Protein 3O3U (pdb70)

Secondary structure (DSSP, 8-state):
--TTEEEEE--TTS-HHHHHHHHHHHHHHH--EEEEE--TTHHHHHHHHHTTT-S-SEEEEEGGGHHHHHHTT-BPPP---HHHHTTB-HHHHHHTEETTEE-SEEEEEE--EEEEETTT-SS--SBGGGHHHHHHHHHTTT-EEE----SSHHHHHHHHHHTT-EEEEEETTEEEEEEEESSSHHHHHHHHHHHHHHHTTSS-TT--HHHHHHHHHTTSEEEEEE-GGGHHHHHHHT--EEEEPPPBBTTB---PEEEEEEEEEBTT-S-HHHHHHHIIIIISSHHHHHHHHHHS--SEESBHHHHHHHTT-HHHHHHHHHHTTSEEPP-STTHHHHHHHHHHHHHHHHHTSS-HHHHHHHHHHHHHSPP-EEEEEETTS-EEE--TT--SSSS-EEEEEEEETTSSS-EE--S--SSGGGGTSEE-TTS-EEESS--GGG-EEEEEEEE-TTS-EEEEEEEEEEEBPPPPPEEES--SEE-TTS-EEEEEEEEEEEBS--EEEEEETTEE--TTSTTEEEEEEEEE-TTT--EEEEEEEEE-PPTTS-S---EEEEEE-SS-SS--EEPPPB--EE--

Foldseek 3Di:
DDPQAFEEEDAPLFLQVLLLVLQVVLCVVPVHHYHYDHDPPVLVVLLQQLLVLDDGQKYKDWLQSQQQCVVSVFFDFDDDDPVLVVQFDPVQQVSQAHPRTRFWAFWFKKWKWKKFFCVLPVDDAQAPVCQVVVQVVVVVVQAAAEAEALLFVLQLQLQLPFQPADQFDADPNDTDLQHHRQQDPSNLVSLVSVLVCCVVPSYPLPGHHVNRLVCVLCPRYGIYMDMQQSVVSSVVSVRRMDTAFDHHYPNGGRAREMTGTIMTGTSSDPCSVVVSCSVRPRCLDLSNQCSRCVSGNRAQTRRVVNSVVCVVPVNSVRRVVNNVSHYYRHNHSLVVQLRVLVSQLSSCCNVVVDPNNVSSVRSSCRSSDDDAAEDEEAAFAKDKADQPPFAQADPWDKWKWWQWLVDPGIDIDDADDPDPCCQAWHADGRGIIMGHGDAQRRFGKMKMWTADPVGDIDIHIHGYGYKYDWPFKEWAPADQEDEAPDKDWRTKIKTWFIPPAFDKFKDKPPHTDDAPPQAKHKDKDWDADPPRRGIMIMIIIIGHHHPVPDFWIKMKMWTDHPRCPDDIHIYDIGTRGYDD

Sequence (580 aa):
IEEGKLVIWINGDKGYNGLAEVGKKFEKDTGIKVTVEHPDKLEEKFPQVAATGDGPDIIFWAHDRFGGYAQSGLLAEITPDKAFQDKLYPFTWDAVRYNGKLIAYPIAVEALSLIYNKDLLPNPPKTWEEIPALDKELKAKGKSALMFNLQEPYFTWPLIAADGGYAFKYENGKYDIKDVGVDNAGAKAGLTFLVDLIKNKHMNADTDYSIAEAAFNKGETAMTINGPWAWSNIDTSKVNYGVTVLPTFKGQPSKPFVGVLSAGINAASPNKELAKEFLENYLLTDEGLEAVNKDKPLGAVALKSYEEELAKDPRIAATMENAQKGEIMPNIPQMSAFWYAVRTAVINAASGRQTVDAALAAAQTNAAAASAQNITARIGEPLVLKCKGAPKKPPQRLEWKLNTGRTEAWKVLSPQGGGPWDSVARVLPNGSLFLPAVGIQDEGIFRCQAMNRNGKETKSNYRVRVYQIPGKPEIVDSASELTAGVPNKVGTCVSEGSYPAGTLSWHLDGKPLVPNEKGVSVKEQTRRHPETGLFTLQSELMVTPARGGDPRPTFSCSFSPGLPRHRALRTAPIQPRVWE

Solvent-accessible surface area: 27637 Å² total; per-residue (Å²): 66,108,143,40,54,0,32,0,26,2,40,38,43,23,0,61,94,2,1,34,108,9,1,119,106,0,36,179,90,56,59,32,113,18,60,28,73,81,32,113,139,0,32,54,76,0,37,66,45,7,69,100,30,70,20,0,0,0,0,4,52,18,0,12,40,0,0,22,5,21,112,79,50,13,17,14,96,9,87,10,94,137,73,10,42,76,88,2,55,92,98,0,10,81,8,0,96,29,123,66,111,22,8,0,0,0,2,0,3,10,0,0,2,0,0,23,10,95,111,47,5,101,130,22,7,129,43,3,79,75,3,40,58,29,2,150,106,2,98,94,133,67,68,17,1,2,42,2,9,4,55,86,5,40,15,2,5,2,2,1,4,7,30,34,3,63,4,11,84,131,114,122,57,131,54,70,78,128,46,10,1,0,46,45,82,5,0,65,24,0,0,56,35,0,10,58,4,24,147,97,165,34,17,89,27,111,8,46,58,70,83,4,38,45,6,1,24,143,13,83,0,0,0,6,2,10,1,0,14,4,3,23,56,4,72,109,39,175,24,74,33,8,19,27,21,3,0,39,9,114,70,63,57,2,51,0,9,10,1,0,5,0,0,0,6,1,37,42,2,60,5,82,128,46,0,50,66,0,0,16,77,29,1,1,25,57,94,3,0,67,24,6,22,150,38,41,17,6,1,6,2,0,7,67,57,6,32,118,98,33,46,185,30,101,61,10,55,7,0,32,76,1,7,148,76,16,87,69,8,4,19,25,44,36,2,33,44,0,39,106,6,0,102,65,2,3,40,33,2,10,51,63,167,60,92,18,78,45,2,1,46,46,2,33,93,83,3,15,58,79,80,44,107,100,29,67,10,81,37,50,82,82,19,82,2,132,5,76,38,19,57,176,135,86,130,42,179,44,81,3,68,2,44,11,49,113,23,185,54,105,70,74,20,80,117,98,74,75,36,119,58,25,85,35,3,67,30,48,83,77,0,5,0,41,1,39,60,3,16,40,96,3,35,12,59,0,83,3,70,1,53,42,252,130,52,132,83,31,151,2,26,9,101,0,68,0,34,34,47,5,46,133,3,112,31,59,104,64,41,94,103,1,64,7,51,73,93,18,75,0,0,11,0,25,0,111,20,0,37,66,25,18,84,14,50,8,41,40,83,76,150,101,11,72,60,134,102,139,45,4,49,41,146,121,69,67,143,144,90,105,154,74,4,42,36,40,8,64,1,39,0,47,15,44,23,77,161,83,42,97,63,141,12,37,6,26,0,9,2,44,27,77,92,79,54,32,176,14,31,119,11,68,84,41,130,5,78,30,136,183

Structure (mmCIF, N/CA/C/O backbone):
data_3O3U
#
_entry.id   3O3U
#
_cell.length_a   81.739
_cell.length_b   89.308
_cell.length_c   97.978
_cell.angle_alpha   90.00
_cell.angle_beta   90.00
_cell.angle_gamma   90.00
#
_symmetry.space_group_name_H-M   'P 21 21 2'
#
loop_
_entity.id
_entity.type
_entity.pdbx_description
1 polymer 'Maltose-binding periplasmic protein, Advanced glycosylation end product-specific receptor'
2 branched alpha-D-glucopyranose-(1-4)-alpha-D-glucopyranose-(1-4)-alpha-D-glucopyranose
3 non-polymer 'SULFATE ION'
4 water water
#
loop_
_atom_site.group_PDB
_atom_site.id
_atom_site.type_symbol
_atom_site.label_atom_id
_atom_site.label_alt_id
_atom_site.label_comp_id
_atom_site.label_asym_id
_atom_site.label_entity_id
_atom_site.label_seq_id
_atom_site.pdbx_PDB_ins_code
_atom_site.Cartn_x
_atom_site.Cartn_y
_atom_site.Cartn_z
_atom_site.occupancy
_atom_site.B_iso_or_equiv
_atom_site.auth_seq_id
_atom_site.auth_comp_id
_atom_site.auth_asym_id
_atom_site.auth_atom_id
_atom_site.pdbx_PDB_model_num
ATOM 1 N N . ILE A 1 2 ? 34.483 -1.975 75.127 1.00 38.70 2 ILE N N 1
ATOM 2 C CA . ILE A 1 2 ? 33.235 -2.424 74.526 1.00 29.49 2 ILE N CA 1
ATOM 3 C C . ILE A 1 2 ? 33.172 -3.945 74.497 1.00 31.45 2 ILE N C 1
ATOM 4 O O . ILE A 1 2 ? 34.076 -4.600 73.987 1.00 38.30 2 ILE N O 1
ATOM 9 N N . GLU A 1 3 ? 32.098 -4.503 75.044 1.00 24.45 3 GLU N N 1
ATOM 10 C CA . GLU A 1 3 ? 31.944 -5.956 75.133 1.00 27.65 3 GLU N CA 1
ATOM 11 C C . GLU A 1 3 ? 31.595 -6.616 73.806 1.00 30.79 3 GLU N C 1
ATOM 12 O O . GLU A 1 3 ? 30.656 -6.207 73.125 1.00 24.73 3 GLU N O 1
ATOM 18 N N . GLU A 1 4 ? 32.338 -7.662 73.459 1.00 27.65 4 GLU N N 1
ATOM 19 C CA . GLU A 1 4 ? 32.050 -8.442 72.272 1.00 25.93 4 GLU N CA 1
ATOM 20 C C . GLU A 1 4 ? 30.839 -9.328 72.545 1.00 27.23 4 GLU N C 1
ATOM 21 O O . GLU A 1 4 ? 30.679 -9.849 73.654 1.00 33.07 4 GLU N O 1
ATOM 27 N N . GLY A 1 5 ? 29.971 -9.485 71.549 1.00 24.39 5 GLY N N 1
ATOM 28 C CA . GLY A 1 5 ? 28.855 -10.402 71.674 1.00 26.85 5 GLY N CA 1
ATOM 29 C C . GLY A 1 5 ? 27.586 -9.787 72.223 1.00 26.19 5 GLY N C 1
ATOM 30 O O . GLY A 1 5 ? 26.702 -10.486 72.707 1.00 26.82 5 GLY N O 1
ATOM 31 N N . LYS A 1 6 ? 27.498 -8.466 72.156 1.00 24.79 6 LYS N N 1
ATOM 32 C CA . LYS A 1 6 ? 26.261 -7.781 72.501 1.00 26.59 6 LYS N CA 1
ATOM 33 C C . LYS A 1 6 ? 26.269 -6.434 71.823 1.00 19.62 6 LYS N C 1
ATOM 34 O O . LYS A 1 6 ? 27.290 -6.014 71.289 1.00 24.42 6 LYS N O 1
ATOM 40 N N . LEU A 1 7 ? 25.130 -5.749 71.854 1.00 20.44 7 LEU N N 1
ATOM 41 C CA . LEU A 1 7 ? 25.045 -4.411 71.287 1.00 17.07 7 LEU N CA 1
ATOM 42 C C . LEU A 1 7 ? 24.581 -3.415 72.322 1.00 20.00 7 LEU N C 1
ATOM 43 O O . LEU A 1 7 ? 23.564 -3.625 72.983 1.00 21.62 7 LEU N O 1
ATOM 48 N N . VAL A 1 8 ? 25.337 -2.334 72.455 1.00 17.20 8 VAL N N 1
ATOM 49 C CA . VAL A 1 8 ? 24.924 -1.216 73.287 1.00 16.68 8 VAL N CA 1
ATOM 50 C C . VAL A 1 8 ? 24.608 -0.059 72.350 1.00 18.42 8 VAL N C 1
ATOM 51 O O . VAL A 1 8 ? 25.409 0.274 71.474 1.00 16.85 8 VAL N O 1
ATOM 55 N N . ILE A 1 9 ? 23.413 0.507 72.501 1.00 14.87 9 ILE N N 1
ATOM 56 C CA . ILE A 1 9 ? 22.956 1.603 71.642 1.00 14.45 9 ILE N CA 1
ATOM 57 C C . ILE A 1 9 ? 22.690 2.840 72.479 1.00 15.97 9 ILE N C 1
ATOM 58 O O . ILE A 1 9 ? 22.094 2.744 73.546 1.00 17.26 9 ILE N O 1
ATOM 63 N N . TRP A 1 10 ? 23.147 3.995 72.000 1.00 15.44 10 TRP N N 1
ATOM 64 C CA . TRP A 1 10 ? 22.797 5.274 72.627 1.00 16.84 10 TRP N CA 1
ATOM 65 C C . TRP A 1 10 ? 21.844 6.049 71.726 1.00 14.43 10 TRP N C 1
ATOM 66 O O . TRP A 1 10 ? 22.100 6.190 70.526 1.00 16.19 10 TRP N O 1
ATOM 77 N N . ILE A 1 11 ? 20.763 6.564 72.308 1.00 12.86 11 ILE N N 1
ATOM 78 C CA . ILE A 1 11 ? 19.815 7.388 71.565 1.00 13.36 11 ILE N CA 1
ATOM 79 C C . ILE A 1 11 ? 19.276 8.458 72.518 1.00 16.35 11 ILE N C 1
ATOM 80 O O . ILE A 1 11 ? 19.237 8.247 73.735 1.00 17.23 11 ILE N O 1
ATOM 85 N N . ASN A 1 12 ? 18.885 9.612 71.982 1.00 13.24 12 ASN N N 1
ATOM 86 C CA . ASN A 1 12 ? 18.463 10.701 72.850 1.00 13.29 12 ASN N CA 1
ATOM 87 C C . ASN A 1 12 ? 17.153 10.410 73.563 1.00 15.08 12 ASN N C 1
ATOM 88 O O . ASN A 1 12 ? 16.289 9.709 73.036 1.00 15.62 12 ASN N O 1
ATOM 93 N N . GLY A 1 13 ? 16.999 10.986 74.753 1.00 16.98 13 GLY N N 1
ATOM 94 C CA . GLY A 1 13 ? 15.866 10.679 75.600 1.00 17.07 13 GLY N CA 1
ATOM 95 C C . GLY A 1 13 ? 14.528 11.182 75.099 1.00 20.17 13 GLY N C 1
ATOM 96 O O . GLY A 1 13 ? 13.494 10.795 75.644 1.00 22.68 13 GLY N O 1
ATOM 97 N N . ASP A 1 14 ? 14.537 12.041 74.078 1.00 17.61 14 ASP N N 1
ATOM 98 C CA . ASP A 1 14 ? 13.278 12.479 73.466 1.00 19.00 14 ASP N CA 1
ATOM 99 C C . ASP A 1 14 ? 12.759 11.540 72.359 1.00 20.60 14 ASP N C 1
ATOM 100 O O . ASP A 1 14 ? 11.652 11.726 71.847 1.00 19.63 14 ASP N O 1
ATOM 105 N N . LYS A 1 15 ? 13.538 10.505 72.034 1.00 15.84 15 LYS N N 1
ATOM 106 C CA . LYS A 1 15 ? 13.181 9.573 70.954 1.00 15.00 15 LYS N CA 1
ATOM 107 C C . LYS A 1 15 ? 12.543 8.288 71.498 1.00 15.03 15 LYS N C 1
ATOM 108 O O . LYS A 1 15 ? 12.474 8.077 72.715 1.00 17.79 15 LYS N O 1
ATOM 114 N N . GLY A 1 16 ? 12.094 7.421 70.591 1.00 14.94 16 GLY N N 1
ATOM 115 C CA . GLY A 1 16 ? 11.389 6.212 70.990 1.00 15.94 16 GLY N CA 1
ATOM 116 C C . GLY A 1 16 ? 12.299 5.081 71.429 1.00 15.07 16 GLY N C 1
ATOM 117 O O . GLY A 1 16 ? 12.369 4.045 70.762 1.00 16.18 16 GLY N O 1
ATOM 118 N N . TYR A 1 17 ? 12.996 5.265 72.545 1.00 16.83 17 TYR N N 1
ATOM 119 C CA . TYR A 1 17 ? 13.968 4.271 72.990 1.00 16.61 17 TYR N CA 1
ATOM 120 C C . TYR A 1 17 ? 13.338 2.973 73.498 1.00 17.46 17 TYR N C 1
ATOM 121 O O . TYR A 1 17 ? 13.953 1.914 73.411 1.00 17.49 17 TYR N O 1
ATOM 130 N N . ASN A 1 18 ? 12.126 3.042 74.041 1.00 17.65 18 ASN N N 1
ATOM 131 C CA . ASN A 1 18 ? 11.429 1.813 74.410 1.00 17.97 18 ASN N CA 1
ATOM 132 C C . ASN A 1 18 ? 11.020 1.009 73.176 1.00 19.27 18 ASN N C 1
ATOM 133 O O . ASN A 1 18 ? 11.145 -0.219 73.147 1.00 19.41 18 ASN N O 1
ATOM 138 N N . GLY A 1 19 ? 10.544 1.700 72.146 1.00 18.81 19 GLY N N 1
ATOM 139 C CA . GLY A 1 19 ? 10.248 1.048 70.882 1.00 17.90 19 GLY N CA 1
ATOM 140 C C . GLY A 1 19 ? 11.486 0.415 70.269 1.00 19.80 19 GLY N C 1
ATOM 141 O O . GLY A 1 19 ? 11.450 -0.696 69.749 1.00 18.01 19 GLY N O 1
ATOM 142 N N . LEU A 1 20 ? 12.600 1.129 70.325 1.00 16.71 20 LEU N N 1
ATOM 143 C CA . LEU A 1 20 ? 13.849 0.603 69.790 1.00 15.77 20 LEU N CA 1
ATOM 144 C C . LEU A 1 20 ? 14.270 -0.638 70.571 1.00 17.01 20 LEU N C 1
ATOM 145 O O . LEU A 1 20 ? 14.794 -1.597 69.997 1.00 15.59 20 LEU N O 1
ATOM 150 N N . ALA A 1 21 ? 14.048 -0.623 71.881 1.00 17.44 21 ALA N N 1
ATOM 151 C CA . ALA A 1 21 ? 14.376 -1.788 72.701 1.00 19.21 21 ALA N CA 1
ATOM 152 C C . ALA A 1 21 ? 13.547 -3.004 72.286 1.00 19.58 21 ALA N C 1
ATOM 153 O O . ALA A 1 21 ? 14.020 -4.142 72.356 1.00 19.23 21 ALA N O 1
ATOM 155 N N . GLU A 1 22 ? 12.317 -2.770 71.837 1.00 17.35 22 GLU N N 1
ATOM 156 C CA . GLU A 1 22 ? 11.474 -3.856 71.339 1.00 20.66 22 GLU N CA 1
ATOM 157 C C . GLU A 1 22 ? 12.057 -4.489 70.077 1.00 17.76 22 GLU N C 1
ATOM 158 O O . GLU A 1 22 ? 12.027 -5.717 69.909 1.00 18.86 22 GLU N O 1
ATOM 164 N N . VAL A 1 23 ? 12.600 -3.659 69.197 1.00 16.59 23 VAL N N 1
ATOM 165 C CA . VAL A 1 23 ? 13.299 -4.165 68.023 1.00 17.74 23 VAL N CA 1
ATOM 166 C C . VAL A 1 23 ? 14.496 -5.008 68.470 1.00 19.01 23 VAL N C 1
ATOM 167 O O . VAL A 1 23 ? 14.764 -6.082 67.914 1.00 18.65 23 VAL N O 1
ATOM 171 N N . GLY A 1 24 ? 15.202 -4.528 69.486 1.00 17.83 24 GLY N N 1
ATOM 172 C CA . GLY A 1 24 ? 16.314 -5.259 70.063 1.00 18.18 24 GLY N CA 1
ATOM 173 C C . GLY A 1 24 ? 15.917 -6.615 70.618 1.00 23.32 24 GLY N C 1
ATOM 174 O O . GLY A 1 24 ? 16.691 -7.569 70.522 1.00 20.38 24 GLY N O 1
ATOM 175 N N . LYS A 1 25 ? 14.724 -6.716 71.200 1.00 18.56 25 LYS N N 1
ATOM 176 C CA . LYS A 1 25 ? 14.260 -8.010 71.725 1.00 19.70 25 LYS N CA 1
ATOM 177 C C . LYS A 1 25 ? 14.016 -9.018 70.599 1.00 24.36 25 LYS N C 1
ATOM 178 O O . LYS A 1 25 ? 14.273 -10.217 70.757 1.00 21.21 25 LYS N O 1
ATOM 184 N N . LYS A 1 26 ? 13.534 -8.540 69.458 1.00 20.80 26 LYS N N 1
ATOM 185 C CA . LYS A 1 26 ? 13.322 -9.416 68.311 1.00 21.09 26 LYS N CA 1
ATOM 186 C C . LYS A 1 26 ? 14.658 -9.930 67.772 1.00 21.34 26 LYS N C 1
ATOM 187 O O . LYS A 1 26 ? 14.788 -11.100 67.389 1.00 20.31 26 LYS N O 1
ATOM 193 N N . PHE A 1 27 ? 15.651 -9.047 67.753 1.00 19.76 27 PHE N N 1
ATOM 194 C CA . PHE A 1 27 ? 17.007 -9.403 67.341 1.00 16.94 27 PHE N CA 1
ATOM 195 C C . PHE A 1 27 ? 17.557 -10.473 68.274 1.00 20.05 27 PHE N C 1
ATOM 196 O O . PHE A 1 27 ? 18.172 -11.445 67.835 1.00 18.29 27 PHE N O 1
ATOM 204 N N . GLU A 1 28 ? 17.320 -10.289 69.569 1.00 17.54 28 GLU N N 1
ATOM 205 C CA . GLU A 1 28 ? 17.800 -11.218 70.585 1.00 17.69 28 GLU N CA 1
ATOM 206 C C . GLU A 1 28 ? 17.148 -12.585 70.410 1.00 17.74 28 GLU N C 1
ATOM 207 O O . GLU A 1 28 ? 17.803 -13.619 70.569 1.00 18.01 28 GLU N O 1
ATOM 213 N N . LYS A 1 29 ? 15.865 -12.595 70.071 1.00 20.55 29 LYS N N 1
ATOM 214 C CA . LYS A 1 29 ? 15.155 -13.855 69.847 1.00 21.25 29 LYS N CA 1
ATOM 215 C C . LYS A 1 29 ? 15.775 -14.657 68.702 1.00 17.62 29 LYS N C 1
ATOM 216 O O . LYS A 1 29 ? 15.910 -15.885 68.787 1.00 19.40 29 LYS N O 1
ATOM 222 N N . ASP A 1 30 ? 16.149 -13.967 67.633 1.00 19.70 30 ASP N N 1
ATOM 223 C CA . ASP A 1 30 ? 16.667 -14.621 66.435 1.00 19.08 30 ASP N CA 1
ATOM 224 C C . ASP A 1 30 ? 18.136 -15.015 66.563 1.00 16.81 30 ASP N C 1
ATOM 225 O O . ASP A 1 30 ? 18.572 -16.012 65.984 1.00 16.99 30 ASP N O 1
ATOM 230 N N . THR A 1 31 ? 18.896 -14.227 67.315 1.00 18.91 31 THR N N 1
ATOM 231 C CA . THR A 1 31 ? 20.345 -14.338 67.296 1.00 18.41 31 THR N CA 1
ATOM 232 C C . THR A 1 31 ? 20.973 -14.668 68.638 1.00 17.33 31 THR N C 1
ATOM 233 O O . THR A 1 31 ? 22.144 -15.042 68.675 1.00 16.92 31 THR N O 1
ATOM 237 N N . GLY A 1 32 ? 20.215 -14.531 69.726 1.00 15.54 32 GLY N N 1
ATOM 238 C CA . GLY A 1 32 ? 20.751 -14.719 71.063 1.00 16.04 32 GLY N CA 1
ATOM 239 C C . GLY A 1 32 ? 21.544 -13.528 71.588 1.00 15.98 32 GLY N C 1
ATOM 240 O O . GLY A 1 32 ? 22.056 -13.566 72.714 1.00 20.58 32 GLY N O 1
ATOM 241 N N . ILE A 1 33 ? 21.649 -12.478 70.777 1.00 17.86 33 ILE N N 1
ATOM 242 C CA . ILE A 1 33 ? 22.471 -11.321 71.121 1.00 17.65 33 ILE N CA 1
ATOM 243 C C . ILE A 1 33 ? 21.641 -10.245 71.824 1.00 16.59 33 ILE N C 1
ATOM 244 O O . ILE A 1 33 ? 20.622 -9.802 71.298 1.00 19.03 33 ILE N O 1
ATOM 249 N N . LYS A 1 34 ? 22.088 -9.861 73.019 1.00 20.46 34 LYS N N 1
ATOM 250 C CA . LYS A 1 34 ? 21.427 -8.850 73.840 1.00 20.55 34 LYS N CA 1
ATOM 251 C C . LYS A 1 34 ? 21.656 -7.462 73.280 1.00 19.79 34 LYS N C 1
ATOM 252 O O . LYS A 1 34 ? 22.766 -7.116 72.901 1.00 22.59 34 LYS N O 1
ATOM 258 N N . VAL A 1 35 ? 20.587 -6.678 73.227 1.00 21.46 35 VAL N N 1
ATOM 259 C CA . VAL A 1 35 ? 20.662 -5.299 72.766 1.00 18.05 35 VAL N CA 1
ATOM 260 C C . VAL A 1 35 ? 20.207 -4.382 73.891 1.00 23.21 35 VAL N C 1
ATOM 261 O O . VAL A 1 35 ? 19.053 -4.433 74.317 1.00 29.24 35 VAL N O 1
ATOM 265 N N . THR A 1 36 ? 21.127 -3.563 74.384 1.00 18.00 36 THR N N 1
ATOM 266 C CA . THR A 1 36 ? 20.832 -2.652 75.475 1.00 16.87 36 THR N CA 1
ATOM 267 C C . THR A 1 36 ? 20.761 -1.238 74.936 1.00 17.54 36 THR N C 1
ATOM 268 O O . THR A 1 36 ? 21.722 -0.741 74.343 1.00 19.69 36 THR N O 1
ATOM 272 N N . VAL A 1 37 ? 19.611 -0.610 75.145 1.00 17.88 37 VAL N N 1
ATOM 273 C CA . VAL A 1 37 ? 19.383 0.745 74.694 1.00 16.36 37 VAL N CA 1
ATOM 274 C C . VAL A 1 37 ? 19.487 1.696 75.877 1.00 20.97 37 VAL N C 1
ATOM 275 O O . VAL A 1 37 ? 18.810 1.522 76.895 1.00 22.76 37 VAL N O 1
ATOM 279 N N . GLU A 1 38 ? 20.350 2.695 75.736 1.00 17.24 38 GLU N N 1
ATOM 280 C CA . GLU A 1 38 ? 20.543 3.689 76.780 1.00 17.81 38 GLU N CA 1
ATOM 281 C C . GLU A 1 38 ? 20.295 5.084 76.224 1.00 15.18 38 GLU N C 1
ATOM 282 O O . GLU A 1 38 ? 20.427 5.317 75.015 1.00 16.92 38 GLU N O 1
ATOM 288 N N . HIS A 1 39 ? 19.927 6.006 77.108 1.00 18.38 39 HIS N N 1
ATOM 289 C CA . HIS A 1 39 ? 19.694 7.394 76.713 1.00 17.78 39 HIS N CA 1
ATOM 290 C C . HIS A 1 39 ? 20.406 8.359 77.663 1.00 18.76 39 HIS N C 1
ATOM 291 O O . HIS A 1 39 ? 19.766 9.119 78.400 1.00 21.11 39 HIS N O 1
ATOM 298 N N . PRO A 1 40 ? 21.746 8.330 77.648 1.00 20.09 40 PRO N N 1
ATOM 299 C CA . PRO A 1 40 ? 22.550 9.161 78.551 1.00 20.36 40 PRO N CA 1
ATOM 300 C C . PRO A 1 40 ? 22.310 10.642 78.289 1.00 23.88 40 PRO N C 1
ATOM 301 O O . PRO A 1 40 ? 21.984 11.028 77.168 1.00 22.71 40 PRO N O 1
ATOM 305 N N . ASP A 1 41 ? 22.461 11.466 79.320 1.00 24.13 41 ASP N N 1
ATOM 306 C CA . ASP A 1 41 ? 22.440 12.908 79.136 1.00 23.09 41 ASP N CA 1
ATOM 307 C C . ASP A 1 41 ? 23.664 13.310 78.326 1.00 21.13 41 ASP N C 1
ATOM 308 O O . ASP A 1 41 ? 24.735 12.715 78.468 1.00 23.49 41 ASP N O 1
ATOM 313 N N . LYS A 1 42 ? 23.499 14.307 77.463 1.00 24.48 42 LYS N N 1
ATOM 314 C CA . LYS A 1 42 ? 24.601 14.826 76.660 1.00 23.04 42 LYS N CA 1
ATOM 315 C C . LYS A 1 42 ? 25.358 13.746 75.890 1.00 24.54 42 LYS N C 1
ATOM 316 O O . LYS A 1 42 ? 26.580 13.812 75.774 1.00 23.12 42 LYS N O 1
ATOM 322 N N . LEU A 1 43 ? 24.646 12.751 75.365 1.00 20.80 43 LEU N N 1
ATOM 323 C CA . LEU A 1 43 ? 25.316 11.608 74.731 1.00 20.14 43 LEU N CA 1
ATOM 324 C C . LEU A 1 43 ? 26.158 12.036 73.525 1.00 19.82 43 LEU N C 1
ATOM 325 O O . LEU A 1 43 ? 27.151 11.391 73.187 1.00 21.96 43 LEU N O 1
ATOM 330 N N . GLU A 1 44 ? 25.755 13.128 72.886 1.00 18.43 44 GLU N N 1
ATOM 331 C CA . GLU A 1 44 ? 26.446 13.625 71.701 1.00 19.85 44 GLU N CA 1
ATOM 332 C C . GLU A 1 44 ? 27.777 14.297 72.032 1.00 20.95 44 GLU N C 1
ATOM 333 O O . GLU A 1 44 ? 28.663 14.385 71.177 1.00 19.13 44 GLU N O 1
ATOM 339 N N . GLU A 1 45 ? 27.905 14.757 73.277 1.00 19.96 45 GLU N N 1
ATOM 340 C CA . GLU A 1 45 ? 29.178 15.251 73.814 1.00 20.38 45 GLU N CA 1
ATOM 341 C C . GLU A 1 45 ? 29.990 14.136 74.471 1.00 22.15 45 GLU N C 1
ATOM 342 O O . GLU A 1 45 ? 31.215 14.126 74.393 1.00 22.65 45 GLU N O 1
ATOM 348 N N . LYS A 1 46 ? 29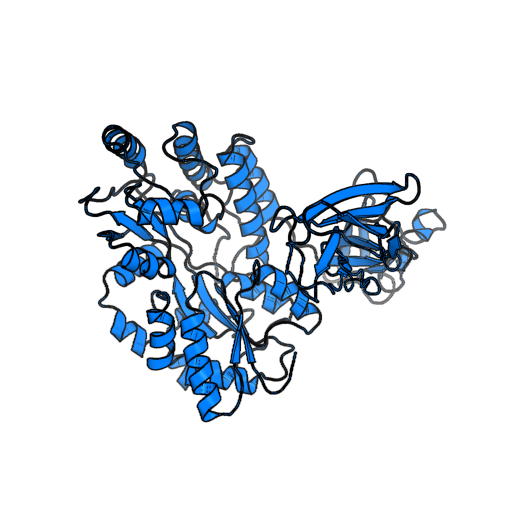.300 13.198 75.115 1.00 20.55 46 LYS N N 1
ATOM 349 C CA . LYS A 1 46 ? 29.964 12.046 75.723 1.00 21.67 46 LYS N CA 1
ATOM 350 C C . LYS A 1 46 ? 30.585 11.105 74.696 1.00 19.35 46 LYS N C 1
ATOM 351 O O . LYS A 1 46 ? 31.667 10.560 74.920 1.00 22.24 46 LYS N O 1
ATOM 357 N N . PHE A 1 47 ? 29.904 10.916 73.566 1.00 20.16 47 PHE N N 1
ATOM 358 C CA . PHE A 1 47 ? 30.370 9.963 72.573 1.00 20.55 47 PHE N CA 1
ATOM 359 C C . PHE A 1 47 ? 31.803 10.238 72.103 1.00 19.73 47 PHE N C 1
ATOM 360 O O . PHE A 1 47 ? 32.653 9.347 72.139 1.00 22.57 47 PHE N O 1
ATOM 368 N N . PRO A 1 48 ? 32.079 11.474 71.657 1.00 20.99 48 PRO N N 1
ATOM 369 C CA . PRO A 1 48 ? 33.437 11.766 71.187 1.00 23.42 48 PRO N CA 1
ATOM 370 C C . PRO A 1 48 ? 34.485 11.619 72.295 1.00 28.03 48 PRO N C 1
ATOM 371 O O . PRO A 1 48 ? 35.652 11.390 71.990 1.00 34.18 48 PRO N O 1
ATOM 375 N N . GLN A 1 49 ? 34.071 11.735 73.552 1.00 28.97 49 GLN N N 1
ATOM 376 C CA . GLN A 1 49 ? 34.995 11.569 74.673 1.00 27.92 49 GLN N CA 1
ATOM 377 C C . GLN A 1 49 ? 35.341 10.107 74.924 1.00 35.78 49 GLN N C 1
ATOM 378 O O . GLN A 1 49 ? 36.512 9.754 75.069 1.00 41.51 49 GLN N O 1
ATOM 384 N N . VAL A 1 50 ? 34.323 9.257 74.972 1.00 29.56 50 VAL N N 1
ATOM 385 C CA . VAL A 1 50 ? 34.530 7.856 75.313 1.00 25.80 50 VAL N CA 1
ATOM 386 C C . VAL A 1 50 ? 34.988 7.047 74.104 1.00 28.19 50 VAL N C 1
ATOM 387 O O . VAL A 1 50 ? 35.804 6.133 74.229 1.00 33.44 50 VAL N O 1
ATOM 391 N N . ALA A 1 51 ? 34.474 7.396 72.929 1.00 28.29 51 ALA N N 1
ATOM 392 C CA . ALA A 1 51 ? 34.845 6.697 71.706 1.00 27.56 51 ALA N CA 1
ATOM 393 C C . ALA A 1 51 ? 36.293 6.980 71.323 1.00 30.83 51 ALA N C 1
ATOM 394 O O . ALA A 1 51 ? 36.953 6.148 70.702 1.00 31.89 51 ALA N O 1
ATOM 396 N N . ALA A 1 52 ? 36.782 8.157 71.694 1.00 32.46 52 ALA N N 1
ATOM 397 C CA . ALA A 1 52 ? 38.149 8.543 71.368 1.00 38.27 52 ALA N CA 1
ATOM 398 C C . ALA A 1 52 ? 39.165 7.654 72.083 1.00 44.35 52 ALA N C 1
ATOM 399 O O . ALA A 1 52 ? 40.317 7.552 71.661 1.00 45.71 52 ALA N O 1
ATOM 401 N N . THR A 1 53 ? 38.731 7.008 73.162 1.00 40.90 53 THR N N 1
ATOM 402 C CA . THR A 1 53 ? 39.593 6.084 73.895 1.00 43.15 53 THR N CA 1
ATOM 403 C C . THR A 1 53 ? 39.226 4.623 73.631 1.00 44.55 53 THR N C 1
ATOM 404 O O . THR A 1 53 ? 39.739 3.718 74.290 1.00 48.27 53 THR N O 1
ATOM 408 N N . GLY A 1 54 ? 38.337 4.397 72.667 1.00 35.52 54 GLY N N 1
ATOM 409 C CA . GLY A 1 54 ? 37.962 3.050 72.276 1.00 39.81 54 GLY N CA 1
ATOM 410 C C . GLY A 1 54 ? 36.814 2.470 73.080 1.00 35.47 54 GLY N C 1
ATOM 411 O O . GLY A 1 54 ? 36.578 1.261 73.066 1.00 37.56 54 GLY N O 1
ATOM 412 N N . ASP A 1 55 ? 36.095 3.332 73.787 1.00 34.25 55 ASP N N 1
ATOM 413 C CA . ASP A 1 55 ? 34.952 2.899 74.580 1.00 32.49 55 ASP N CA 1
ATOM 414 C C . ASP A 1 55 ? 33.675 3.442 73.957 1.00 29.78 55 ASP N C 1
ATOM 415 O O . ASP A 1 55 ? 33.696 3.928 72.829 1.00 29.20 55 ASP N O 1
ATOM 420 N N . GLY A 1 56 ? 32.571 3.358 74.693 1.00 24.96 56 GLY N N 1
ATOM 421 C CA . GLY A 1 56 ? 31.302 3.879 74.214 1.00 24.55 56 GLY N CA 1
ATOM 422 C C . GLY A 1 56 ? 30.344 2.810 73.722 1.00 22.07 56 GLY N C 1
ATOM 423 O O . GLY A 1 56 ? 30.572 1.616 73.907 1.00 24.50 56 GLY N O 1
ATOM 424 N N . PRO A 1 57 ? 29.253 3.239 73.079 1.00 18.39 57 PRO N N 1
ATOM 425 C CA . PRO A 1 57 ? 28.241 2.328 72.540 1.00 19.85 57 PRO N CA 1
ATOM 426 C C . PRO A 1 57 ? 28.716 1.716 71.231 1.00 16.93 57 PRO N C 1
ATOM 427 O O . PRO A 1 57 ? 29.621 2.259 70.601 1.00 19.18 57 PRO N O 1
ATOM 431 N N . ASP A 1 58 ? 28.122 0.597 70.824 1.00 16.58 58 ASP N N 1
ATOM 432 C CA . ASP A 1 58 ? 28.365 0.075 69.487 1.00 15.48 58 ASP N CA 1
ATOM 433 C C . ASP A 1 58 ? 27.704 0.949 68.438 1.00 14.36 58 ASP N C 1
ATOM 434 O O . ASP A 1 58 ? 28.242 1.130 67.342 1.00 16.42 58 ASP N O 1
ATOM 439 N N . ILE A 1 59 ? 26.533 1.482 68.782 1.00 13.65 59 ILE N N 1
ATOM 440 C CA . ILE A 1 59 ? 25.749 2.274 67.835 1.00 13.45 59 ILE N CA 1
ATOM 441 C C . ILE A 1 59 ? 25.313 3.562 68.506 1.00 15.68 59 ILE N C 1
ATOM 442 O O . ILE A 1 59 ? 24.833 3.544 69.632 1.00 14.54 59 ILE N O 1
ATOM 447 N N . ILE A 1 60 ? 25.484 4.681 67.803 1.00 13.94 60 ILE N N 1
ATOM 448 C CA . ILE A 1 60 ? 25.043 5.976 68.304 1.00 13.32 60 ILE N CA 1
ATOM 449 C C . ILE A 1 60 ? 24.015 6.591 67.359 1.00 11.46 60 ILE N C 1
ATOM 450 O O . ILE A 1 60 ? 24.239 6.649 66.138 1.00 12.29 60 ILE N O 1
ATOM 455 N N . PHE A 1 61 ? 22.886 7.026 67.926 1.00 12.04 61 PHE N N 1
ATOM 456 C CA . PHE A 1 61 ? 21.853 7.744 67.171 1.00 12.61 61 PHE N CA 1
ATOM 457 C C . PHE A 1 61 ? 21.912 9.231 67.486 1.00 12.51 61 PHE N C 1
ATOM 458 O O . PHE A 1 61 ? 21.933 9.625 68.656 1.00 14.80 61 PHE N O 1
ATOM 466 N N . TRP A 1 62 ? 21.921 10.048 66.438 1.00 11.25 62 TRP N N 1
ATOM 467 C CA . TRP A 1 62 ? 21.753 11.501 66.573 1.00 11.25 62 TRP N CA 1
ATOM 468 C C . TRP A 1 62 ? 21.362 12.052 65.205 1.00 10.85 62 TRP N C 1
ATOM 469 O O . TRP A 1 62 ? 21.451 11.355 64.204 1.00 11.99 62 TRP N O 1
ATOM 480 N N . ALA A 1 63 ? 20.936 13.311 65.140 1.00 11.30 63 ALA N N 1
ATOM 481 C CA . ALA A 1 63 ? 20.797 13.940 63.834 1.00 10.50 63 ALA N CA 1
ATOM 482 C C . ALA A 1 63 ? 22.156 13.980 63.132 1.00 10.15 63 ALA N C 1
ATOM 483 O O . ALA A 1 63 ? 23.210 13.987 63.781 1.00 12.25 63 ALA N O 1
ATOM 485 N N . HIS A 1 64 ? 22.118 14.011 61.807 1.00 10.72 64 HIS N N 1
ATOM 486 C CA . HIS A 1 64 ? 23.314 13.833 60.993 1.00 11.97 64 HIS N CA 1
ATOM 487 C C . HIS A 1 64 ? 24.335 14.957 61.163 1.00 11.55 64 HIS N C 1
ATOM 488 O O . HIS A 1 64 ? 25.501 14.800 60.796 1.00 13.73 64 HIS N O 1
ATOM 495 N N . ASP A 1 65 ? 23.920 16.092 61.717 1.00 10.53 65 ASP N N 1
ATOM 496 C CA . ASP A 1 65 ? 24.844 17.220 61.789 1.00 12.15 65 ASP N CA 1
ATOM 497 C C . ASP A 1 65 ? 26.085 16.950 62.624 1.00 13.90 65 ASP N C 1
ATOM 498 O O . ASP A 1 65 ? 27.133 17.541 62.352 1.00 20.22 65 ASP N O 1
ATOM 503 N N . ARG A 1 66 ? 25.974 16.068 63.619 1.00 11.32 66 ARG N N 1
ATOM 504 C CA . ARG A 1 66 ? 27.099 15.755 64.503 1.00 13.67 66 ARG N CA 1
ATOM 505 C C . ARG A 1 66 ? 28.104 14.801 63.864 1.00 13.61 66 ARG N C 1
ATOM 506 O O . ARG A 1 66 ? 29.242 14.695 64.324 1.00 14.42 66 ARG N O 1
ATOM 514 N N . PHE A 1 67 ? 27.691 14.102 62.808 1.00 12.84 67 PHE N N 1
ATOM 515 C CA . PHE A 1 67 ? 28.455 12.945 62.345 1.00 14.31 67 PHE N CA 1
ATOM 516 C C . PHE A 1 67 ? 29.714 13.271 61.547 1.00 16.32 67 PHE N C 1
ATOM 517 O O . PHE A 1 67 ? 30.664 12.494 61.569 1.00 16.36 67 PHE N O 1
ATOM 525 N N . GLY A 1 68 ? 29.742 14.398 60.847 1.00 15.19 68 GLY N N 1
ATOM 526 C CA . GLY A 1 68 ? 30.960 14.803 60.163 1.00 17.56 68 GLY N CA 1
ATOM 527 C C . GLY A 1 68 ? 32.109 14.974 61.144 1.00 17.93 68 GLY N C 1
ATOM 528 O O . GLY A 1 68 ? 33.236 14.526 60.898 1.00 17.02 68 GLY N O 1
ATOM 529 N N . GLY A 1 69 ? 31.837 15.606 62.280 1.00 14.91 69 GLY N N 1
ATOM 530 C CA . GLY A 1 69 ? 32.863 15.779 63.290 1.00 15.06 69 GLY N CA 1
ATOM 531 C C . GLY A 1 69 ? 33.344 14.449 63.839 1.00 17.54 69 GLY N C 1
ATOM 532 O O . GLY A 1 69 ? 34.545 14.249 64.036 1.00 18.35 69 GLY N O 1
ATOM 533 N N . TYR A 1 70 ? 32.423 13.523 64.090 1.00 16.19 70 TYR N N 1
ATOM 534 C CA . TYR A 1 70 ? 32.831 12.208 64.583 1.00 17.25 70 TYR N CA 1
ATOM 535 C C . TYR A 1 70 ? 33.697 11.506 63.542 1.00 20.56 70 TYR N C 1
ATOM 536 O O . TYR A 1 70 ? 34.706 10.885 63.875 1.00 19.60 70 TYR N O 1
ATOM 545 N N . ALA A 1 71 ? 33.288 11.599 62.281 1.00 15.57 71 ALA N N 1
ATOM 546 C CA . ALA A 1 71 ? 34.000 10.938 61.185 1.00 15.55 71 ALA N CA 1
ATOM 547 C C . ALA A 1 71 ? 35.394 11.531 60.997 1.00 21.05 71 ALA N C 1
ATOM 548 O O . ALA A 1 71 ? 36.364 10.802 60.782 1.00 22.90 71 ALA N O 1
ATOM 550 N N . GLN A 1 72 ? 35.496 12.851 61.082 1.00 19.04 72 GLN N N 1
ATOM 551 C CA . GLN A 1 72 ? 36.784 13.518 60.923 1.00 21.35 72 GLN N CA 1
ATOM 552 C C . GLN A 1 72 ? 37.771 13.063 61.999 1.00 23.77 72 GLN N C 1
ATOM 553 O O . GLN A 1 72 ? 38.979 12.983 61.750 1.00 25.72 72 GLN N O 1
ATOM 559 N N . SER A 1 73 ? 37.247 12.750 63.183 1.00 21.24 73 SER N N 1
ATOM 560 C CA . SER A 1 73 ? 38.052 12.288 64.312 1.00 23.15 73 SER N CA 1
ATOM 561 C C . SER A 1 73 ? 38.296 10.782 64.272 1.00 23.98 73 SER N C 1
ATOM 562 O O . SER A 1 73 ? 38.935 10.227 65.170 1.00 27.10 73 SER N O 1
ATOM 565 N N . GLY A 1 74 ? 37.775 10.120 63.245 1.00 21.74 74 GLY N N 1
ATOM 566 C CA . GLY A 1 74 ? 37.959 8.685 63.084 1.00 22.60 74 GLY N CA 1
ATOM 567 C C . GLY A 1 74 ? 37.170 7.811 64.045 1.00 26.00 74 GLY N C 1
ATOM 568 O O . GLY A 1 74 ? 37.579 6.688 64.347 1.00 25.81 74 GLY N O 1
ATOM 569 N N . LEU A 1 75 ? 36.028 8.310 64.513 1.00 19.90 75 LEU N N 1
ATOM 570 C CA . LEU A 1 75 ? 35.256 7.608 65.532 1.00 18.68 75 LEU N CA 1
ATOM 571 C C . LEU A 1 75 ? 34.189 6.680 64.964 1.00 17.40 75 LEU N C 1
ATOM 572 O O . LEU A 1 75 ? 33.567 5.929 65.716 1.00 20.69 75 LEU N O 1
ATOM 577 N N . LEU A 1 76 ? 33.965 6.761 63.654 1.00 18.74 76 LEU N N 1
ATOM 578 C CA . LEU A 1 76 ? 32.908 5.992 63.005 1.00 18.57 76 LEU N CA 1
ATOM 579 C C . LEU A 1 76 ? 33.457 4.975 62.012 1.00 22.86 76 LEU N C 1
ATOM 580 O O . LEU A 1 76 ? 34.429 5.235 61.299 1.00 25.47 76 LEU N O 1
ATOM 585 N N . ALA A 1 77 ? 32.817 3.816 61.961 1.00 19.48 77 ALA N N 1
ATOM 586 C CA . ALA A 1 77 ? 33.111 2.842 60.921 1.00 18.50 77 ALA N CA 1
ATOM 587 C C . ALA A 1 77 ? 32.419 3.269 59.628 1.00 19.75 77 ALA N C 1
ATOM 588 O O . ALA A 1 77 ? 31.302 3.788 59.654 1.00 20.21 77 ALA N O 1
ATOM 590 N N . GLU A 1 78 ? 33.068 3.059 58.488 1.00 22.33 78 GLU N N 1
ATOM 591 C CA . GLU A 1 78 ? 32.375 3.251 57.224 1.00 19.19 78 GLU N CA 1
ATOM 592 C C . GLU A 1 78 ? 31.372 2.107 57.110 1.00 19.15 78 GLU N C 1
ATOM 593 O O . GLU A 1 78 ? 31.716 0.949 57.351 1.00 26.83 78 GLU N O 1
ATOM 599 N N . ILE A 1 79 ? 30.125 2.420 56.783 1.00 17.20 79 ILE N N 1
ATOM 600 C CA . ILE A 1 79 ? 29.115 1.373 56.689 1.00 19.59 79 ILE N CA 1
ATOM 601 C C . ILE A 1 79 ? 29.141 0.725 55.305 1.00 20.56 79 ILE N C 1
ATOM 602 O O . ILE A 1 79 ? 29.639 1.312 54.345 1.00 20.08 79 ILE N O 1
ATOM 607 N N . THR A 1 80 ? 28.626 -0.494 55.201 1.00 19.02 80 THR N N 1
ATOM 608 C CA . THR A 1 80 ? 28.747 -1.231 53.945 1.00 19.28 80 THR N CA 1
ATOM 609 C C . THR A 1 80 ? 27.439 -1.781 53.363 1.00 19.71 80 THR N C 1
ATOM 610 O O . THR A 1 80 ? 27.389 -2.926 52.917 1.00 20.20 80 THR N O 1
ATOM 614 N N . PRO A 1 81 ? 26.378 -0.962 53.326 1.00 14.81 81 PRO N N 1
ATOM 615 C CA . PRO A 1 81 ? 25.135 -1.456 52.725 1.00 16.37 81 PRO N CA 1
ATOM 616 C C . PRO A 1 81 ? 25.338 -1.716 51.236 1.00 16.86 81 PRO N C 1
ATOM 617 O O . PRO A 1 81 ? 26.039 -0.943 50.583 1.00 18.09 81 PRO N O 1
ATOM 621 N N . ASP A 1 82 ? 24.754 -2.779 50.693 1.00 15.03 82 ASP N N 1
ATOM 622 C CA . ASP A 1 82 ? 24.849 -2.951 49.247 1.00 16.13 82 ASP N CA 1
ATOM 623 C C . ASP A 1 82 ? 23.903 -2.008 48.516 1.00 15.46 82 ASP N C 1
ATOM 624 O O . ASP A 1 82 ? 23.085 -1.315 49.136 1.00 15.26 82 ASP N O 1
ATOM 629 N N . LYS A 1 83 ? 24.037 -1.946 47.198 1.00 15.37 83 LYS N N 1
ATOM 630 C CA . LYS A 1 83 ? 23.271 -0.984 46.421 1.00 17.50 83 LYS N CA 1
ATOM 631 C C . LYS A 1 83 ? 21.780 -1.277 46.524 1.00 15.67 83 LYS N C 1
ATOM 632 O O . LYS A 1 83 ? 20.965 -0.367 46.554 1.00 16.96 83 LYS N O 1
ATOM 638 N N . ALA A 1 84 ? 21.422 -2.556 46.603 1.00 15.00 84 ALA N N 1
ATOM 639 C CA . ALA A 1 84 ? 20.017 -2.920 46.747 1.00 14.82 84 ALA N CA 1
ATOM 640 C C . ALA A 1 84 ? 19.425 -2.370 48.045 1.00 16.01 84 ALA N C 1
ATOM 641 O O . ALA A 1 84 ? 18.280 -1.914 48.061 1.00 18.87 84 ALA N O 1
ATOM 643 N N . PHE A 1 85 ? 20.208 -2.398 49.121 1.00 15.25 85 PHE N N 1
ATOM 644 C CA . PHE A 1 85 ? 19.756 -1.792 50.368 1.00 14.90 85 PHE N CA 1
ATOM 645 C C . PHE A 1 85 ? 19.683 -0.273 50.227 1.00 15.50 85 PHE N C 1
ATOM 646 O O . PHE A 1 85 ? 18.714 0.351 50.658 1.00 16.13 85 PHE N O 1
ATOM 654 N N . GLN A 1 86 ? 20.711 0.328 49.636 1.00 15.27 86 GLN N N 1
ATOM 655 C CA . GLN A 1 86 ? 20.700 1.779 49.467 1.00 14.72 86 GLN N CA 1
ATOM 656 C C . GLN A 1 86 ? 19.469 2.252 48.707 1.00 15.50 86 GLN N C 1
ATOM 657 O O . GLN A 1 86 ? 18.868 3.275 49.064 1.00 15.74 86 GLN N O 1
ATOM 663 N N . ASP A 1 87 ? 19.074 1.501 47.683 1.00 15.44 87 ASP N N 1
ATOM 664 C CA . ASP A 1 87 ? 17.931 1.878 46.855 1.00 16.52 87 ASP N CA 1
ATOM 665 C C . ASP A 1 87 ? 16.601 1.849 47.614 1.00 15.83 87 ASP N C 1
ATOM 666 O O . ASP A 1 87 ? 15.600 2.383 47.129 1.00 20.94 87 ASP N O 1
ATOM 671 N N . LYS A 1 88 ? 16.588 1.254 48.806 1.00 17.09 88 LYS N N 1
ATOM 672 C CA . LYS A 1 88 ? 15.383 1.225 49.633 1.00 16.70 88 LYS N CA 1
ATOM 673 C C . LYS A 1 88 ? 15.159 2.510 50.430 1.00 15.73 88 LYS N C 1
ATOM 674 O O . LYS A 1 88 ? 14.080 2.704 50.982 1.00 17.09 88 LYS N O 1
ATOM 680 N N . LEU A 1 89 ? 16.175 3.367 50.491 1.00 14.26 89 LEU N N 1
ATOM 681 C CA . LEU A 1 89 ? 16.071 4.642 51.225 1.00 14.68 89 LEU N CA 1
ATOM 682 C C . LEU A 1 89 ? 16.153 5.842 50.280 1.00 15.56 89 LEU N C 1
ATOM 683 O O . LEU A 1 89 ? 16.739 5.754 49.213 1.00 16.40 89 LEU N O 1
ATOM 688 N N . TYR A 1 90 ? 15.586 6.978 50.676 1.00 16.01 90 TYR N N 1
ATOM 689 C CA . TYR A 1 90 ? 15.618 8.149 49.802 1.00 14.55 90 TYR N CA 1
ATOM 690 C C . TYR A 1 90 ? 17.023 8.689 49.598 1.00 13.61 90 TYR N C 1
ATOM 691 O O . TYR A 1 90 ? 17.780 8.838 50.550 1.00 15.31 90 TYR N O 1
ATOM 700 N N . PRO A 1 91 ? 17.377 9.017 48.346 1.00 16.04 91 PRO N N 1
ATOM 701 C CA . PRO A 1 91 ? 18.724 9.525 48.064 1.00 16.30 91 PRO N CA 1
ATOM 702 C C . PRO A 1 91 ? 19.138 10.730 48.905 1.00 15.46 91 PRO N C 1
ATOM 703 O O . PRO A 1 91 ? 20.280 10.777 49.350 1.00 16.10 91 PRO N O 1
ATOM 707 N N . PHE A 1 92 ? 18.254 11.698 49.128 1.00 13.89 92 PHE N N 1
ATOM 708 C CA . PHE A 1 92 ? 18.685 12.852 49.907 1.00 12.97 92 PHE N CA 1
ATOM 709 C C . PHE A 1 92 ? 19.057 12.500 51.346 1.00 12.33 92 PHE N C 1
ATOM 710 O O . PHE A 1 92 ? 19.853 13.206 51.975 1.00 14.99 92 PHE N O 1
ATOM 718 N N . THR A 1 93 ? 18.505 11.399 51.863 1.00 12.46 93 THR N N 1
ATOM 719 C CA . THR A 1 93 ? 18.878 10.975 53.213 1.00 11.05 93 THR N CA 1
ATOM 720 C C . THR A 1 93 ? 20.286 10.381 53.233 1.00 10.84 93 THR N C 1
ATOM 721 O O . THR A 1 93 ? 21.048 10.631 54.158 1.00 12.97 93 THR N O 1
ATOM 725 N N . TRP A 1 94 ? 20.649 9.626 52.197 1.00 12.34 94 TRP N N 1
ATOM 726 C CA . TRP A 1 94 ? 22.034 9.153 52.106 1.00 14.46 94 TRP N CA 1
ATOM 727 C C . TRP A 1 94 ? 23.030 10.310 51.967 1.00 13.46 94 TRP N C 1
ATOM 728 O O . TRP A 1 94 ? 24.129 10.267 52.522 1.00 13.91 94 TRP N O 1
ATOM 739 N N . ASP A 1 95 ? 22.644 11.359 51.243 1.00 14.36 95 ASP N N 1
ATOM 740 C CA . ASP A 1 95 ? 23.543 12.497 51.071 1.00 15.45 95 ASP N CA 1
ATOM 741 C C . ASP A 1 95 ? 23.873 13.122 52.420 1.00 15.89 95 ASP N C 1
ATOM 742 O O . ASP A 1 95 ? 24.980 13.613 52.638 1.00 16.29 95 ASP N O 1
ATOM 747 N N . ALA A 1 96 ? 22.899 13.102 53.328 1.00 13.46 96 ALA N N 1
ATOM 748 C CA . ALA A 1 96 ? 23.081 13.709 54.648 1.00 13.21 96 ALA N CA 1
ATOM 749 C C . ALA A 1 96 ? 24.134 12.995 55.494 1.00 12.79 96 ALA N C 1
ATOM 750 O O . ALA A 1 96 ? 24.719 13.591 56.406 1.00 15.16 96 ALA N O 1
ATOM 752 N N . VAL A 1 97 ? 24.367 11.716 55.199 1.00 13.03 97 VAL N N 1
ATOM 753 C CA . VAL A 1 97 ? 25.294 10.897 55.971 1.00 13.75 97 VAL N CA 1
ATOM 754 C C . VAL A 1 97 ? 26.528 10.514 55.167 1.00 12.84 97 VAL N C 1
ATOM 755 O O . VAL A 1 97 ? 27.238 9.553 55.525 1.00 14.86 97 VAL N O 1
ATOM 759 N N . ARG A 1 98 ? 26.799 11.268 54.104 1.00 13.05 98 ARG N N 1
ATOM 760 C CA . ARG A 1 98 ? 28.029 11.085 53.345 1.00 16.32 98 ARG N CA 1
ATOM 761 C C . ARG A 1 98 ? 29.038 12.137 53.793 1.00 15.75 98 ARG N C 1
ATOM 762 O O . ARG A 1 98 ? 28.716 13.329 53.881 1.00 19.34 98 ARG N O 1
ATOM 770 N N . TYR A 1 99 ? 30.245 11.683 54.113 1.00 16.73 99 TYR N N 1
ATOM 771 C CA . TYR A 1 99 ? 31.299 12.592 54.538 1.00 16.55 99 TYR N CA 1
ATOM 772 C C . TYR A 1 99 ? 32.602 12.224 53.844 1.00 21.36 99 TYR N C 1
ATOM 773 O O . TYR A 1 99 ? 33.064 11.094 53.957 1.00 19.09 99 TYR N O 1
ATOM 782 N N . ASN A 1 100 ? 33.187 13.193 53.144 1.00 18.13 100 ASN N N 1
ATOM 783 C CA . ASN A 1 100 ? 34.403 12.968 52.361 1.00 21.28 100 ASN N CA 1
ATOM 784 C C . ASN A 1 100 ? 34.270 11.745 51.461 1.00 24.97 100 ASN N C 1
ATOM 785 O O . ASN A 1 100 ? 35.201 10.944 51.338 1.00 27.19 100 ASN N O 1
ATOM 790 N N . GLY A 1 101 ? 33.095 11.608 50.852 1.00 20.28 101 GLY N N 1
ATOM 791 C CA . GLY A 1 101 ? 32.829 10.558 49.881 1.00 20.47 101 GLY N CA 1
ATOM 792 C C . GLY A 1 101 ? 32.403 9.210 50.444 1.00 27.78 101 GLY N C 1
ATOM 793 O O . GLY A 1 101 ? 32.103 8.291 49.684 1.00 33.28 101 GLY N O 1
ATOM 794 N N . LYS A 1 102 ? 32.370 9.086 51.768 1.00 19.07 102 LYS N N 1
ATOM 795 C CA . LYS A 1 102 ? 32.050 7.821 52.413 1.00 18.32 102 LYS N CA 1
ATOM 796 C C . LYS A 1 102 ? 30.740 7.895 53.194 1.00 19.36 102 LYS N C 1
ATOM 797 O O . LYS A 1 102 ? 30.451 8.905 53.837 1.00 18.73 102 LYS N O 1
ATOM 803 N N . LEU A 1 103 ? 29.954 6.821 53.148 1.00 18.13 103 LEU N N 1
ATOM 804 C CA . LEU A 1 103 ? 28.775 6.717 54.014 1.00 13.11 103 LEU N CA 1
ATOM 805 C C . LEU A 1 103 ? 29.223 6.375 55.426 1.00 17.86 103 LEU N C 1
ATOM 806 O O . LEU A 1 103 ? 29.905 5.363 55.655 1.00 17.37 103 LEU N O 1
ATOM 811 N N . ILE A 1 104 ? 28.834 7.217 56.380 1.00 17.18 104 ILE N N 1
ATOM 812 C CA . ILE A 1 104 ? 29.294 7.044 57.749 1.00 14.91 104 ILE N CA 1
ATOM 813 C C . ILE A 1 104 ? 28.175 6.827 58.766 1.00 15.03 104 ILE N C 1
ATOM 814 O O . ILE A 1 104 ? 28.430 6.812 59.968 1.00 15.94 104 ILE N O 1
ATOM 819 N N . ALA A 1 105 ? 26.950 6.627 58.280 1.00 13.13 105 ALA N N 1
ATOM 820 C CA . ALA A 1 105 ? 25.825 6.322 59.159 1.00 13.21 105 ALA N CA 1
ATOM 821 C C . ALA A 1 105 ? 24.637 5.870 58.328 1.00 13.03 105 ALA N C 1
ATOM 822 O O . ALA A 1 105 ? 24.580 6.146 57.131 1.00 13.34 105 ALA N O 1
ATOM 824 N N . TYR A 1 106 ? 23.703 5.169 58.969 1.00 11.47 106 TYR N N 1
ATOM 825 C CA . TYR A 1 106 ? 22.440 4.815 58.337 1.00 12.28 106 TYR N CA 1
ATOM 826 C C . TYR A 1 106 ? 21.405 5.886 58.645 1.00 10.28 106 TYR N C 1
ATOM 827 O O . TYR A 1 106 ? 21.165 6.192 59.811 1.00 12.72 106 TYR N O 1
ATOM 836 N N . PRO A 1 107 ? 20.764 6.436 57.609 1.00 10.60 107 PRO N N 1
ATOM 837 C CA . PRO A 1 107 ? 19.673 7.387 57.856 1.00 11.04 107 PRO N CA 1
ATOM 838 C C . PRO A 1 107 ? 18.418 6.674 58.336 1.00 14.98 107 PRO N C 1
ATOM 839 O O . PRO A 1 107 ? 18.099 5.582 57.838 1.00 13.54 107 PRO N O 1
ATOM 843 N N . ILE A 1 108 ? 17.713 7.285 59.286 1.00 12.21 108 ILE N N 1
ATOM 844 C CA . ILE A 1 108 ? 16.526 6.673 59.852 1.00 12.65 108 ILE N CA 1
ATOM 845 C C . ILE A 1 108 ? 15.279 7.482 59.519 1.00 12.88 108 ILE N C 1
ATOM 846 O O . ILE A 1 108 ? 14.274 6.928 59.078 1.00 12.94 108 ILE N O 1
ATOM 851 N N . ALA A 1 109 ? 15.333 8.793 59.735 1.00 11.83 109 ALA N N 1
ATOM 852 C CA . ALA A 1 109 ? 14.119 9.589 59.574 1.00 11.73 109 ALA N CA 1
ATOM 853 C C . ALA A 1 109 ? 14.438 11.056 59.428 1.00 10.97 109 ALA N C 1
ATOM 854 O O . ALA A 1 109 ? 15.450 11.533 59.933 1.00 13.00 109 ALA N O 1
ATOM 856 N N . VAL A 1 110 ? 13.553 11.762 58.739 1.00 11.63 110 VAL N N 1
ATOM 857 C CA . VAL A 1 110 ? 13.738 13.176 58.449 1.00 10.25 110 VAL N CA 1
ATOM 858 C C . VAL A 1 110 ? 12.844 13.994 59.365 1.00 11.96 110 VAL N C 1
ATOM 859 O O . VAL A 1 110 ? 11.635 13.746 59.443 1.00 14.31 110 VAL N O 1
ATOM 863 N N . GLU A 1 111 ? 13.467 14.930 60.080 1.00 11.11 111 GLU N N 1
ATOM 864 C CA . GLU A 1 111 ? 12.812 15.746 61.100 1.00 12.19 111 GLU N CA 1
ATOM 865 C C . GLU A 1 111 ? 12.830 17.215 60.731 1.00 12.62 111 GLU N C 1
ATOM 866 O O . GLU A 1 111 ? 13.817 17.718 60.203 1.00 12.32 111 GLU N O 1
ATOM 872 N N . ALA A 1 112 ? 11.739 17.907 61.047 1.00 11.01 112 ALA N N 1
ATOM 873 C CA . ALA A 1 112 ? 11.731 19.378 61.065 1.00 10.37 112 ALA N CA 1
ATOM 874 C C . ALA A 1 112 ? 10.713 19.832 62.096 1.00 10.46 112 ALA N C 1
ATOM 875 O O . ALA A 1 112 ? 9.764 19.109 62.397 1.00 11.01 112 ALA N O 1
ATOM 877 N N . LEU A 1 113 ? 10.922 21.029 62.637 1.00 9.65 113 LEU N N 1
ATOM 878 C CA . LEU A 1 113 ? 9.982 21.643 63.567 1.00 9.27 113 LEU N CA 1
ATOM 879 C C . LEU A 1 113 ? 8.745 22.134 62.832 1.00 9.62 113 LEU N C 1
ATOM 880 O O . LEU A 1 113 ? 8.829 22.565 61.675 1.00 10.96 113 LEU N O 1
ATOM 885 N N . SER A 1 114 ? 7.600 22.051 63.516 1.00 8.89 114 SER N N 1
ATOM 886 C CA . SER A 1 114 ? 6.353 22.658 63.028 1.00 10.35 114 SER N CA 1
ATOM 887 C C . SER A 1 114 ? 5.708 23.494 64.121 1.00 8.84 114 SER N C 1
ATOM 888 O O . SER A 1 114 ? 6.102 23.427 65.280 1.00 9.98 114 SER N O 1
ATOM 891 N N . LEU A 1 115 ? 4.726 24.297 63.729 1.00 9.38 115 LEU N N 1
ATOM 892 C CA . LEU A 1 115 ? 3.884 24.980 64.709 1.00 10.04 115 LEU N CA 1
ATOM 893 C C . LEU A 1 115 ? 2.793 24.015 65.163 1.00 12.63 115 LEU N C 1
ATOM 894 O O . LEU A 1 115 ? 2.088 23.432 64.336 1.00 13.00 115 LEU N O 1
ATOM 899 N N . ILE A 1 116 ? 2.679 23.827 66.471 1.00 9.82 116 ILE N N 1
ATOM 900 C CA . ILE A 1 116 ? 1.670 22.935 67.038 1.00 11.04 116 ILE N CA 1
ATOM 901 C C . ILE A 1 116 ? 0.699 23.836 67.783 1.00 11.17 116 ILE N C 1
ATOM 902 O O . ILE A 1 116 ? 1.115 24.693 68.561 1.00 12.79 116 ILE N O 1
ATOM 907 N N . TYR A 1 117 ? -0.592 23.678 67.525 1.00 11.56 117 TYR N N 1
ATOM 908 C CA . TYR A 1 117 ? -1.550 24.592 68.127 1.00 11.00 117 TYR N CA 1
ATOM 909 C C . TYR A 1 117 ? -2.751 23.871 68.715 1.00 11.68 117 TYR N C 1
ATOM 910 O O . TYR A 1 117 ? -3.098 22.761 68.308 1.00 13.25 117 TYR N O 1
ATOM 919 N N . ASN A 1 118 ? -3.371 24.519 69.693 1.00 12.15 118 ASN N N 1
ATOM 920 C CA . ASN A 1 118 ? -4.529 23.973 70.375 1.00 12.61 118 ASN N CA 1
ATOM 921 C C . ASN A 1 118 ? -5.769 24.459 69.637 1.00 15.16 118 ASN N C 1
ATOM 922 O O . ASN A 1 118 ? -6.044 25.656 69.612 1.00 16.03 118 ASN N O 1
ATOM 927 N N . LYS A 1 119 ? -6.485 23.536 69.001 1.00 15.18 119 LYS N N 1
ATOM 928 C CA . LYS A 1 119 ? -7.614 23.890 68.147 1.00 18.73 119 LYS N CA 1
ATOM 929 C C . LYS A 1 119 ? -8.792 24.426 68.936 1.00 18.76 119 LYS N C 1
ATOM 930 O O . LYS A 1 119 ? -9.674 25.066 68.369 1.00 23.55 119 LYS N O 1
ATOM 936 N N . ASP A 1 120 ? -8.818 24.150 70.233 1.00 16.44 120 ASP N N 1
ATOM 937 C CA . ASP A 1 120 ? -9.915 24.643 71.071 1.00 19.06 120 ASP N CA 1
ATOM 938 C C . ASP A 1 120 ? -9.697 26.089 71.501 1.00 21.27 120 ASP N C 1
ATOM 939 O O . ASP A 1 120 ? -10.645 26.782 71.854 1.00 20.23 120 ASP N O 1
ATOM 944 N N . LEU A 1 121 ? -8.448 26.545 71.477 1.00 18.15 121 LEU N N 1
ATOM 945 C CA . LEU A 1 121 ? -8.138 27.934 71.831 1.00 20.54 121 LEU N CA 1
ATOM 946 C C . LEU A 1 121 ? -7.965 28.818 70.615 1.00 23.06 121 LEU N C 1
ATOM 947 O O . LEU A 1 121 ? -8.175 30.035 70.659 1.00 19.98 121 LEU N O 1
ATOM 952 N N . LEU A 1 122 ? -7.570 28.197 69.517 1.00 21.18 122 LEU N N 1
ATOM 953 C CA . LEU A 1 122 ? -7.032 28.915 68.394 1.00 22.85 122 LEU N CA 1
ATOM 954 C C . LEU A 1 122 ? -7.385 28.133 67.156 1.00 37.54 122 LEU N C 1
ATOM 955 O O . LEU A 1 122 ? -6.574 27.340 66.680 1.00 31.81 122 LEU N O 1
ATOM 960 N N . PRO A 1 123 ? -8.591 28.357 66.625 1.00 36.55 123 PRO N N 1
ATOM 961 C CA . PRO A 1 123 ? -9.100 27.576 65.496 1.00 45.18 123 PRO N CA 1
ATOM 962 C C . PRO A 1 123 ? -8.314 27.859 64.229 1.00 36.21 123 PRO N C 1
ATOM 963 O O . PRO A 1 123 ? -7.971 26.931 63.501 1.00 37.13 123 PRO N O 1
ATOM 967 N N . ASN A 1 124 ? -8.046 29.131 63.962 1.00 24.25 124 ASN N N 1
ATOM 968 C CA . ASN A 1 124 ? -7.154 29.483 62.868 1.00 23.79 124 ASN N CA 1
ATOM 969 C C . ASN A 1 124 ? -5.830 29.973 63.425 1.00 18.61 124 ASN N C 1
ATOM 970 O O . ASN A 1 124 ? -5.753 31.066 63.989 1.00 21.54 124 ASN N O 1
ATOM 975 N N . PRO A 1 125 ? -4.777 29.160 63.264 1.00 19.23 125 PRO N N 1
ATOM 976 C CA . PRO A 1 125 ? -3.461 29.557 63.766 1.00 19.69 125 PRO N CA 1
ATOM 977 C C . PRO A 1 125 ? -2.924 30.751 62.989 1.00 15.69 125 PRO N C 1
ATOM 978 O O . PRO A 1 125 ? -3.282 30.948 61.826 1.00 17.76 125 PRO N O 1
ATOM 982 N N . PRO A 1 126 ? -2.071 31.552 63.632 1.00 15.27 126 PRO N N 1
ATOM 983 C CA . PRO A 1 126 ? -1.513 32.746 63.000 1.00 12.70 126 PRO N CA 1
ATOM 984 C C . PRO A 1 126 ? -0.587 32.380 61.843 1.00 13.92 126 PRO N C 1
ATOM 985 O O . PRO A 1 126 ? 0.234 31.456 61.952 1.00 14.94 126 PRO N O 1
ATOM 989 N N . LYS A 1 127 ? -0.713 33.123 60.752 1.00 13.70 127 LYS N N 1
ATOM 990 C CA . LYS A 1 127 ? 0.137 32.908 59.590 1.00 12.94 127 LYS N CA 1
ATOM 991 C C . LYS A 1 127 ? 1.458 33.643 59.722 1.00 13.79 127 LYS N C 1
ATOM 992 O O . LYS A 1 127 ? 2.428 33.279 59.062 1.00 13.41 127 LYS N O 1
ATOM 998 N N . THR A 1 128 ? 1.501 34.665 60.579 1.00 12.40 128 THR N N 1
ATOM 999 C CA . THR A 1 128 ? 2.702 35.498 60.734 1.00 11.83 128 THR N CA 1
ATOM 1000 C C . THR A 1 128 ? 3.176 35.562 62.176 1.00 11.52 128 THR N C 1
ATOM 1001 O O . THR A 1 128 ? 2.368 35.488 63.106 1.00 12.14 128 THR N O 1
ATOM 1005 N N . TRP A 1 129 ? 4.488 35.715 62.365 1.00 9.93 129 TRP N N 1
ATOM 1006 C CA . TRP A 1 129 ? 5.051 35.983 63.692 1.00 9.51 129 TRP N CA 1
ATOM 1007 C C . TRP A 1 129 ? 4.552 37.323 64.218 1.00 11.78 129 TRP N C 1
ATOM 1008 O O . TRP A 1 129 ? 4.297 37.483 65.416 1.00 11.06 129 TRP N O 1
ATOM 1019 N N . GLU A 1 130 ? 4.400 38.279 63.308 1.00 11.37 130 GLU N N 1
ATOM 1020 C CA . GLU A 1 130 ? 4.046 39.647 63.685 1.00 10.51 130 GLU N CA 1
ATOM 1021 C C . GLU A 1 130 ? 2.705 39.757 64.399 1.00 12.00 130 GLU N C 1
ATOM 1022 O O . GLU A 1 130 ? 2.496 40.687 65.189 1.00 12.39 130 GLU N O 1
ATOM 1028 N N . GLU A 1 131 ? 1.795 38.826 64.137 1.00 11.28 131 GLU N N 1
ATOM 1029 C CA . GLU A 1 131 ? 0.485 38.914 64.777 1.00 13.24 131 GLU N CA 1
ATOM 1030 C C . GLU A 1 131 ? 0.452 38.244 66.152 1.00 12.68 131 GLU N C 1
ATOM 1031 O O . GLU A 1 131 ? -0.552 38.326 66.864 1.00 14.60 131 GLU N O 1
ATOM 1037 N N . ILE A 1 132 ? 1.552 37.624 66.557 1.00 10.37 132 ILE N N 1
ATOM 1038 C CA . ILE A 1 132 ? 1.547 36.896 67.827 1.00 12.26 132 ILE N CA 1
ATOM 1039 C C . ILE A 1 132 ? 1.436 37.793 69.088 1.00 11.56 132 ILE N C 1
ATOM 1040 O O . ILE A 1 132 ? 0.730 37.430 70.020 1.00 12.00 132 ILE N O 1
ATOM 1045 N N . PRO A 1 133 ? 2.102 38.963 69.116 1.00 11.91 133 PRO N N 1
ATOM 1046 C CA . PRO A 1 133 ? 1.902 39.818 70.296 1.00 10.70 133 PRO N CA 1
ATOM 1047 C C . PRO A 1 133 ? 0.427 40.173 70.528 1.00 13.09 133 PRO N C 1
ATOM 1048 O O . PRO A 1 133 ? -0.046 40.111 71.672 1.00 13.40 133 PRO N O 1
ATOM 1052 N N . ALA A 1 134 ? -0.307 40.525 69.473 1.00 11.56 134 ALA N N 1
ATOM 1053 C CA . ALA A 1 134 ? -1.718 40.858 69.659 1.00 13.95 134 ALA N CA 1
ATOM 1054 C C . ALA A 1 134 ? -2.530 39.631 70.076 1.00 14.43 134 ALA N C 1
ATOM 1055 O O . ALA A 1 134 ? -3.470 39.743 70.873 1.00 15.13 134 ALA N O 1
ATOM 1057 N N . LEU A 1 135 ? -2.175 38.462 69.550 1.00 12.29 135 LEU N N 1
ATOM 1058 C CA . LEU A 1 135 ? -2.874 37.234 69.912 1.00 12.65 135 LEU N CA 1
ATOM 1059 C C . LEU A 1 135 ? -2.642 36.930 71.389 1.00 13.02 135 LEU N C 1
ATOM 1060 O O . LEU A 1 135 ? -3.569 36.544 72.112 1.00 12.77 135 LEU N O 1
ATOM 1065 N N . ASP A 1 136 ? -1.406 37.114 71.839 1.00 12.18 136 ASP N N 1
ATOM 1066 C CA . ASP A 1 136 ? -1.097 36.897 73.245 1.00 12.42 136 ASP N CA 1
ATOM 1067 C C . ASP A 1 136 ? -1.905 37.836 74.144 1.00 12.28 136 ASP N C 1
ATOM 1068 O O . ASP A 1 136 ? -2.403 37.427 75.185 1.00 13.44 136 ASP N O 1
ATOM 1073 N N . LYS A 1 137 ? -2.026 39.104 73.763 1.00 11.81 137 LYS N N 1
ATOM 1074 C CA . LYS A 1 137 ? -2.851 40.027 74.535 1.00 12.60 137 LYS N CA 1
ATOM 1075 C C . LYS A 1 137 ? -4.291 39.514 74.660 1.00 14.74 137 LYS N C 1
ATOM 1076 O O . LYS A 1 137 ? -4.873 39.545 75.752 1.00 15.64 137 LYS N O 1
ATOM 1082 N N . GLU A 1 138 ? -4.857 39.025 73.560 1.00 13.02 138 GLU N N 1
ATOM 1083 C CA . GLU A 1 138 ? -6.209 38.461 73.583 1.00 14.24 138 GLU N CA 1
ATOM 1084 C C . GLU A 1 138 ? -6.306 37.279 74.535 1.00 17.14 138 GLU N C 1
ATOM 1085 O O . GLU A 1 138 ? -7.254 37.163 75.320 1.00 17.55 138 GLU N O 1
ATOM 1091 N N . LEU A 1 139 ? -5.341 36.374 74.441 1.00 13.93 139 LEU N N 1
ATOM 1092 C CA . LEU A 1 139 ? -5.386 35.155 75.231 1.00 14.15 139 LEU N CA 1
ATOM 1093 C C . LEU A 1 139 ? -5.137 35.416 76.711 1.00 17.48 139 LEU N C 1
ATOM 1094 O O . LEU A 1 139 ? -5.746 34.777 77.565 1.00 16.82 139 LEU N O 1
ATOM 1099 N N . LYS A 1 140 ? -4.267 36.374 77.018 1.00 16.36 140 LYS N N 1
ATOM 1100 C CA . LYS A 1 140 ? -4.002 36.734 78.409 1.00 15.78 140 LYS N CA 1
ATOM 1101 C C . LYS A 1 140 ? -5.273 37.231 79.078 1.00 18.71 140 LYS N C 1
ATOM 1102 O O . LYS A 1 140 ? -5.504 36.956 80.260 1.00 17.52 140 LYS N O 1
ATOM 1108 N N . ALA A 1 141 ? -6.103 37.951 78.326 1.00 16.19 141 ALA N N 1
ATOM 1109 C CA . ALA A 1 141 ? -7.385 38.426 78.849 1.00 17.36 141 ALA N CA 1
ATOM 1110 C C . ALA A 1 141 ? -8.341 37.286 79.203 1.00 19.15 141 ALA N C 1
ATOM 1111 O O . ALA A 1 141 ? -9.301 37.489 79.964 1.00 20.07 141 ALA N O 1
ATOM 1113 N N . LYS A 1 142 ? -8.068 36.106 78.645 1.00 16.79 142 LYS N N 1
ATOM 1114 C CA . LYS A 1 142 ? -8.848 34.885 78.875 1.00 19.53 142 LYS N CA 1
ATOM 1115 C C . LYS A 1 142 ? -8.112 33.910 79.798 1.00 21.43 142 LYS N C 1
ATOM 1116 O O . LYS A 1 142 ? -8.521 32.756 79.936 1.00 24.13 142 LYS N O 1
ATOM 1122 N N . GLY A 1 143 ? -7.026 34.365 80.416 1.00 17.68 143 GLY N N 1
ATOM 1123 C CA . GLY A 1 143 ? -6.281 33.539 81.355 1.00 18.04 143 GLY N CA 1
ATOM 1124 C C . GLY A 1 143 ? -5.338 32.525 80.733 1.00 17.83 143 GLY N C 1
ATOM 1125 O O . GLY A 1 143 ? -4.941 31.551 81.388 1.00 19.08 143 GLY N O 1
ATOM 1126 N N . LYS A 1 144 ? -4.968 32.761 79.475 1.00 16.22 144 LYS N N 1
ATOM 1127 C CA . LYS A 1 144 ? -4.090 31.859 78.729 1.00 14.79 144 LYS N CA 1
ATOM 1128 C C . LYS A 1 144 ? -2.897 32.634 78.159 1.00 15.40 144 LYS N C 1
ATOM 1129 O O . LYS A 1 144 ? -2.654 33.777 78.525 1.00 18.83 144 LYS N O 1
ATOM 1135 N N . SER A 1 145 ? -2.133 32.009 77.275 1.00 14.20 145 SER N N 1
ATOM 1136 C CA . SER A 1 145 ? -1.057 32.720 76.593 1.00 13.55 145 SER N CA 1
ATOM 1137 C C . SER A 1 145 ? -0.973 32.165 75.187 1.00 12.69 145 SER N C 1
ATOM 1138 O O . SER A 1 145 ? -1.499 31.079 74.926 1.00 12.97 145 SER N O 1
ATOM 1141 N N . ALA A 1 146 ? -0.313 32.890 74.289 1.00 11.72 146 ALA N N 1
ATOM 1142 C CA . ALA A 1 146 ? -0.234 32.465 72.889 1.00 10.76 146 ALA N CA 1
ATOM 1143 C C . ALA A 1 146 ? 0.783 31.370 72.610 1.00 12.23 146 ALA N C 1
ATOM 1144 O O . ALA A 1 146 ? 0.467 30.413 71.917 1.00 12.93 146 ALA N O 1
ATOM 1146 N N . LEU A 1 147 ? 2.009 31.521 73.099 1.00 11.22 147 LEU N N 1
ATOM 1147 C CA . LEU A 1 147 ? 3.098 30.679 72.596 1.00 9.09 147 LEU N CA 1
ATOM 1148 C C . LEU A 1 147 ? 4.148 30.391 73.646 1.00 11.82 147 LEU N C 1
ATOM 1149 O O . LEU A 1 147 ? 4.629 31.303 74.317 1.00 12.41 147 LEU N O 1
ATOM 1154 N N . MET A 1 148 ? 4.506 29.115 73.787 1.00 11.44 148 MET N N 1
ATOM 1155 C CA . MET A 1 148 ? 5.637 28.719 74.620 1.00 11.33 148 MET N CA 1
ATOM 1156 C C . MET A 1 148 ? 6.422 27.646 73.903 1.00 11.73 148 MET N C 1
ATOM 1157 O O . MET A 1 148 ? 5.857 26.650 73.451 1.00 12.02 148 MET N O 1
ATOM 1162 N N . PHE A 1 149 ? 7.730 27.841 73.816 1.00 11.11 149 PHE N N 1
ATOM 1163 C CA . PHE A 1 149 ? 8.606 26.832 73.236 1.00 10.82 149 PHE N CA 1
ATOM 1164 C C . PHE A 1 149 ? 10.001 26.949 73.839 1.00 11.10 149 PHE N C 1
ATOM 1165 O O . PHE A 1 149 ? 10.317 27.944 74.489 1.00 14.45 149 PHE N O 1
ATOM 1173 N N . ASN A 1 150 ? 10.826 25.930 73.612 1.00 11.84 150 ASN N N 1
ATOM 1174 C CA . ASN A 1 150 ? 12.146 25.850 74.224 1.00 11.03 150 ASN N CA 1
ATOM 1175 C C . ASN A 1 150 ? 13.064 26.973 73.766 1.00 12.84 150 ASN N C 1
ATOM 1176 O O . ASN A 1 150 ? 13.440 27.031 72.597 1.00 16.00 150 ASN N O 1
ATOM 1181 N N . LEU A 1 151 ? 13.414 27.869 74.682 1.00 14.13 151 LEU N N 1
ATOM 1182 C CA . LEU A 1 151 ? 14.288 28.985 74.344 1.00 15.13 151 LEU N CA 1
ATOM 1183 C C . LEU A 1 151 ? 15.736 28.740 74.754 1.00 18.37 151 LEU N C 1
ATOM 1184 O O . LEU A 1 151 ? 16.564 29.644 74.672 1.00 24.96 151 LEU N O 1
ATOM 1189 N N . GLN A 1 152 ? 16.051 27.525 75.185 1.00 12.36 152 GLN N N 1
ATOM 1190 C CA . GLN A 1 152 ? 17.405 27.221 75.652 1.00 14.12 152 GLN N CA 1
ATOM 1191 C C . GLN A 1 152 ? 18.282 26.623 74.557 1.00 18.24 152 GLN N C 1
ATOM 1192 O O . GLN A 1 152 ? 19.504 26.690 74.633 1.00 20.81 152 GLN N O 1
ATOM 1198 N N . GLU A 1 153 ? 17.651 26.024 73.555 1.00 12.98 153 GLU N N 1
ATOM 1199 C CA . GLU A 1 153 ? 18.371 25.350 72.478 1.00 12.00 153 GLU N CA 1
ATOM 1200 C C . GLU A 1 153 ? 18.156 26.084 71.172 1.00 10.44 153 GLU N C 1
ATOM 1201 O O . GLU A 1 153 ? 17.014 26.323 70.779 1.00 12.29 153 GLU N O 1
ATOM 1207 N N . PRO A 1 154 ? 19.248 26.448 70.494 1.00 10.63 154 PRO N N 1
ATOM 1208 C CA . PRO A 1 154 ? 19.126 27.281 69.289 1.00 11.44 154 PRO N CA 1
ATOM 1209 C C . PRO A 1 154 ? 18.398 26.592 68.124 1.00 11.64 154 PRO N C 1
ATOM 1210 O O . PRO A 1 154 ? 17.948 27.275 67.199 1.00 14.01 154 PRO N O 1
ATOM 1214 N N . TYR A 1 155 ? 18.279 25.267 68.158 1.00 10.31 155 TYR N N 1
ATOM 1215 C CA . TYR A 1 155 ? 17.488 24.563 67.159 1.00 10.05 155 TYR N CA 1
ATOM 1216 C C . TYR A 1 155 ? 16.088 25.157 67.048 1.00 9.44 155 TYR N C 1
ATOM 1217 O O . TYR A 1 155 ? 15.529 25.224 65.955 1.00 10.04 155 TYR N O 1
ATOM 1226 N N . PHE A 1 156 ? 15.504 25.560 68.181 1.00 9.96 156 PHE N N 1
ATOM 1227 C CA . PHE A 1 156 ? 14.106 26.007 68.177 1.00 9.33 156 PHE N CA 1
ATOM 1228 C C . PHE A 1 156 ? 13.929 27.469 67.788 1.00 9.69 156 PHE N C 1
ATOM 1229 O O . PHE A 1 156 ? 12.858 27.855 67.324 1.00 11.05 156 PHE N O 1
ATOM 1237 N N . THR A 1 157 ? 14.968 28.276 67.987 1.00 11.52 157 THR N N 1
ATOM 1238 C CA . THR A 1 157 ? 14.891 29.702 67.671 1.00 10.74 157 THR N CA 1
ATOM 1239 C C . THR A 1 157 ? 15.442 29.985 66.263 1.00 11.23 157 THR N C 1
ATOM 1240 O O . THR A 1 157 ? 15.098 30.987 65.628 1.00 11.97 157 THR N O 1
ATOM 1244 N N . TRP A 1 158 ? 16.268 29.076 65.751 1.00 10.55 158 TRP N N 1
ATOM 1245 C CA . TRP A 1 158 ? 16.839 29.234 64.413 1.00 10.26 158 TRP N CA 1
ATOM 1246 C C . TRP A 1 158 ? 15.830 29.487 63.279 1.00 10.73 158 TRP N C 1
ATOM 1247 O O . TRP A 1 158 ? 16.112 30.278 62.380 1.00 12.86 158 TRP N O 1
ATOM 1258 N N . PRO A 1 159 ? 14.661 28.831 63.301 1.00 10.08 159 PRO N N 1
ATOM 1259 C CA . PRO A 1 159 ? 13.762 29.044 62.158 1.00 11.82 159 PRO N CA 1
ATOM 1260 C C . PRO A 1 159 ? 13.399 30.523 61.965 1.00 10.45 159 PRO N C 1
ATOM 1261 O O . PRO A 1 159 ? 13.289 30.989 60.817 1.00 11.63 159 PRO N O 1
ATOM 1265 N N . LEU A 1 160 ? 13.260 31.249 63.073 1.00 10.81 160 LEU N N 1
ATOM 1266 C CA . LEU A 1 160 ? 12.939 32.673 63.032 1.00 10.22 160 LEU N CA 1
ATOM 1267 C C . LEU A 1 160 ? 14.178 33.504 62.685 1.00 11.91 160 LEU N C 1
ATOM 1268 O O . LEU A 1 160 ? 14.095 34.443 61.899 1.00 11.80 160 LEU N O 1
ATOM 1273 N N . ILE A 1 161 ? 15.326 33.138 63.246 1.00 11.85 161 ILE N N 1
ATOM 1274 C CA . ILE A 1 161 ? 16.576 33.836 62.931 1.00 11.80 161 ILE N CA 1
ATOM 1275 C C . ILE A 1 161 ? 16.935 33.744 61.444 1.00 11.75 161 ILE N C 1
ATOM 1276 O O . ILE A 1 161 ? 17.426 34.717 60.838 1.00 13.70 161 ILE N O 1
ATOM 1281 N N . ALA A 1 162 ? 16.688 32.583 60.848 1.00 11.22 162 ALA N N 1
ATOM 1282 C CA . ALA A 1 162 ? 17.002 32.352 59.438 1.00 10.96 162 ALA N CA 1
ATOM 1283 C C . ALA A 1 162 ? 16.011 33.011 58.481 1.00 13.13 162 ALA N C 1
ATOM 1284 O O . ALA A 1 162 ? 16.356 33.286 57.331 1.00 13.35 162 ALA N O 1
ATOM 1286 N N . ALA A 1 163 ? 14.785 33.254 58.943 1.00 10.86 163 ALA N N 1
ATOM 1287 C CA . ALA A 1 163 ? 13.698 33.636 58.034 1.00 12.61 163 ALA N CA 1
ATOM 1288 C C . ALA A 1 163 ? 14.066 34.810 57.131 1.00 11.01 163 ALA N C 1
ATOM 1289 O O . ALA A 1 163 ? 13.867 34.752 55.917 1.00 12.58 163 ALA N O 1
ATOM 1291 N N . ASP A 1 164 ? 14.590 35.870 57.736 1.00 11.46 164 ASP N N 1
ATOM 1292 C CA . ASP A 1 164 ? 14.879 37.112 57.012 1.00 13.67 164 ASP N CA 1
ATOM 1293 C C . ASP A 1 164 ? 16.316 37.194 56.493 1.00 11.50 164 ASP N C 1
ATOM 1294 O O . ASP A 1 164 ? 16.746 38.230 55.983 1.00 13.38 164 ASP N O 1
ATOM 1299 N N . GLY A 1 165 ? 17.076 36.114 56.631 1.00 12.09 165 GLY N N 1
ATOM 1300 C CA . GLY A 1 165 ? 18.373 36.087 55.980 1.00 13.13 165 GLY N CA 1
ATOM 1301 C C . GLY A 1 165 ? 19.523 35.443 56.727 1.00 13.23 165 GLY N C 1
ATOM 1302 O O . GLY A 1 165 ? 20.603 35.295 56.156 1.00 12.59 165 GLY N O 1
ATOM 1303 N N . GLY A 1 166 ? 19.322 35.056 57.980 1.00 13.43 166 GLY N N 1
ATOM 1304 C CA . GLY A 1 166 ? 20.366 34.327 58.684 1.00 11.41 166 GLY N CA 1
ATOM 1305 C C . GLY A 1 166 ? 20.662 32.983 58.049 1.00 12.60 166 GLY N C 1
ATOM 1306 O O . GLY A 1 166 ? 19.784 32.365 57.453 1.00 12.49 166 GLY N O 1
ATOM 1307 N N . TYR A 1 167 ? 21.914 32.546 58.148 1.00 11.35 167 TYR N N 1
ATOM 1308 C CA . TYR A 1 167 ? 22.312 31.212 57.694 1.00 9.49 167 TYR N CA 1
ATOM 1309 C C . TYR A 1 167 ? 23.544 30.756 58.466 1.00 10.97 167 TYR N C 1
ATOM 1310 O O . TYR A 1 167 ? 24.237 31.560 59.088 1.00 12.66 167 TYR N O 1
ATOM 1319 N N . ALA A 1 168 ? 23.804 29.456 58.439 1.00 12.89 168 ALA N N 1
ATOM 1320 C CA . ALA A 1 168 ? 24.972 28.910 59.109 1.00 11.94 168 ALA N CA 1
ATOM 1321 C C . ALA A 1 168 ? 26.178 29.073 58.196 1.00 12.85 168 ALA N C 1
ATOM 1322 O O . ALA A 1 168 ? 26.958 30.001 58.374 1.00 16.05 168 ALA N O 1
ATOM 1324 N N . PHE A 1 169 ? 26.318 28.187 57.210 1.00 12.31 169 PHE N N 1
ATOM 1325 C CA . PHE A 1 169 ? 27.422 28.266 56.260 1.00 12.58 169 PHE N CA 1
ATOM 1326 C C . PHE A 1 169 ? 26.895 28.339 54.839 1.00 14.83 169 PHE N C 1
ATOM 1327 O O . PHE A 1 169 ? 25.973 27.615 54.480 1.00 16.19 169 PHE N O 1
ATOM 1335 N N . LYS A 1 170 ? 27.483 29.215 54.029 1.00 15.14 170 LYS N N 1
ATOM 1336 C CA . LYS A 1 170 ? 27.073 29.346 52.636 1.00 16.60 170 LYS N CA 1
ATOM 1337 C C . LYS A 1 170 ? 27.439 28.091 51.846 1.00 17.05 170 LYS N C 1
ATOM 1338 O O . LYS A 1 170 ? 28.553 27.583 51.962 1.00 17.70 170 LYS N O 1
ATOM 1344 N N . TYR A 1 171 ? 26.497 27.594 51.048 1.00 16.52 171 TYR N N 1
ATOM 1345 C CA . TYR A 1 171 ? 26.721 26.418 50.206 1.00 15.28 171 TYR N CA 1
ATOM 1346 C C . TYR A 1 171 ? 26.776 26.856 48.759 1.00 17.85 171 TYR N C 1
ATOM 1347 O O . TYR A 1 171 ? 25.832 27.481 48.258 1.00 21.15 171 TYR N O 1
ATOM 1356 N N . GLU A 1 172 ? 27.875 26.524 48.088 1.00 17.34 172 GLU N N 1
ATOM 1357 C CA . GLU A 1 172 ? 28.055 26.894 46.691 1.00 21.10 172 GLU N CA 1
ATOM 1358 C C . GLU A 1 172 ? 29.073 25.947 46.081 1.00 19.19 172 GLU N C 1
ATOM 1359 O O . GLU A 1 172 ? 30.010 25.537 46.766 1.00 19.29 172 GLU N O 1
ATOM 1365 N N . ASN A 1 173 ? 28.886 25.584 44.813 1.00 22.30 173 ASN N N 1
ATOM 1366 C CA . ASN A 1 173 ? 29.790 24.642 44.150 1.00 19.17 173 ASN N CA 1
ATOM 1367 C C . ASN A 1 173 ? 29.923 23.322 44.893 1.00 20.51 173 ASN N C 1
ATOM 1368 O O . ASN A 1 173 ? 30.988 22.702 44.904 1.00 23.34 173 ASN N O 1
ATOM 1373 N N . GLY A 1 174 ? 28.837 22.897 45.527 1.00 19.64 174 GLY N N 1
ATOM 1374 C CA . GLY A 1 174 ? 28.814 21.617 46.207 1.00 18.96 174 GLY N CA 1
ATOM 1375 C C . GLY A 1 174 ? 29.594 21.591 47.509 1.00 17.17 174 GLY N C 1
ATOM 1376 O O . GLY A 1 174 ? 29.821 20.525 48.076 1.00 22.11 174 GLY N O 1
ATOM 1377 N N . LYS A 1 175 ? 29.981 22.765 48.004 1.00 17.69 175 LYS N N 1
ATOM 1378 C CA . LYS A 1 175 ? 30.767 22.815 49.239 1.00 18.03 175 LYS N CA 1
ATOM 1379 C C . LYS A 1 175 ? 30.335 23.952 50.161 1.00 17.00 175 LYS N C 1
ATOM 1380 O O . LYS A 1 175 ? 29.850 24.994 49.709 1.00 16.57 175 LYS N O 1
ATOM 1386 N N . TYR A 1 176 ? 30.515 23.742 51.461 1.00 15.45 176 TYR N N 1
ATOM 1387 C CA . TYR A 1 176 ? 30.290 24.803 52.439 1.00 16.79 176 TYR N CA 1
ATOM 1388 C C . TYR A 1 176 ? 31.547 25.632 52.637 1.00 20.59 176 TYR N C 1
ATOM 1389 O O . TYR A 1 176 ? 32.630 25.089 52.862 1.00 21.51 176 TYR N O 1
ATOM 1398 N N . ASP A 1 177 ? 31.393 26.949 52.571 1.00 16.75 177 ASP N N 1
ATOM 1399 C CA . ASP A 1 177 ? 32.494 27.865 52.832 1.00 17.73 177 ASP N CA 1
ATOM 1400 C C . ASP A 1 177 ? 32.533 28.131 54.330 1.00 15.27 177 ASP N C 1
ATOM 1401 O O . ASP A 1 177 ? 31.667 28.827 54.863 1.00 17.13 177 ASP N O 1
ATOM 1406 N N . ILE A 1 178 ? 33.520 27.551 55.012 1.00 15.31 178 ILE N N 1
ATOM 1407 C CA . ILE A 1 178 ? 33.572 27.650 56.473 1.00 14.43 178 ILE N CA 1
ATOM 1408 C C . ILE A 1 178 ? 33.810 29.073 56.977 1.00 18.29 178 ILE N C 1
ATOM 1409 O O . ILE A 1 178 ? 33.621 29.352 58.160 1.00 17.52 178 ILE N O 1
ATOM 1414 N N . LYS A 1 179 ? 34.205 29.977 56.084 1.00 17.23 179 LYS N N 1
ATOM 1415 C CA . LYS A 1 179 ? 34.405 31.374 56.475 1.00 19.65 179 LYS N CA 1
ATOM 1416 C C . LYS A 1 179 ? 33.217 32.270 56.142 1.00 20.94 179 LYS N C 1
ATOM 1417 O O . LYS A 1 179 ? 33.192 33.436 56.534 1.00 26.26 179 LYS N O 1
ATOM 1423 N N . ASP A 1 180 ? 32.241 31.737 55.413 1.00 16.27 180 ASP N N 1
ATOM 1424 C CA . ASP A 1 180 ? 31.066 32.518 55.040 1.00 15.07 180 ASP N CA 1
ATOM 1425 C C . ASP A 1 180 ? 29.898 32.102 55.923 1.00 14.92 180 ASP N C 1
ATOM 1426 O O . ASP A 1 180 ? 29.126 31.194 55.597 1.00 14.36 180 ASP N O 1
ATOM 1431 N N . VAL A 1 181 ? 29.798 32.777 57.061 1.00 15.69 181 VAL N N 1
ATOM 1432 C CA . VAL A 1 181 ? 28.837 32.441 58.096 1.00 13.06 181 VAL N CA 1
ATOM 1433 C C . VAL A 1 181 ? 27.812 33.566 58.167 1.00 14.60 181 VAL N C 1
ATOM 1434 O O . VAL A 1 181 ? 28.164 34.740 58.031 1.00 15.54 181 VAL N O 1
ATOM 1438 N N . GLY A 1 182 ? 26.545 33.218 58.372 1.00 12.91 182 GLY N N 1
ATOM 1439 C CA . GLY A 1 182 ? 25.483 34.210 58.282 1.00 13.47 182 GLY N CA 1
ATOM 1440 C C . GLY A 1 182 ? 24.777 34.443 59.602 1.00 12.24 182 GLY N C 1
ATOM 1441 O O . GLY A 1 182 ? 23.542 34.524 59.662 1.00 13.42 182 GLY N O 1
ATOM 1442 N N . VAL A 1 183 ? 25.567 34.562 60.668 1.00 12.21 183 VAL N N 1
ATOM 1443 C CA . VAL A 1 183 ? 25.045 34.689 62.025 1.00 14.20 183 VAL N CA 1
ATOM 1444 C C . VAL A 1 183 ? 24.819 36.144 62.465 1.00 14.10 183 VAL N C 1
ATOM 1445 O O . VAL A 1 183 ? 23.903 36.421 63.239 1.00 14.76 183 VAL N O 1
ATOM 1449 N N . ASP A 1 184 ? 25.619 37.079 61.951 1.00 14.71 184 ASP N N 1
ATOM 1450 C CA . ASP A 1 184 ? 25.454 38.483 62.348 1.00 15.30 184 ASP N CA 1
ATOM 1451 C C . ASP A 1 184 ? 25.015 39.415 61.214 1.00 14.80 184 ASP N C 1
ATOM 1452 O O . ASP A 1 184 ? 25.205 40.637 61.290 1.00 16.96 184 ASP N O 1
ATOM 1457 N N . ASN A 1 185 ? 24.402 38.851 60.179 1.00 15.09 185 ASN N N 1
ATOM 1458 C CA . ASN A 1 185 ? 23.858 39.674 59.103 1.00 14.77 185 ASN N CA 1
ATOM 1459 C C . ASN A 1 185 ? 22.524 40.326 59.478 1.00 12.19 185 ASN N C 1
ATOM 1460 O O . ASN A 1 185 ? 21.978 40.068 60.552 1.00 13.04 185 ASN N O 1
ATOM 1465 N N . ALA A 1 186 ? 22.015 41.194 58.611 1.00 13.89 186 ALA N N 1
ATOM 1466 C CA . ALA A 1 186 ? 20.821 41.959 58.934 1.00 16.27 186 ALA N CA 1
ATOM 1467 C C . ALA A 1 186 ? 19.628 41.054 59.203 1.00 13.86 186 ALA N C 1
ATOM 1468 O O . ALA A 1 186 ? 18.818 41.344 60.083 1.00 14.93 186 ALA N O 1
ATOM 1470 N N . GLY A 1 187 ? 19.532 39.957 58.460 1.00 12.49 187 GLY N N 1
ATOM 1471 C CA . GLY A 1 187 ? 18.409 39.045 58.617 1.00 13.57 187 GLY N CA 1
ATOM 1472 C C . GLY A 1 187 ? 18.410 38.339 59.957 1.00 11.40 187 GLY N C 1
ATOM 1473 O O . GLY A 1 187 ? 17.379 38.248 60.631 1.00 12.59 187 GLY N O 1
ATOM 1474 N N . ALA A 1 188 ? 19.575 37.847 60.367 1.00 11.48 188 ALA N N 1
ATOM 1475 C CA . ALA A 1 188 ? 19.692 37.198 61.670 1.00 11.41 188 ALA N CA 1
ATOM 1476 C C . ALA A 1 188 ? 19.363 38.185 62.783 1.00 11.59 188 ALA N C 1
ATOM 1477 O O . ALA A 1 188 ? 18.646 37.856 63.730 1.00 12.95 188 ALA N O 1
ATOM 1479 N N . LYS A 1 189 ? 19.893 39.399 62.668 1.00 11.89 189 LYS N N 1
ATOM 1480 C CA . LYS A 1 189 ? 19.631 40.437 63.662 1.00 12.37 189 LYS N CA 1
ATOM 1481 C C . LYS A 1 189 ? 18.145 40.755 63.753 1.00 11.05 189 LYS N C 1
ATOM 1482 O O . LYS A 1 189 ? 17.615 40.956 64.841 1.00 13.03 189 LYS N O 1
ATOM 1488 N N . ALA A 1 190 ? 17.466 40.814 62.612 1.00 11.33 190 ALA N N 1
ATOM 1489 C CA . ALA A 1 190 ? 16.039 41.125 62.624 1.00 13.44 190 ALA N CA 1
ATOM 1490 C C . ALA A 1 190 ? 15.262 40.047 63.358 1.00 10.70 190 ALA N C 1
ATOM 1491 O O . ALA A 1 190 ? 14.382 40.341 64.167 1.00 12.64 190 ALA N O 1
ATOM 1493 N N . GLY A 1 191 ? 15.586 38.788 63.076 1.00 11.20 191 GLY N N 1
ATOM 1494 C CA . GLY A 1 191 ? 14.867 37.686 63.692 1.00 11.75 191 GLY N CA 1
ATOM 1495 C C . GLY A 1 191 ? 15.094 37.601 65.189 1.00 10.11 191 GLY N C 1
ATOM 1496 O O . GLY A 1 191 ? 14.152 37.431 65.973 1.00 11.55 191 GLY N O 1
ATOM 1497 N N . LEU A 1 192 ? 16.350 37.718 65.606 1.00 10.68 192 LEU N N 1
ATOM 1498 C CA . LEU A 1 192 ? 16.651 37.639 67.026 1.00 11.19 192 LEU N CA 1
ATOM 1499 C C . LEU A 1 192 ? 16.084 38.851 67.763 1.00 11.84 192 LEU N C 1
ATOM 1500 O O . LEU A 1 192 ? 15.610 38.720 68.891 1.00 12.79 192 LEU N O 1
ATOM 1505 N N . THR A 1 193 ? 16.089 40.015 67.117 1.00 12.57 193 THR N N 1
ATOM 1506 C CA . THR A 1 193 ? 15.465 41.189 67.729 1.00 12.32 193 THR N CA 1
ATOM 1507 C C . THR A 1 193 ? 13.969 40.963 67.955 1.00 12.17 193 THR N C 1
ATOM 1508 O O . THR A 1 193 ? 13.426 41.330 68.997 1.00 13.19 193 THR N O 1
ATOM 1512 N N . PHE A 1 194 ? 13.304 40.315 67.000 1.00 12.30 194 PHE N N 1
ATOM 1513 C CA . PHE A 1 194 ? 11.885 40.032 67.183 1.00 11.77 194 PHE N CA 1
ATOM 1514 C C . PHE A 1 194 ? 11.670 39.112 68.377 1.00 11.14 194 PHE N C 1
ATOM 1515 O O . PHE A 1 194 ? 10.760 39.329 69.175 1.00 12.79 194 PHE N O 1
ATOM 1523 N N . LEU A 1 195 ? 12.493 38.071 68.483 1.00 11.59 195 LEU N N 1
ATOM 1524 C CA . LEU 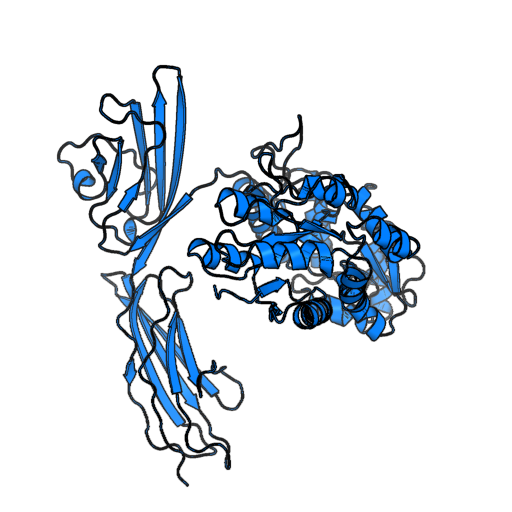A 1 195 ? 12.395 37.137 69.594 1.00 10.61 195 LEU N CA 1
ATOM 1525 C C . LEU A 1 195 ? 12.598 37.854 70.922 1.00 12.43 195 LEU N C 1
ATOM 1526 O O . LEU A 1 195 ? 11.819 37.686 71.862 1.00 12.62 195 LEU N O 1
ATOM 1531 N N . VAL A 1 196 ? 13.643 38.671 70.999 1.00 12.31 196 VAL N N 1
ATOM 1532 C CA . VAL A 1 196 ? 13.941 39.383 72.239 1.00 12.47 196 VAL N CA 1
ATOM 1533 C C . VAL A 1 196 ? 12.817 40.351 72.606 1.00 12.14 196 VAL N C 1
ATOM 1534 O O . VAL A 1 196 ? 12.490 40.501 73.782 1.00 14.78 196 VAL N O 1
ATOM 1538 N N . ASP A 1 197 ? 12.215 40.996 71.611 1.00 11.38 197 ASP N N 1
ATOM 1539 C CA . ASP A 1 197 ? 11.091 41.888 71.884 1.00 12.77 197 ASP N CA 1
ATOM 1540 C C . ASP A 1 197 ? 9.898 41.116 72.472 1.00 12.33 197 ASP N C 1
ATOM 1541 O O . ASP A 1 197 ? 9.199 41.623 73.354 1.00 12.91 197 ASP N O 1
ATOM 1546 N N . LEU A 1 198 ? 9.663 39.894 71.999 1.00 12.49 198 LEU N N 1
ATOM 1547 C CA . LEU A 1 198 ? 8.600 39.078 72.584 1.00 12.58 198 LEU N CA 1
ATOM 1548 C C . LEU A 1 198 ? 8.836 38.887 74.077 1.00 12.90 198 LEU N C 1
ATOM 1549 O O . LEU A 1 198 ? 7.904 38.921 74.868 1.00 13.97 198 LEU N O 1
ATOM 1554 N N . ILE A 1 199 ? 10.094 38.678 74.449 1.00 11.66 199 ILE N N 1
ATOM 1555 C CA . ILE A 1 199 ? 10.452 38.469 75.842 1.00 12.79 199 ILE N CA 1
ATOM 1556 C C . ILE A 1 199 ? 10.368 39.780 76.647 1.00 11.44 199 ILE N C 1
ATOM 1557 O O . ILE A 1 199 ? 9.804 39.808 77.751 1.00 13.83 199 ILE N O 1
ATOM 1562 N N . LYS A 1 200 ? 10.898 40.864 76.088 1.00 13.17 200 LYS N N 1
ATOM 1563 C CA . LYS A 1 200 ? 10.788 42.174 76.741 1.00 13.93 200 LYS N CA 1
ATOM 1564 C C . LYS A 1 200 ? 9.336 42.523 77.048 1.00 13.57 200 LYS N C 1
ATOM 1565 O O . LYS A 1 200 ? 9.022 43.068 78.110 1.00 15.90 200 LYS N O 1
ATOM 1571 N N . ASN A 1 201 ? 8.451 42.214 76.106 1.00 14.29 201 ASN N N 1
ATOM 1572 C CA . ASN A 1 201 ? 7.038 42.528 76.252 1.00 13.67 201 ASN N CA 1
ATOM 1573 C C . ASN A 1 201 ? 6.258 41.471 77.024 1.00 13.39 201 ASN N C 1
ATOM 1574 O O . ASN A 1 201 ? 5.035 41.559 77.142 1.00 15.71 201 ASN N O 1
ATOM 1579 N N . LYS A 1 202 ? 6.974 40.479 77.553 1.00 13.09 202 LYS N N 1
ATOM 1580 C CA . LYS A 1 202 ? 6.390 39.435 78.398 1.00 13.17 202 LYS N CA 1
ATOM 1581 C C . LYS A 1 202 ? 5.404 38.511 77.682 1.00 14.05 202 LYS N C 1
ATOM 1582 O O . LYS A 1 202 ? 4.579 37.854 78.323 1.00 16.65 202 LYS N O 1
ATOM 1588 N N . HIS A 1 203 ? 5.516 38.433 76.358 1.00 14.37 203 HIS N N 1
ATOM 1589 C CA . HIS A 1 203 ? 4.794 37.404 75.616 1.00 12.25 203 HIS N CA 1
ATOM 1590 C C . HIS A 1 203 ? 5.497 36.060 75.729 1.00 17.51 203 HIS N C 1
ATOM 1591 O O . HIS A 1 203 ? 4.872 35.023 75.531 1.00 17.74 203 HIS N O 1
ATOM 1598 N N . MET A 1 204 ? 6.795 36.082 76.026 1.00 12.30 204 MET N N 1
ATOM 1599 C CA . MET A 1 204 ? 7.526 34.859 76.362 1.00 13.03 204 MET N CA 1
ATOM 1600 C C . MET A 1 204 ? 8.492 35.139 77.514 1.00 13.22 204 MET N C 1
ATOM 1601 O O . MET A 1 204 ? 8.739 36.305 77.861 1.00 16.06 204 MET N O 1
ATOM 1606 N N . ASN A 1 205 ? 9.024 34.067 78.093 1.00 14.31 205 ASN N N 1
ATOM 1607 C CA . ASN A 1 205 ? 9.912 34.123 79.251 1.00 14.88 205 ASN N CA 1
ATOM 1608 C C . ASN A 1 205 ? 11.234 33.461 78.879 1.00 13.86 205 ASN N C 1
ATOM 1609 O O . ASN A 1 205 ? 11.250 32.325 78.395 1.00 14.68 205 ASN N O 1
ATOM 1614 N N . ALA A 1 206 ? 12.340 34.169 79.083 1.00 14.69 206 ALA N N 1
ATOM 1615 C CA . ALA A 1 206 ? 13.650 33.660 78.676 1.00 15.99 206 ALA N CA 1
ATOM 1616 C C . ALA A 1 206 ? 14.023 32.322 79.317 1.00 16.43 206 ALA N C 1
ATOM 1617 O O . ALA A 1 206 ? 14.866 31.594 78.777 1.00 18.38 206 ALA N O 1
ATOM 1619 N N . ASP A 1 207 ? 13.404 31.989 80.451 1.00 17.02 207 ASP N N 1
ATOM 1620 C CA . ASP A 1 207 ? 13.752 30.765 81.186 1.00 16.77 207 ASP N CA 1
ATOM 1621 C C . ASP A 1 207 ? 13.021 29.530 80.674 1.00 16.78 207 ASP N C 1
ATOM 1622 O O . ASP A 1 207 ? 13.299 28.410 81.104 1.00 19.95 207 ASP N O 1
ATOM 1627 N N . THR A 1 208 ? 12.085 29.722 79.752 1.00 15.17 208 THR N N 1
ATOM 1628 C CA . THR A 1 208 ? 11.310 28.591 79.254 1.00 13.57 208 THR N CA 1
ATOM 1629 C C . THR A 1 208 ? 12.206 27.590 78.547 1.00 13.21 208 THR N C 1
ATOM 1630 O O . THR A 1 208 ? 12.983 27.951 77.666 1.00 14.89 208 THR N O 1
ATOM 1634 N N . ASP A 1 209 ? 12.101 26.333 78.962 1.00 15.40 209 ASP N N 1
ATOM 1635 C CA . ASP A 1 209 ? 12.877 25.249 78.367 1.00 16.44 209 ASP N CA 1
ATOM 1636 C C . ASP A 1 209 ? 11.945 24.184 77.786 1.00 15.41 209 ASP N C 1
ATOM 1637 O O . ASP A 1 209 ? 10.730 24.399 77.690 1.00 14.81 209 ASP N O 1
ATOM 1642 N N . TYR A 1 210 ? 12.502 23.039 77.403 1.00 14.36 210 TYR N N 1
ATOM 1643 C CA . TYR A 1 210 ? 11.703 22.013 76.755 1.00 14.00 210 TYR N CA 1
ATOM 1644 C C . TYR A 1 210 ? 10.582 21.520 77.670 1.00 14.30 210 TYR N C 1
ATOM 1645 O O . TYR A 1 210 ? 9.422 21.455 77.256 1.00 14.09 210 TYR N O 1
ATOM 1654 N N . SER A 1 211 ? 10.930 21.160 78.907 1.00 14.26 211 SER N N 1
ATOM 1655 C CA . SER A 1 211 ? 9.945 20.598 79.836 1.00 17.29 211 SER N CA 1
ATOM 1656 C C . SER A 1 211 ? 8.841 21.589 80.186 1.00 15.23 211 SER N C 1
ATOM 1657 O O . SER A 1 211 ? 7.666 21.231 80.249 1.00 19.69 211 SER N O 1
ATOM 1660 N N . ILE A 1 212 ? 9.216 22.840 80.418 1.00 15.20 212 ILE N N 1
ATOM 1661 C CA . ILE A 1 212 ? 8.240 23.860 80.774 1.00 14.90 212 ILE N CA 1
ATOM 1662 C C . ILE A 1 212 ? 7.251 24.119 79.618 1.00 15.71 212 ILE N C 1
ATOM 1663 O O . ILE A 1 212 ? 6.043 24.186 79.837 1.00 17.28 212 ILE N O 1
ATOM 1668 N N . ALA A 1 213 ? 7.757 24.240 78.391 1.00 13.79 213 ALA N N 1
ATOM 1669 C CA . ALA A 1 213 ? 6.874 24.498 77.255 1.00 14.25 213 ALA N CA 1
ATOM 1670 C C . ALA A 1 213 ? 5.948 23.322 76.987 1.00 13.90 213 ALA N C 1
ATOM 1671 O O . ALA A 1 213 ? 4.764 23.500 76.699 1.00 14.82 213 ALA N O 1
ATOM 1673 N N . GLU A 1 214 ? 6.494 22.110 77.083 1.00 14.17 214 GLU N N 1
ATOM 1674 C CA . GLU A 1 214 ? 5.706 20.909 76.859 1.00 16.36 214 GLU N CA 1
ATOM 1675 C C . GLU A 1 214 ? 4.593 20.776 77.892 1.00 15.44 214 GLU N C 1
ATOM 1676 O O . GLU A 1 214 ? 3.450 20.487 77.545 1.00 18.53 214 GLU N O 1
ATOM 1682 N N . ALA A 1 215 ? 4.924 20.978 79.162 1.00 14.78 215 ALA N N 1
ATOM 1683 C CA . ALA A 1 215 ? 3.906 20.906 80.205 1.00 16.43 215 ALA N CA 1
ATOM 1684 C C . ALA A 1 215 ? 2.793 21.936 79.978 1.00 16.99 215 ALA N C 1
ATOM 1685 O O . ALA A 1 215 ? 1.612 21.607 80.050 1.00 21.01 215 ALA N O 1
ATOM 1687 N N . ALA A 1 216 ? 3.171 23.178 79.685 1.00 16.52 216 ALA N N 1
ATOM 1688 C CA . ALA A 1 216 ? 2.182 24.226 79.491 1.00 18.15 216 ALA N CA 1
ATOM 1689 C C . ALA A 1 216 ? 1.251 23.919 78.318 1.00 17.76 216 ALA N C 1
ATOM 1690 O O . ALA A 1 216 ? 0.038 24.100 78.414 1.00 18.14 216 ALA N O 1
ATOM 1692 N N . PHE A 1 217 ? 1.808 23.486 77.193 1.00 15.40 217 PHE N N 1
ATOM 1693 C CA . PHE A 1 217 ? 0.960 23.166 76.055 1.00 13.14 217 PHE N CA 1
ATOM 1694 C C . PHE A 1 217 ? 0.045 21.970 76.352 1.00 15.04 217 PHE N C 1
ATOM 1695 O O . PHE A 1 217 ? -1.165 22.001 76.086 1.00 15.91 217 PHE N O 1
ATOM 1703 N N . ASN A 1 218 ? 0.628 20.920 76.917 1.00 15.51 218 ASN N N 1
ATOM 1704 C CA . ASN A 1 218 ? -0.119 19.685 77.137 1.00 16.10 218 ASN N CA 1
ATOM 1705 C C . ASN A 1 218 ? -1.171 19.798 78.245 1.00 18.34 218 ASN N C 1
ATOM 1706 O O . ASN A 1 218 ? -2.065 18.963 78.331 1.00 21.94 218 ASN N O 1
ATOM 1711 N N . LYS A 1 219 ? -1.072 20.840 79.069 1.00 16.57 219 LYS N N 1
ATOM 1712 C CA . LYS A 1 219 ? -2.076 21.127 80.091 1.00 18.75 219 LYS N CA 1
ATOM 1713 C C . LYS A 1 219 ? -3.095 22.170 79.637 1.00 20.71 219 LYS N C 1
ATOM 1714 O O . LYS A 1 219 ? -3.999 22.530 80.390 1.00 22.73 219 LYS N O 1
ATOM 1720 N N . GLY A 1 220 ? -2.948 22.645 78.405 1.00 18.93 220 GLY N N 1
ATOM 1721 C CA . GLY A 1 220 ? -3.897 23.573 77.818 1.00 19.13 220 GLY N CA 1
ATOM 1722 C C . GLY A 1 220 ? -3.730 25.009 78.270 1.00 18.24 220 GLY N C 1
ATOM 1723 O O . GLY A 1 220 ? -4.671 25.799 78.190 1.00 19.84 220 GLY N O 1
ATOM 1724 N N . GLU A 1 221 ? -2.538 25.355 78.747 1.00 16.92 221 GLU N N 1
ATOM 1725 C CA . GLU A 1 221 ? -2.282 26.695 79.280 1.00 18.02 221 GLU N CA 1
ATOM 1726 C C . GLU A 1 221 ? -1.860 27.703 78.214 1.00 15.67 221 GLU N C 1
ATOM 1727 O O . GLU A 1 221 ? -2.099 28.904 78.354 1.00 17.31 221 GLU N O 1
ATOM 1733 N N . THR A 1 222 ? -1.205 27.211 77.170 1.00 15.46 222 THR N N 1
ATOM 1734 C CA . THR A 1 222 ? -0.727 28.060 76.078 1.00 15.03 222 THR N CA 1
ATOM 1735 C C . THR A 1 222 ? -1.270 27.539 74.748 1.00 14.35 222 THR N C 1
ATOM 1736 O O . THR A 1 222 ? -1.440 26.325 74.572 1.00 16.89 222 THR N O 1
ATOM 1740 N N . ALA A 1 223 ? -1.566 28.440 73.815 1.00 12.38 223 ALA N N 1
ATOM 1741 C CA . ALA A 1 223 ? -2.265 28.036 72.591 1.00 12.22 223 ALA N CA 1
ATOM 1742 C C . ALA A 1 223 ? -1.371 27.398 71.527 1.00 11.63 223 ALA N C 1
ATOM 1743 O O . ALA A 1 223 ? -1.875 26.725 70.632 1.00 13.76 223 ALA N O 1
ATOM 1745 N N . MET A 1 224 ? -0.063 27.620 71.620 1.00 11.72 224 MET N N 1
ATOM 1746 C CA . MET A 1 224 ? 0.864 27.152 70.593 1.00 11.49 224 MET N CA 1
ATOM 1747 C C . MET A 1 224 ? 2.190 26.755 71.196 1.00 11.07 224 MET N C 1
ATOM 1748 O O . MET A 1 224 ? 2.613 27.285 72.229 1.00 11.87 224 MET N O 1
ATOM 1753 N N . THR A 1 225 ? 2.847 25.824 70.517 1.00 10.92 225 THR N N 1
ATOM 1754 C CA . THR A 1 225 ? 4.232 25.497 70.804 1.00 11.69 225 THR N CA 1
ATOM 1755 C C . THR A 1 225 ? 4.939 25.205 69.479 1.00 10.41 225 THR N C 1
ATOM 1756 O O . THR A 1 225 ? 4.313 25.172 68.424 1.00 10.95 225 THR N O 1
ATOM 1760 N N . ILE A 1 226 ? 6.251 25.021 69.538 1.00 10.20 226 ILE N N 1
ATOM 1761 C CA . ILE A 1 226 ? 7.043 24.674 68.374 1.00 8.82 226 ILE N CA 1
ATOM 1762 C C . ILE A 1 226 ? 7.823 23.428 68.769 1.00 9.71 226 ILE N C 1
ATOM 1763 O O . ILE A 1 226 ? 8.534 23.421 69.783 1.00 10.86 226 ILE N O 1
ATOM 1768 N N . ASN A 1 227 ? 7.652 22.358 68.004 1.00 9.80 227 ASN N N 1
ATOM 1769 C CA . ASN A 1 227 ? 8.293 21.104 68.355 1.00 10.74 227 ASN N CA 1
ATOM 1770 C C . ASN A 1 227 ? 8.287 20.173 67.176 1.00 9.79 227 ASN N C 1
ATOM 1771 O O . ASN A 1 227 ? 7.716 20.480 66.138 1.00 10.04 227 ASN N O 1
ATOM 1776 N N . GLY A 1 228 ? 8.950 19.034 67.345 1.00 11.69 228 GLY N N 1
ATOM 1777 C CA . GLY A 1 228 ? 9.087 18.063 66.274 1.00 12.00 228 GLY N CA 1
ATOM 1778 C C . GLY A 1 228 ? 8.206 16.854 66.491 1.00 11.27 228 GLY N C 1
ATOM 1779 O O . GLY A 1 228 ? 7.497 16.775 67.494 1.00 12.34 228 GLY N O 1
ATOM 1780 N N . PRO A 1 229 ? 8.265 15.892 65.557 1.00 10.99 229 PRO N N 1
ATOM 1781 C CA . PRO A 1 229 ? 7.348 14.747 65.598 1.00 11.54 229 PRO N CA 1
ATOM 1782 C C . PRO A 1 229 ? 7.436 13.918 66.877 1.00 11.68 229 PRO N C 1
ATOM 1783 O O . PRO A 1 229 ? 6.430 13.321 67.290 1.00 14.23 229 PRO N O 1
ATOM 1787 N N . TRP A 1 230 ? 8.612 13.870 67.493 1.00 11.82 230 TRP N N 1
ATOM 1788 C CA . TRP A 1 230 ? 8.797 13.082 68.714 1.00 13.52 230 TRP N CA 1
ATOM 1789 C C . TRP A 1 230 ? 7.864 13.535 69.849 1.00 12.11 230 TRP N C 1
ATOM 1790 O O . TRP A 1 230 ? 7.591 12.774 70.775 1.00 16.33 230 TRP N O 1
ATOM 1801 N N . ALA A 1 231 ? 7.387 14.777 69.782 1.00 11.64 231 ALA N N 1
ATOM 1802 C CA . ALA A 1 231 ? 6.555 15.348 70.825 1.00 13.03 231 ALA N CA 1
ATOM 1803 C C . ALA A 1 231 ? 5.084 14.945 70.713 1.00 12.35 231 ALA N C 1
ATOM 1804 O O . ALA A 1 231 ? 4.320 15.120 71.665 1.00 14.86 231 ALA N O 1
ATOM 1806 N N . TRP A 1 232 ? 4.678 14.410 69.564 1.00 13.10 232 TRP N N 1
ATOM 1807 C CA . TRP A 1 232 ? 3.251 14.175 69.336 1.00 13.87 232 TRP N CA 1
ATOM 1808 C C . TRP A 1 232 ? 2.650 13.134 70.277 1.00 15.77 232 TRP N C 1
ATOM 1809 O O . TRP A 1 232 ? 1.484 13.249 70.648 1.00 16.84 232 TRP N O 1
ATOM 1820 N N . SER A 1 233 ? 3.419 12.124 70.670 1.00 16.88 233 SER N N 1
ATOM 1821 C CA . SER A 1 233 ? 2.816 11.085 71.504 1.00 18.24 233 SER N CA 1
ATOM 1822 C C . SER A 1 233 ? 2.390 11.623 72.874 1.00 17.80 233 SER N C 1
ATOM 1823 O O . SER A 1 233 ? 1.313 11.267 73.376 1.00 19.38 233 SER N O 1
ATOM 1826 N N . ASN A 1 234 ? 3.203 12.482 73.484 1.00 15.84 234 ASN N N 1
ATOM 1827 C CA . ASN A 1 234 ? 2.800 13.080 74.756 1.00 15.05 234 ASN N CA 1
ATOM 1828 C C . ASN A 1 234 ? 1.572 13.980 74.609 1.00 17.67 234 ASN N C 1
ATOM 1829 O O . ASN A 1 234 ? 0.745 14.055 75.520 1.00 18.82 234 ASN N O 1
ATOM 1834 N N . ILE A 1 235 ? 1.436 14.652 73.467 1.00 17.44 235 ILE N N 1
ATOM 1835 C CA . ILE A 1 235 ? 0.241 15.466 73.257 1.00 16.08 235 ILE N CA 1
ATOM 1836 C C . ILE A 1 235 ? -0.988 14.568 73.120 1.00 16.71 235 ILE N C 1
ATOM 1837 O O . ILE A 1 235 ? -2.054 14.883 73.644 1.00 19.07 235 ILE N O 1
ATOM 1842 N N . ASP A 1 236 ? -0.830 13.441 72.431 1.00 17.67 236 ASP N N 1
ATOM 1843 C CA . ASP A 1 236 ? -1.909 12.467 72.286 1.00 20.58 236 ASP N CA 1
ATOM 1844 C C . ASP A 1 236 ? -2.410 12.031 73.660 1.00 22.78 236 ASP N C 1
ATOM 1845 O O . ASP A 1 236 ? -3.615 11.973 73.908 1.00 22.80 236 ASP N O 1
ATOM 1850 N N . THR A 1 237 ? -1.471 11.720 74.548 1.00 19.50 237 THR N N 1
ATOM 1851 C CA . THR A 1 237 ? -1.793 11.278 75.904 1.00 23.22 237 THR N CA 1
ATOM 1852 C C . THR A 1 237 ? -2.545 12.346 76.703 1.00 24.28 237 THR N C 1
ATOM 1853 O O . THR A 1 237 ? -3.425 12.035 77.512 1.00 24.87 237 THR N O 1
ATOM 1857 N N . SER A 1 238 ? -2.203 13.609 76.456 1.00 19.80 238 SER N N 1
ATOM 1858 C CA . SER A 1 238 ? -2.770 14.736 77.202 1.00 21.09 238 SER N CA 1
ATOM 1859 C C . SER A 1 238 ? -4.210 15.018 76.808 1.00 24.40 238 SER N C 1
ATOM 1860 O O . SER A 1 238 ? -4.933 15.711 77.533 1.00 24.79 238 SER N O 1
ATOM 1863 N N . LYS A 1 239 ? -4.602 14.516 75.640 1.00 23.73 239 LYS N N 1
ATOM 1864 C CA . LYS A 1 239 ? -5.945 14.691 75.103 1.00 23.88 239 LYS N CA 1
ATOM 1865 C C . LYS A 1 239 ? -6.214 16.097 74.556 1.00 25.91 239 LYS N C 1
ATOM 1866 O O . LYS A 1 239 ? -7.341 16.408 74.171 1.00 29.08 239 LYS N O 1
ATOM 1872 N N . VAL A 1 240 ? -5.188 16.944 74.506 1.00 23.61 240 VAL N N 1
ATOM 1873 C CA . VAL A 1 240 ? -5.362 18.257 73.890 1.00 22.58 240 VAL N CA 1
ATOM 1874 C C . VAL A 1 240 ? -5.731 18.071 72.420 1.00 18.68 240 VAL N C 1
ATOM 1875 O O . VAL A 1 240 ? -5.147 17.241 71.721 1.00 20.09 240 VAL N O 1
ATOM 1879 N N . ASN A 1 241 ? -6.709 18.837 71.957 1.00 21.33 241 ASN N N 1
ATOM 1880 C CA . ASN A 1 241 ? -7.110 18.801 70.565 1.00 16.45 241 ASN N CA 1
ATOM 1881 C C . ASN A 1 241 ? -6.147 19.659 69.764 1.00 17.69 241 ASN N C 1
ATOM 1882 O O . ASN A 1 241 ? -6.310 20.869 69.688 1.00 19.22 241 ASN N O 1
ATOM 1887 N N . TYR A 1 242 ? -5.134 19.036 69.177 1.00 16.97 242 TYR N N 1
ATOM 1888 C CA . TYR A 1 242 ? -4.061 19.798 68.534 1.00 15.39 242 TYR N CA 1
ATOM 1889 C C . TYR A 1 242 ? -3.985 19.646 67.019 1.00 18.44 242 TYR N C 1
ATOM 1890 O O . TYR A 1 242 ? -4.423 18.646 66.447 1.00 18.89 242 TYR N O 1
ATOM 1899 N N . GLY A 1 243 ? -3.412 20.659 66.378 1.00 14.55 243 GLY N N 1
ATOM 1900 C CA . GLY A 1 243 ? -3.061 20.612 64.971 1.00 14.73 243 GLY N CA 1
ATOM 1901 C C . GLY A 1 243 ? -1.570 20.851 64.801 1.00 14.76 243 GLY N C 1
ATOM 1902 O O . GLY A 1 243 ? -0.914 21.422 65.681 1.00 14.85 243 GLY N O 1
ATOM 1903 N N . VAL A 1 244 ? -1.034 20.401 63.671 1.00 13.84 244 VAL N N 1
ATOM 1904 C CA . VAL A 1 244 ? 0.370 20.590 63.325 1.00 12.15 244 VAL N CA 1
ATOM 1905 C C . VAL A 1 244 ? 0.388 21.296 61.972 1.00 11.73 244 VAL N C 1
ATOM 1906 O O . VAL A 1 244 ? -0.232 20.838 61.017 1.00 12.75 244 VAL N O 1
ATOM 1910 N N . THR A 1 245 ? 1.084 22.423 61.876 1.00 10.01 245 THR N N 1
ATOM 1911 C CA . THR A 1 245 ? 0.939 23.246 60.690 1.00 10.51 245 THR N CA 1
ATOM 1912 C C . THR A 1 245 ? 2.224 24.006 60.347 1.00 11.48 245 THR N C 1
ATOM 1913 O O . THR A 1 245 ? 3.249 23.905 61.052 1.00 11.32 245 THR N O 1
ATOM 1917 N N . VAL A 1 246 ? 2.171 24.747 59.249 1.00 12.61 246 VAL N N 1
ATOM 1918 C CA . VAL A 1 246 ? 3.312 25.530 58.795 1.00 12.07 246 VAL N CA 1
ATOM 1919 C C . VAL A 1 246 ? 3.695 26.580 59.846 1.00 12.04 246 VAL N C 1
ATOM 1920 O O . VAL A 1 246 ? 2.831 27.183 60.471 1.00 12.48 246 VAL N O 1
ATOM 1924 N N . LEU A 1 247 ? 4.994 26.771 60.059 1.00 10.81 247 LEU N N 1
ATOM 1925 C CA . LEU A 1 247 ? 5.459 27.815 60.961 1.00 10.56 247 LEU N CA 1
ATOM 1926 C C . LEU A 1 247 ? 5.034 29.198 60.458 1.00 10.46 247 LEU N C 1
ATOM 1927 O O . LEU A 1 247 ? 4.839 29.393 59.262 1.00 11.78 247 LEU N O 1
ATOM 1932 N N . PRO A 1 248 ? 4.883 30.171 61.375 1.00 10.39 248 PRO N N 1
ATOM 1933 C CA . PRO A 1 248 ? 4.520 31.517 60.911 1.00 11.69 248 PRO N CA 1
ATOM 1934 C C . PRO A 1 248 ? 5.619 32.133 60.053 1.00 11.13 248 PRO N C 1
ATOM 1935 O O . PRO A 1 248 ? 6.794 31.793 60.212 1.00 12.41 248 PRO N O 1
ATOM 1939 N N . THR A 1 249 ? 5.238 33.033 59.155 1.00 10.65 249 THR N N 1
ATOM 1940 C CA . THR A 1 249 ? 6.219 33.780 58.364 1.00 9.26 249 THR N CA 1
ATOM 1941 C C . THR A 1 249 ? 6.773 34.950 59.168 1.00 10.91 249 THR N C 1
ATOM 1942 O O . THR A 1 249 ? 6.176 35.379 60.146 1.00 12.25 249 THR N O 1
ATOM 1946 N N . PHE A 1 250 ? 7.926 35.462 58.754 1.00 11.53 250 PHE N N 1
ATOM 1947 C CA . PHE A 1 250 ? 8.503 36.655 59.376 1.00 10.54 250 PHE N CA 1
ATOM 1948 C C . PHE A 1 250 ? 8.930 37.594 58.262 1.00 11.79 250 PHE N C 1
ATOM 1949 O O . PHE A 1 250 ? 9.642 37.190 57.332 1.00 12.70 250 PHE N O 1
ATOM 1957 N N . LYS A 1 251 ? 8.478 38.840 58.345 1.00 10.85 251 LYS N N 1
ATOM 1958 C CA . LYS A 1 251 ? 8.709 39.825 57.280 1.00 11.58 251 LYS N CA 1
ATOM 1959 C C . LYS A 1 251 ? 8.298 39.233 55.934 1.00 13.30 251 LYS N C 1
ATOM 1960 O O . LYS A 1 251 ? 8.928 39.463 54.894 1.00 15.73 251 LYS N O 1
ATOM 1966 N N . GLY A 1 252 ? 7.219 38.463 55.968 1.00 11.44 252 GLY N N 1
ATOM 1967 C CA . GLY A 1 252 ? 6.623 37.901 54.766 1.00 13.20 252 GLY N CA 1
ATOM 1968 C C . GLY A 1 252 ? 7.320 36.681 54.179 1.00 14.47 252 GLY N C 1
ATOM 1969 O O . GLY A 1 252 ? 6.921 36.189 53.117 1.00 18.47 252 GLY N O 1
ATOM 1970 N N . GLN A 1 253 ? 8.338 36.183 54.881 1.00 13.80 253 GLN N N 1
ATOM 1971 C CA . GLN A 1 253 ? 9.164 35.068 54.413 1.00 12.93 253 GLN N CA 1
ATOM 1972 C C . GLN A 1 253 ? 8.980 33.859 55.327 1.00 10.56 253 GLN N C 1
ATOM 1973 O O . GLN A 1 253 ? 8.742 34.016 56.516 1.00 12.56 253 GLN N O 1
ATOM 1979 N N . PRO A 1 254 ? 9.072 32.642 54.775 1.00 11.55 254 PRO N N 1
ATOM 1980 C CA . PRO A 1 254 ? 8.840 31.472 55.636 1.00 12.63 254 PRO N CA 1
ATOM 1981 C C . PRO A 1 254 ? 9.875 31.352 56.755 1.00 12.02 254 PRO N C 1
ATOM 1982 O O . PRO A 1 254 ? 11.039 31.739 56.586 1.00 12.98 254 PRO N O 1
ATOM 1986 N N . SER A 1 255 ? 9.464 30.830 57.903 1.00 11.48 255 SER N N 1
ATOM 1987 C CA . SER A 1 255 ? 10.449 30.372 58.872 1.00 11.71 255 SER N CA 1
ATOM 1988 C C . SER A 1 255 ? 11.205 29.220 58.226 1.00 11.21 255 SER N C 1
ATOM 1989 O O . SER A 1 255 ? 10.629 28.441 57.460 1.00 13.14 255 SER N O 1
ATOM 1992 N N . LYS A 1 256 ? 12.492 29.119 58.522 1.00 10.95 256 LYS N N 1
ATOM 1993 C CA . LYS A 1 256 ? 13.353 28.134 57.866 1.00 11.68 256 LYS N CA 1
ATOM 1994 C C . LYS A 1 256 ? 13.962 27.190 58.893 1.00 11.02 256 LYS N C 1
ATOM 1995 O O . LYS A 1 256 ? 15.097 27.380 59.348 1.00 11.79 256 LYS N O 1
ATOM 2001 N N . PRO A 1 257 ? 13.215 26.148 59.275 1.00 11.52 257 PRO N N 1
ATOM 2002 C CA . PRO A 1 257 ? 13.784 25.234 60.262 1.00 12.74 257 PRO N CA 1
ATOM 2003 C C . PRO A 1 257 ? 14.919 24.433 59.643 1.00 12.12 257 PRO N C 1
ATOM 2004 O O . PRO A 1 257 ? 14.909 24.182 58.437 1.00 15.01 257 PRO N O 1
ATOM 2008 N N . PHE A 1 258 ? 15.895 24.053 60.453 1.00 11.58 258 PHE N N 1
ATOM 2009 C CA . PHE A 1 258 ? 16.913 23.134 59.970 1.00 12.83 258 PHE N CA 1
ATOM 2010 C C . PHE A 1 258 ? 16.288 21.755 59.816 1.00 17.89 258 PHE N C 1
ATOM 2011 O O . PHE A 1 258 ? 15.401 21.360 60.579 1.00 21.98 258 PHE N O 1
ATOM 2019 N N . VAL A 1 259 ? 16.708 21.036 58.793 1.00 10.89 259 VAL N N 1
ATOM 2020 C CA . VAL A 1 259 ? 16.218 19.683 58.583 1.00 12.00 259 VAL N CA 1
ATOM 2021 C C . VAL A 1 259 ? 17.272 18.716 59.094 1.00 12.25 259 VAL N C 1
ATOM 2022 O O . VAL A 1 259 ? 18.433 18.772 58.679 1.00 12.49 259 VAL N O 1
ATOM 2026 N N . GLY A 1 260 ? 16.869 17.862 60.030 1.00 11.01 260 GLY N N 1
ATOM 2027 C CA . GLY A 1 260 ? 17.773 16.892 60.611 1.00 12.19 260 GLY N CA 1
ATOM 2028 C C . GLY A 1 260 ? 17.405 15.490 60.167 1.00 13.34 260 GLY N C 1
ATOM 2029 O O . GLY A 1 260 ? 16.231 15.137 60.083 1.00 13.49 260 GLY N O 1
ATOM 2030 N N . VAL A 1 261 ? 18.412 14.689 59.845 1.00 10.46 261 VAL N N 1
ATOM 2031 C CA . VAL A 1 261 ? 18.166 13.285 59.536 1.00 11.69 261 VAL N CA 1
ATOM 2032 C C . VAL A 1 261 ? 18.657 12.467 60.725 1.00 11.69 261 VAL N C 1
ATOM 2033 O O . VAL A 1 261 ? 19.864 12.377 60.972 1.00 10.68 261 VAL N O 1
ATOM 2037 N N . LEU A 1 262 ? 17.724 11.907 61.494 1.00 11.45 262 LEU N N 1
ATOM 2038 C CA . LEU A 1 262 ? 18.105 11.014 62.578 1.00 10.32 262 LEU N CA 1
ATOM 2039 C C . LEU A 1 262 ? 18.872 9.875 61.931 1.00 12.03 262 LEU N C 1
ATOM 2040 O O . LEU A 1 262 ? 18.382 9.266 60.977 1.00 13.27 262 LEU N O 1
ATOM 2045 N N . SER A 1 263 ? 20.074 9.605 62.443 1.00 10.63 263 SER N N 1
ATOM 2046 C CA . SER A 1 263 ? 20.988 8.663 61.805 1.00 11.83 263 SER N CA 1
ATOM 2047 C C . SER A 1 263 ? 21.639 7.775 62.846 1.00 10.25 263 SER N C 1
ATOM 2048 O O . SER A 1 263 ? 21.754 8.158 64.003 1.00 10.97 263 SER N O 1
ATOM 2051 N N . ALA A 1 264 ? 22.079 6.593 62.406 1.00 10.55 264 ALA N N 1
ATOM 2052 C CA . ALA A 1 264 ? 22.693 5.609 63.293 1.00 12.58 264 ALA N CA 1
ATOM 2053 C C . ALA A 1 264 ? 24.105 5.290 62.821 1.00 10.88 264 ALA N C 1
ATOM 2054 O O . ALA A 1 264 ? 24.293 4.747 61.734 1.00 13.13 264 ALA N O 1
ATOM 2056 N N .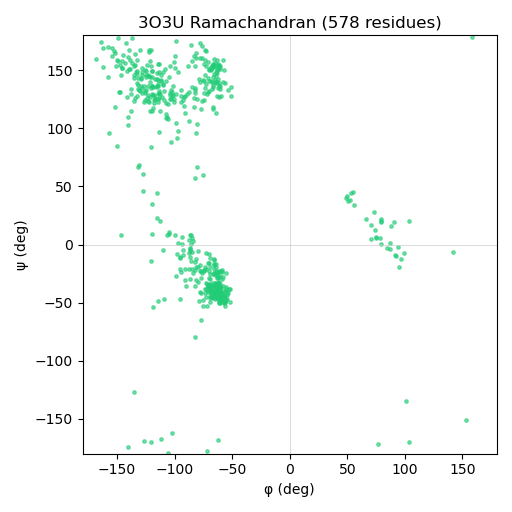 GLY A 1 265 ? 25.090 5.636 63.639 1.00 12.30 265 GLY N N 1
ATOM 2057 C CA . GLY A 1 265 ? 26.481 5.379 63.309 1.00 14.39 265 GLY N CA 1
ATOM 2058 C C . GLY A 1 265 ? 27.019 4.199 64.099 1.00 14.03 265 GLY N C 1
ATOM 2059 O O . GLY A 1 265 ? 26.537 3.898 65.193 1.00 14.59 265 GLY N O 1
ATOM 2060 N N . ILE A 1 266 ? 28.022 3.532 63.538 1.00 13.93 266 ILE N N 1
ATOM 2061 C CA . ILE A 1 266 ? 28.674 2.415 64.206 1.00 15.36 266 ILE N CA 1
ATOM 2062 C C . ILE A 1 266 ? 30.035 2.868 64.744 1.00 14.98 266 ILE N C 1
ATOM 2063 O O . ILE A 1 266 ? 30.837 3.451 64.017 1.00 17.32 266 ILE N O 1
ATOM 2068 N N . ASN A 1 267 ? 30.275 2.612 66.025 1.00 16.93 267 ASN N N 1
ATOM 2069 C CA . ASN A 1 267 ? 31.525 2.999 66.676 1.00 19.49 267 ASN N CA 1
ATOM 2070 C C . ASN A 1 267 ? 32.702 2.302 66.005 1.00 17.51 267 ASN N C 1
ATOM 2071 O O . ASN A 1 267 ? 32.687 1.084 65.833 1.00 20.68 267 ASN N O 1
ATOM 2076 N N . ALA A 1 268 ? 33.706 3.073 65.598 1.00 18.90 268 ALA N N 1
ATOM 2077 C CA . ALA A 1 268 ? 34.879 2.502 64.934 1.00 21.72 268 ALA N CA 1
ATOM 2078 C C . ALA A 1 268 ? 35.577 1.479 65.822 1.00 22.50 268 ALA N C 1
ATOM 2079 O O . ALA A 1 268 ? 36.289 0.607 65.327 1.00 26.13 268 ALA N O 1
ATOM 2081 N N . ALA A 1 269 ? 35.372 1.592 67.128 1.00 23.04 269 ALA N N 1
ATOM 2082 C CA . ALA A 1 269 ? 36.043 0.723 68.088 1.00 28.39 269 ALA N CA 1
ATOM 2083 C C . ALA A 1 269 ? 35.204 -0.500 68.452 1.00 29.25 269 ALA N C 1
ATOM 2084 O O . ALA A 1 269 ? 35.626 -1.332 69.250 1.00 28.84 269 ALA N O 1
ATOM 2086 N N . SER A 1 270 ? 34.016 -0.614 67.868 1.00 23.74 270 SER N N 1
ATOM 2087 C CA . SER A 1 270 ? 33.143 -1.746 68.173 1.00 22.23 270 SER N CA 1
ATOM 2088 C C . SER A 1 270 ? 33.690 -3.049 67.602 1.00 20.53 270 SER N C 1
ATOM 2089 O O . SER A 1 270 ? 34.072 -3.104 66.438 1.00 22.44 270 SER N O 1
ATOM 2092 N N . PRO A 1 271 ? 33.722 -4.108 68.426 1.00 23.12 271 PRO N N 1
ATOM 2093 C CA . PRO A 1 271 ? 34.068 -5.442 67.927 1.00 24.31 271 PRO N CA 1
ATOM 2094 C C . PRO A 1 271 ? 32.828 -6.150 67.399 1.00 26.30 271 PRO N C 1
ATOM 2095 O O . PRO A 1 271 ? 32.879 -7.336 67.081 1.00 27.16 271 PRO N O 1
ATOM 2099 N N . ASN A 1 272 ? 31.719 -5.420 67.307 1.00 19.29 272 ASN N N 1
ATOM 2100 C CA . ASN A 1 272 ? 30.438 -5.993 66.904 1.00 20.15 272 ASN N CA 1
ATOM 2101 C C . ASN A 1 272 ? 29.877 -5.355 65.642 1.00 18.82 272 ASN N C 1
ATOM 2102 O O . ASN A 1 272 ? 28.661 -5.197 65.511 1.00 19.10 272 ASN N O 1
ATOM 2107 N N . LYS A 1 273 ? 30.751 -4.975 64.720 1.00 19.43 273 LYS N N 1
ATOM 2108 C CA . LYS A 1 273 ? 30.310 -4.217 63.552 1.00 17.88 273 LYS N CA 1
ATOM 2109 C C . LYS A 1 273 ? 29.355 -5.008 62.662 1.00 17.81 273 LYS N C 1
ATOM 2110 O O . LYS A 1 273 ? 28.418 -4.433 62.096 1.00 19.51 273 LYS N O 1
ATOM 2116 N N . GLU A 1 274 ? 29.572 -6.315 62.527 1.00 18.62 274 GLU N N 1
ATOM 2117 C CA . GLU A 1 274 ? 28.673 -7.098 61.688 1.00 19.09 274 GLU N CA 1
ATOM 2118 C C . GLU A 1 274 ? 27.310 -7.294 62.354 1.00 18.11 274 GLU N C 1
ATOM 2119 O O . GLU A 1 274 ? 26.277 -7.260 61.679 1.00 19.61 274 GLU N O 1
ATOM 2125 N N . LEU A 1 275 ? 27.295 -7.498 63.671 1.00 16.64 275 LEU N N 1
ATOM 2126 C CA . LEU A 1 275 ? 26.024 -7.543 64.394 1.00 16.13 275 LEU N CA 1
ATOM 2127 C C . LEU A 1 275 ? 25.273 -6.215 64.253 1.00 14.89 275 LEU N C 1
ATOM 2128 O O . LEU A 1 275 ? 24.062 -6.202 64.057 1.00 15.49 275 LEU N O 1
ATOM 2133 N N . ALA A 1 276 ? 26.003 -5.109 64.353 1.00 15.49 276 ALA N N 1
ATOM 2134 C CA . ALA A 1 276 ? 25.377 -3.790 64.246 1.00 15.60 276 ALA N CA 1
ATOM 2135 C C . ALA A 1 276 ? 24.736 -3.616 62.874 1.00 15.84 276 ALA N C 1
ATOM 2136 O O . ALA A 1 276 ? 23.619 -3.109 62.759 1.00 14.70 276 ALA N O 1
ATOM 2138 N N . LYS A 1 277 ? 25.454 -4.038 61.834 1.00 14.49 277 LYS N N 1
ATOM 2139 C CA . LYS A 1 277 ? 24.939 -3.975 60.468 1.00 12.60 277 LYS N CA 1
ATOM 2140 C C . LYS A 1 277 ? 23.662 -4.801 60.321 1.00 14.04 277 LYS N C 1
ATOM 2141 O O . LYS A 1 277 ? 22.677 -4.352 59.716 1.00 14.99 277 LYS N O 1
ATOM 2147 N N . GLU A 1 278 ? 23.683 -6.025 60.842 1.00 14.63 278 GLU N N 1
ATOM 2148 C CA . GLU A 1 278 ? 22.516 -6.889 60.756 1.00 16.33 278 GLU N CA 1
ATOM 2149 C C . GLU A 1 278 ? 21.322 -6.263 61.478 1.00 13.73 278 GLU N C 1
ATOM 2150 O O . GLU A 1 278 ? 20.203 -6.267 60.960 1.00 15.88 278 GLU N O 1
ATOM 2156 N N . PHE A 1 279 ? 21.562 -5.731 62.673 1.00 13.83 279 PHE N N 1
ATOM 2157 C CA . PHE A 1 279 ? 20.501 -5.096 63.435 1.00 14.78 279 PHE N CA 1
ATOM 2158 C C . PHE A 1 279 ? 19.912 -3.916 62.671 1.00 14.34 279 PHE N C 1
ATOM 2159 O O . PHE A 1 279 ? 18.690 -3.785 62.537 1.00 14.44 279 PHE N O 1
ATOM 2167 N N . LEU A 1 280 ? 20.780 -3.038 62.190 1.00 12.85 280 LEU N N 1
ATOM 2168 C CA . LEU A 1 280 ? 20.292 -1.809 61.566 1.00 13.96 280 LEU N CA 1
ATOM 2169 C C . LEU A 1 280 ? 19.603 -2.082 60.227 1.00 11.88 280 LEU N C 1
ATOM 2170 O O . LEU A 1 280 ? 18.518 -1.551 59.957 1.00 13.79 280 LEU N O 1
ATOM 2175 N N . GLU A 1 281 ? 20.201 -2.935 59.396 1.00 12.72 281 GLU N N 1
ATOM 2176 C CA . GLU A 1 281 ? 19.650 -3.159 58.062 1.00 13.59 281 GLU N CA 1
ATOM 2177 C C . GLU A 1 281 ? 18.427 -4.056 58.051 1.00 15.29 281 GLU N C 1
ATOM 2178 O O . GLU A 1 281 ? 17.470 -3.797 57.327 1.00 17.76 281 GLU N O 1
ATOM 2184 N N . ASN A 1 282 ? 18.463 -5.118 58.849 1.00 15.53 282 ASN N N 1
ATOM 2185 C CA . ASN A 1 282 ? 17.475 -6.179 58.704 1.00 15.41 282 ASN N CA 1
ATOM 2186 C C . ASN A 1 282 ? 16.470 -6.262 59.839 1.00 15.25 282 ASN N C 1
ATOM 2187 O O . ASN A 1 282 ? 15.510 -7.035 59.769 1.00 17.48 282 ASN N O 1
ATOM 2192 N N . TYR A 1 283 ? 16.671 -5.438 60.866 1.00 13.58 283 TYR N N 1
ATOM 2193 C CA . TYR A 1 283 ? 15.701 -5.354 61.961 1.00 14.32 283 TYR N CA 1
ATOM 2194 C C . TYR A 1 283 ? 15.097 -3.956 62.096 1.00 13.98 283 TYR N C 1
ATOM 2195 O O . TYR A 1 283 ? 13.882 -3.802 62.067 1.00 15.67 283 TYR N O 1
ATOM 2204 N N . LEU A 1 284 ? 15.945 -2.945 62.218 1.00 15.39 284 LEU N N 1
ATOM 2205 C CA . LEU A 1 284 ? 15.440 -1.588 62.412 1.00 15.55 284 LEU N CA 1
ATOM 2206 C C . LEU A 1 284 ? 14.875 -0.984 61.128 1.00 13.40 284 LEU N C 1
ATOM 2207 O O . LEU A 1 284 ? 13.731 -0.526 61.122 1.00 13.84 284 LEU N O 1
ATOM 2212 N N . LEU A 1 285 ? 15.665 -1.002 60.052 1.00 12.39 285 LEU N N 1
ATOM 2213 C CA . LEU A 1 285 ? 15.243 -0.368 58.795 1.00 13.13 285 LEU N CA 1
ATOM 2214 C C . LEU A 1 285 ? 14.334 -1.269 57.958 1.00 14.11 285 LEU N C 1
ATOM 2215 O O . LEU A 1 285 ? 14.624 -1.596 56.802 1.00 17.07 285 LEU N O 1
ATOM 2220 N N . THR A 1 286 ? 13.237 -1.669 58.590 1.00 16.13 286 THR N N 1
ATOM 2221 C CA . THR A 1 286 ? 12.189 -2.460 57.973 1.00 16.33 286 THR N CA 1
ATOM 2222 C C . THR A 1 286 ? 10.863 -1.832 58.378 1.00 16.32 286 THR N C 1
ATOM 2223 O O . THR A 1 286 ? 10.818 -1.032 59.319 1.00 16.58 286 THR N O 1
ATOM 2227 N N . ASP A 1 287 ? 9.780 -2.180 57.686 1.00 18.16 287 ASP N N 1
ATOM 2228 C CA . ASP A 1 287 ? 8.474 -1.624 58.041 1.00 21.13 287 ASP N CA 1
ATOM 2229 C C . ASP A 1 287 ? 8.147 -1.906 59.508 1.00 18.97 287 ASP N C 1
ATOM 2230 O O . ASP A 1 287 ? 7.678 -1.035 60.239 1.00 20.23 287 ASP N O 1
ATOM 2235 N N . GLU A 1 288 ? 8.397 -3.134 59.945 1.00 19.46 288 GLU N N 1
ATOM 2236 C CA . GLU A 1 288 ? 8.037 -3.536 61.297 1.00 19.92 288 GLU N CA 1
ATOM 2237 C C . GLU A 1 288 ? 8.940 -2.903 62.360 1.00 19.17 288 GLU N C 1
ATOM 2238 O O . GLU A 1 288 ? 8.486 -2.600 63.462 1.00 20.85 288 GLU N O 1
ATOM 2244 N N . GLY A 1 289 ? 10.214 -2.709 62.027 1.00 17.94 289 GLY N N 1
ATOM 2245 C CA . GLY A 1 289 ? 11.151 -2.085 62.949 1.00 17.20 289 GLY N CA 1
ATOM 2246 C C . GLY A 1 289 ? 10.833 -0.611 63.155 1.00 15.44 289 GLY N C 1
ATOM 2247 O O . GLY A 1 289 ? 10.754 -0.128 64.288 1.00 14.90 289 GLY N O 1
ATOM 2248 N N . LEU A 1 290 ? 10.649 0.110 62.057 1.00 16.04 290 LEU N N 1
ATOM 2249 C CA . LEU A 1 290 ? 10.302 1.531 62.163 1.00 15.00 290 LEU N CA 1
ATOM 2250 C C . LEU A 1 290 ? 8.939 1.739 62.829 1.00 17.65 290 LEU N C 1
ATOM 2251 O O . LEU A 1 290 ? 8.740 2.704 63.565 1.00 16.73 290 LEU N O 1
ATOM 2256 N N . GLU A 1 291 ? 8.002 0.830 62.586 1.00 16.53 291 GLU N N 1
ATOM 2257 C CA . GLU A 1 291 ? 6.701 0.912 63.242 1.00 17.50 291 GLU N CA 1
ATOM 2258 C C . GLU A 1 291 ? 6.845 0.861 64.759 1.00 18.13 291 GLU N C 1
ATOM 2259 O O . GLU A 1 291 ? 6.209 1.631 65.481 1.00 1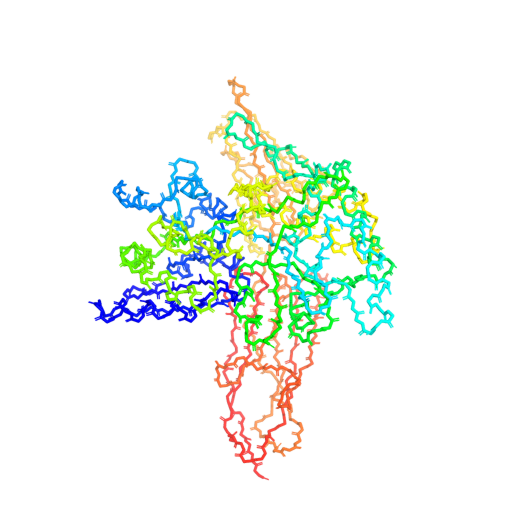9.15 291 GLU N O 1
ATOM 2265 N N . ALA A 1 292 ? 7.690 -0.040 65.246 1.00 16.05 292 ALA N N 1
ATOM 2266 C CA . ALA A 1 292 ? 7.885 -0.197 66.685 1.00 16.62 292 ALA N CA 1
ATOM 2267 C C . ALA A 1 292 ? 8.415 1.074 67.332 1.00 18.18 292 ALA N C 1
ATOM 2268 O O . ALA A 1 292 ? 7.966 1.469 68.405 1.00 20.42 2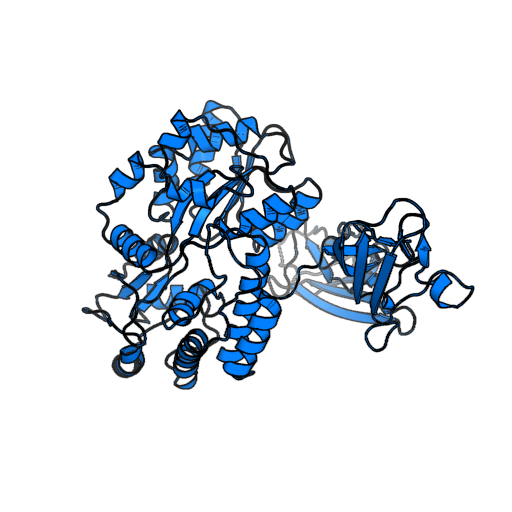92 ALA N O 1
ATOM 2270 N N . VAL A 1 293 ? 9.393 1.699 66.686 1.00 16.69 293 VAL N N 1
ATOM 2271 C CA . VAL A 1 293 ? 9.936 2.950 67.201 1.00 14.63 293 VAL N CA 1
ATOM 2272 C C . VAL A 1 293 ? 8.918 4.076 67.074 1.00 17.02 293 VAL N C 1
ATOM 2273 O O . VAL A 1 293 ? 8.703 4.819 68.021 1.00 16.56 293 VAL N O 1
ATOM 2277 N N . ASN A 1 294 ? 8.289 4.171 65.907 1.00 15.78 294 ASN N N 1
ATOM 2278 C CA . ASN A 1 294 ? 7.350 5.257 65.599 1.00 15.79 294 ASN N CA 1
ATOM 2279 C C . ASN A 1 294 ? 6.133 5.248 66.519 1.00 18.88 294 ASN N C 1
ATOM 2280 O O . ASN A 1 294 ? 5.605 6.305 66.867 1.00 20.67 294 ASN N O 1
ATOM 2285 N N . LYS A 1 295 ? 5.688 4.057 66.912 1.00 19.51 295 LYS N N 1
ATOM 2286 C CA . LYS A 1 295 ? 4.555 3.940 67.825 1.00 19.81 295 LYS N CA 1
ATOM 2287 C C . LYS A 1 295 ? 4.905 4.431 69.223 1.00 26.36 295 LYS N C 1
ATOM 2288 O O . LYS A 1 295 ? 4.029 4.843 69.987 1.00 29.60 295 LYS N O 1
ATOM 2294 N N . ASP A 1 296 ? 6.191 4.388 69.559 1.00 18.54 296 ASP N N 1
ATOM 2295 C CA . ASP A 1 296 ? 6.658 4.900 70.841 1.00 18.40 296 ASP N CA 1
ATOM 2296 C C . ASP A 1 296 ? 6.724 6.434 70.805 1.00 20.56 296 ASP N C 1
ATOM 2297 O O . ASP A 1 296 ? 5.993 7.103 71.536 1.00 20.05 296 ASP N O 1
ATOM 2302 N N . LYS A 1 297 ? 7.599 6.978 69.958 1.00 16.45 297 LYS N N 1
ATOM 2303 C CA . LYS A 1 297 ? 7.637 8.421 69.674 1.00 15.35 297 LYS N CA 1
ATOM 2304 C C . LYS A 1 297 ? 7.763 8.590 68.169 1.00 15.90 297 LYS N C 1
ATOM 2305 O O . LYS A 1 297 ? 8.662 8.019 67.552 1.00 14.57 297 LYS N O 1
ATOM 2311 N N . PRO A 1 298 ? 6.858 9.356 67.547 1.00 14.37 298 PRO N N 1
ATOM 2312 C CA . PRO A 1 298 ? 6.896 9.457 66.085 1.00 12.47 298 PRO N CA 1
ATOM 2313 C C . PRO A 1 298 ? 8.228 9.968 65.528 1.00 14.45 298 PRO N C 1
ATOM 2314 O O . PRO A 1 298 ? 8.855 10.881 66.086 1.00 13.81 298 PRO N O 1
ATOM 2318 N N . LEU A 1 299 ? 8.643 9.362 64.419 1.00 14.87 299 LEU N N 1
ATOM 2319 C CA . LEU A 1 299 ? 9.948 9.614 63.815 1.00 12.63 299 LEU N CA 1
ATOM 2320 C C . LEU A 1 299 ? 9.956 10.782 62.830 1.00 14.61 299 LEU N C 1
ATOM 2321 O O . LEU A 1 299 ? 11.012 11.347 62.543 1.00 15.50 299 LEU N O 1
ATOM 2326 N N . GLY A 1 300 ? 8.780 11.126 62.309 1.00 15.66 300 GLY N N 1
ATOM 2327 C CA . GLY A 1 300 ? 8.686 12.073 61.210 1.00 15.73 300 GLY N CA 1
ATOM 2328 C C . GLY A 1 300 ? 8.484 11.339 59.896 1.00 14.15 300 GLY N C 1
ATOM 2329 O O . GLY A 1 300 ? 7.663 10.419 59.827 1.00 16.41 300 GLY N O 1
ATOM 2330 N N . ALA A 1 301 ? 9.229 11.739 58.867 1.00 14.08 301 ALA N N 1
ATOM 2331 C CA . ALA A 1 301 ? 9.183 11.090 57.561 1.00 15.42 301 ALA N CA 1
ATOM 2332 C C . ALA A 1 301 ? 10.357 10.135 57.455 1.00 17.31 301 ALA N C 1
ATOM 2333 O O . ALA A 1 301 ? 11.502 10.549 57.263 1.00 16.37 301 ALA N O 1
ATOM 2335 N N . VAL A 1 302 ? 10.073 8.848 57.584 1.00 13.87 302 VAL N N 1
ATOM 2336 C CA . VAL A 1 302 ? 11.153 7.867 57.654 1.00 12.84 302 VAL N CA 1
ATOM 2337 C C . VAL A 1 302 ? 11.932 7.769 56.344 1.00 15.65 302 VAL N C 1
ATOM 2338 O O . VAL A 1 302 ? 11.417 8.073 55.266 1.00 16.96 302 VAL N O 1
ATOM 2342 N N . ALA A 1 303 ? 13.185 7.335 56.443 1.00 14.12 303 ALA N N 1
ATOM 2343 C CA . ALA A 1 303 ? 14.049 7.285 55.275 1.00 16.67 303 ALA N CA 1
ATOM 2344 C C . ALA A 1 303 ? 13.725 6.098 54.376 1.00 16.70 303 ALA N C 1
ATOM 2345 O O . ALA A 1 303 ? 14.060 6.110 53.197 1.00 14.16 303 ALA N O 1
ATOM 2347 N N . LEU A 1 304 ? 13.102 5.074 54.956 1.00 14.58 304 LEU N N 1
ATOM 2348 C CA . LEU A 1 304 ? 12.735 3.858 54.229 1.00 16.13 304 LEU N CA 1
ATOM 2349 C C . LEU A 1 304 ? 11.491 4.120 53.386 1.00 16.21 304 LEU N C 1
ATOM 2350 O O . LEU A 1 304 ? 10.426 4.419 53.930 1.00 17.16 304 LEU N O 1
ATOM 2355 N N . LYS A 1 305 ? 11.635 4.025 52.067 1.00 14.60 305 LYS N N 1
ATOM 2356 C CA . LYS A 1 305 ? 10.569 4.409 51.144 1.00 15.78 305 LYS N CA 1
ATOM 2357 C C . LYS A 1 305 ? 9.264 3.679 51.418 1.00 17.57 305 LYS N C 1
ATOM 2358 O O . LYS A 1 305 ? 8.199 4.296 51.465 1.00 20.59 305 LYS N O 1
ATOM 2364 N N . SER A 1 306 ? 9.337 2.363 51.585 1.00 20.16 306 SER N N 1
ATOM 2365 C CA . SER A 1 306 ? 8.125 1.571 51.747 1.00 21.10 306 SER N CA 1
ATOM 2366 C C . SER A 1 306 ? 7.284 2.055 52.921 1.00 22.87 306 SER N C 1
ATOM 2367 O O . SER A 1 306 ? 6.066 2.206 52.802 1.00 23.49 306 SER N O 1
ATOM 2370 N N . TYR A 1 307 ? 7.927 2.319 54.053 1.00 20.44 307 TYR N N 1
ATOM 2371 C CA . TYR A 1 307 ? 7.169 2.702 55.235 1.00 19.00 307 TYR N CA 1
ATOM 2372 C C . TYR A 1 307 ? 6.795 4.178 55.198 1.00 18.48 307 TYR N C 1
ATOM 2373 O O . TYR A 1 307 ? 5.754 4.565 55.717 1.00 19.12 307 TYR N O 1
ATOM 2382 N N . GLU A 1 308 ? 7.633 4.999 54.576 1.00 17.00 308 GLU N N 1
ATOM 2383 C CA . GLU A 1 308 ? 7.306 6.418 54.443 1.00 15.75 308 GLU N CA 1
ATOM 2384 C C . GLU A 1 308 ? 6.018 6.551 53.638 1.00 16.00 308 GLU N C 1
ATOM 2385 O O . GLU A 1 308 ? 5.138 7.349 53.974 1.00 18.51 308 GLU N O 1
ATOM 2391 N N . GLU A 1 309 ? 5.905 5.755 52.577 1.00 17.66 309 GLU N N 1
ATOM 2392 C CA . GLU A 1 309 ? 4.701 5.752 51.746 1.00 21.13 309 GLU N CA 1
ATOM 2393 C C . GLU A 1 309 ? 3.464 5.365 52.547 1.00 20.97 309 GLU N C 1
ATOM 2394 O O . GLU A 1 309 ? 2.398 5.954 52.374 1.00 26.27 309 GLU N O 1
ATOM 2400 N N . GLU A 1 310 ? 3.602 4.375 53.426 1.00 20.99 310 GLU N N 1
ATOM 2401 C CA . GLU A 1 310 ? 2.479 3.946 54.260 1.00 23.10 310 GLU N CA 1
ATOM 2402 C C . GLU A 1 310 ? 1.960 5.041 55.196 1.00 22.57 310 GLU N C 1
ATOM 2403 O O . GLU A 1 310 ? 0.755 5.143 55.439 1.00 26.40 310 GLU N O 1
ATOM 2409 N N . LEU A 1 311 ? 2.866 5.864 55.717 1.00 20.26 311 LEU N N 1
ATOM 2410 C CA . LEU A 1 311 ? 2.492 6.881 56.694 1.00 21.82 311 LEU N CA 1
ATOM 2411 C C . LEU A 1 311 ? 2.218 8.259 56.087 1.00 24.08 311 LEU N C 1
ATOM 2412 O O . LEU A 1 311 ? 1.724 9.138 56.780 1.00 24.50 311 LEU N O 1
ATOM 2417 N N . ALA A 1 312 ? 2.546 8.441 54.809 1.00 19.62 312 ALA N N 1
ATOM 2418 C CA . ALA A 1 312 ? 2.535 9.767 54.183 1.00 20.33 312 ALA N CA 1
ATOM 2419 C C . ALA A 1 312 ? 1.200 10.516 54.282 1.00 20.31 312 ALA N C 1
ATOM 2420 O O . ALA A 1 312 ? 1.180 11.747 54.238 1.00 23.72 312 ALA N O 1
ATOM 2422 N N . LYS A 1 313 ? 0.102 9.777 54.439 1.00 20.42 313 LYS N N 1
ATOM 2423 C CA . LYS A 1 313 ? -1.241 10.365 54.482 1.00 24.24 313 LYS N CA 1
ATOM 2424 C C . LYS A 1 313 ? -1.504 11.181 55.751 1.00 23.32 313 LYS N C 1
ATOM 2425 O O . LYS A 1 313 ? -2.462 11.950 55.815 1.00 26.14 313 LYS N O 1
ATOM 2431 N N . ASP A 1 314 ? -0.658 10.996 56.759 1.00 20.13 314 ASP N N 1
ATOM 2432 C CA . ASP A 1 314 ? -0.787 11.687 58.039 1.00 17.88 314 ASP N CA 1
ATOM 2433 C C . ASP A 1 314 ? -0.538 13.184 57.845 1.00 19.95 314 ASP N C 1
ATOM 2434 O O . ASP A 1 314 ? 0.563 13.582 57.464 1.00 17.14 314 ASP N O 1
ATOM 2439 N N . PRO A 1 315 ? -1.556 14.024 58.095 1.00 15.65 315 PRO N N 1
ATOM 2440 C CA . PRO A 1 315 ? -1.354 15.461 57.861 1.00 14.73 315 PRO N CA 1
ATOM 2441 C C . PRO A 1 315 ? -0.252 16.073 58.733 1.00 16.42 315 PRO N C 1
ATOM 2442 O O . PRO A 1 315 ? 0.304 17.102 58.359 1.00 17.43 315 PRO N O 1
ATOM 2446 N N . ARG A 1 316 ? 0.066 15.456 59.864 1.00 15.06 316 ARG N N 1
ATOM 2447 C CA . ARG A 1 316 ? 1.139 15.968 60.721 1.00 13.32 316 ARG N CA 1
ATOM 2448 C C . ARG A 1 316 ? 2.483 15.750 60.055 1.00 14.41 316 ARG N C 1
ATOM 2449 O O . ARG A 1 316 ? 3.383 16.594 60.166 1.00 13.97 316 ARG N O 1
ATOM 2457 N N . ILE A 1 317 ? 2.626 14.610 59.384 1.00 15.08 317 ILE N N 1
ATOM 2458 C CA . ILE A 1 317 ? 3.839 14.338 58.624 1.00 13.08 317 ILE N CA 1
ATOM 2459 C C . ILE A 1 317 ? 3.907 15.256 57.395 1.00 14.77 317 ILE N C 1
ATOM 2460 O O . ILE A 1 317 ? 4.970 15.766 57.048 1.00 13.33 317 ILE N O 1
ATOM 2465 N N . ALA A 1 318 ? 2.778 15.481 56.727 1.00 14.99 318 ALA N N 1
ATOM 2466 C CA . ALA A 1 318 ? 2.764 16.417 55.607 1.00 13.34 318 ALA N CA 1
ATOM 2467 C C . ALA A 1 318 ? 3.205 17.822 56.037 1.00 14.36 318 ALA N C 1
ATOM 2468 O O . ALA A 1 318 ? 3.966 18.472 55.337 1.00 13.94 318 ALA N O 1
ATOM 2470 N N . ALA A 1 319 ? 2.739 18.277 57.196 1.00 12.33 319 ALA N N 1
ATOM 2471 C CA . ALA A 1 319 ? 3.160 19.574 57.730 1.00 13.25 319 ALA N CA 1
ATOM 2472 C C . ALA A 1 319 ? 4.651 19.587 58.056 1.00 13.30 319 ALA N C 1
ATOM 2473 O O . ALA A 1 319 ? 5.333 20.578 57.811 1.00 12.60 319 ALA N O 1
ATOM 2475 N N . THR A 1 320 ? 5.153 18.490 58.613 1.00 12.13 320 THR N N 1
ATOM 2476 C CA . THR A 1 320 ? 6.577 18.372 58.897 1.00 9.68 320 THR N CA 1
ATOM 2477 C C . THR A 1 320 ? 7.391 18.547 57.620 1.00 13.08 320 THR N C 1
ATOM 2478 O O . THR A 1 320 ? 8.416 19.241 57.610 1.00 12.00 320 THR N O 1
ATOM 2482 N N . MET A 1 321 ? 6.943 17.917 56.537 1.00 11.83 321 MET N N 1
ATOM 2483 C CA . MET A 1 321 ? 7.654 18.029 55.273 1.00 12.86 321 MET N CA 1
ATOM 2484 C C . MET A 1 321 ? 7.487 19.397 54.609 1.00 12.07 321 MET N C 1
ATOM 2485 O O . MET A 1 321 ? 8.406 19.883 53.944 1.00 13.43 321 MET N O 1
ATOM 2490 N N . GLU A 1 322 ? 6.323 20.018 54.787 1.00 12.29 322 GLU N N 1
ATOM 2491 C CA . GLU A 1 322 ? 6.112 21.374 54.297 1.00 11.65 322 GLU N CA 1
ATOM 2492 C C . GLU A 1 322 ? 7.128 22.321 54.944 1.00 13.61 322 GLU N C 1
ATOM 2493 O O . GLU A 1 322 ? 7.765 23.139 54.267 1.00 13.03 322 GLU N O 1
ATOM 2499 N N . ASN A 1 323 ? 7.276 22.202 56.260 1.00 11.33 323 ASN N N 1
ATOM 2500 C CA . ASN A 1 323 ? 8.242 23.022 56.983 1.00 11.87 323 ASN N CA 1
ATOM 2501 C C . ASN A 1 323 ? 9.680 22.685 56.594 1.00 11.84 323 ASN N C 1
ATOM 2502 O O . ASN A 1 323 ? 10.490 23.591 56.361 1.00 12.15 323 ASN N O 1
ATOM 2507 N N . ALA A 1 324 ? 9.989 21.392 56.509 1.00 10.46 324 ALA N N 1
ATOM 2508 C CA . ALA A 1 324 ? 11.326 20.961 56.101 1.00 10.05 324 ALA N CA 1
ATOM 2509 C C . ALA A 1 324 ? 11.705 21.580 54.766 1.00 12.19 324 ALA N C 1
ATOM 2510 O O . ALA A 1 324 ? 12.843 22.036 54.571 1.00 13.08 324 ALA N O 1
ATOM 2512 N N . GLN A 1 325 ? 10.755 21.581 53.836 1.00 10.99 325 GLN N N 1
ATOM 2513 C CA . GLN A 1 325 ? 11.037 22.002 52.468 1.00 12.56 325 GLN N CA 1
ATOM 2514 C C . GLN A 1 325 ? 11.074 23.526 52.278 1.00 13.19 325 GLN N C 1
ATOM 2515 O O . GLN A 1 325 ? 11.436 24.017 51.204 1.00 15.60 325 GLN N O 1
ATOM 2521 N N . LYS A 1 326 ? 10.729 24.262 53.340 1.00 11.39 326 LYS N N 1
ATOM 2522 C CA . LYS A 1 326 ? 10.966 25.702 53.413 1.00 11.06 326 LYS N CA 1
ATOM 2523 C C . LYS A 1 326 ? 12.281 26.014 54.132 1.00 13.57 326 LYS N C 1
ATOM 2524 O O . LYS A 1 326 ? 12.752 27.153 54.104 1.00 17.98 326 LYS N O 1
ATOM 2530 N N . GLY A 1 327 ? 12.870 25.008 54.773 1.00 11.60 327 GLY N N 1
ATOM 2531 C CA . GLY A 1 327 ? 14.117 25.190 55.493 1.00 11.70 327 GLY N CA 1
ATOM 2532 C C . GLY A 1 327 ? 15.333 24.674 54.746 1.00 11.37 327 GLY N C 1
ATOM 2533 O O . GLY A 1 327 ? 15.308 24.467 53.533 1.00 14.36 327 GLY N O 1
ATOM 2534 N N . GLU A 1 328 ? 16.415 24.471 55.488 1.00 11.34 328 GLU N N 1
ATOM 2535 C CA . GLU A 1 328 ? 17.667 24.000 54.902 1.00 12.70 328 GLU N CA 1
ATOM 2536 C C . GLU A 1 328 ? 18.091 22.705 55.565 1.00 10.81 328 GLU N C 1
ATOM 2537 O O . GLU A 1 328 ? 17.918 22.532 56.767 1.00 10.60 328 GLU N O 1
ATOM 2543 N N . ILE A 1 329 ? 18.693 21.808 54.795 1.00 11.37 329 ILE N N 1
ATOM 2544 C CA . ILE A 1 329 ? 19.340 20.651 55.396 1.00 12.87 329 ILE N CA 1
ATOM 2545 C C . ILE A 1 329 ? 20.504 21.130 56.280 1.00 10.44 329 ILE N C 1
ATOM 2546 O O . ILE A 1 329 ? 21.224 22.071 55.924 1.00 12.76 329 ILE N O 1
ATOM 2551 N N . MET A 1 330 ? 20.687 20.516 57.442 1.00 9.48 330 MET N N 1
ATOM 2552 C CA . MET A 1 330 ? 21.865 20.861 58.230 1.00 10.87 330 MET N CA 1
ATOM 2553 C C . MET A 1 330 ? 23.108 20.383 57.510 1.00 11.40 330 MET N C 1
ATOM 2554 O O . MET A 1 330 ? 23.119 19.294 56.934 1.00 12.65 330 MET N O 1
ATOM 2559 N N . PRO A 1 331 ? 24.169 21.199 57.533 1.00 10.98 331 PRO N N 1
ATOM 2560 C CA . PRO A 1 331 ? 25.467 20.679 57.102 1.00 12.27 331 PRO N CA 1
ATOM 2561 C C . PRO A 1 331 ? 25.887 19.592 58.082 1.00 13.29 331 PRO N C 1
ATOM 2562 O O . PRO A 1 331 ? 25.428 19.569 59.231 1.00 12.81 331 PRO N O 1
ATOM 2566 N N . ASN A 1 332 ? 26.749 18.685 57.631 1.00 13.58 332 ASN N N 1
ATOM 2567 C CA . ASN A 1 332 ? 27.333 17.717 58.552 1.00 13.58 332 ASN N CA 1
ATOM 2568 C C . ASN A 1 332 ? 28.788 17.992 58.867 1.00 16.44 332 ASN N C 1
ATOM 2569 O O . ASN A 1 332 ? 29.429 17.202 59.543 1.00 16.79 332 ASN N O 1
ATOM 2574 N N . ILE A 1 333 ? 29.286 19.135 58.421 1.00 12.99 333 ILE N N 1
ATOM 2575 C CA . ILE A 1 333 ? 30.706 19.449 58.568 1.00 14.06 333 ILE N CA 1
ATOM 2576 C C . ILE A 1 333 ? 31.119 19.605 60.035 1.00 14.55 333 ILE N C 1
ATOM 2577 O O . ILE A 1 333 ? 30.299 19.902 60.897 1.00 13.95 333 ILE N O 1
ATOM 2582 N N . PRO A 1 334 ? 32.403 19.374 60.332 1.00 13.23 334 PRO N N 1
ATOM 2583 C CA . PRO A 1 334 ? 32.857 19.442 61.722 1.00 13.19 334 PRO N CA 1
ATOM 2584 C C . PRO A 1 334 ? 32.604 20.794 62.390 1.00 14.26 334 PRO N C 1
ATOM 2585 O O . PRO A 1 334 ? 32.434 20.844 63.610 1.00 16.38 334 PRO N O 1
ATOM 2589 N N . GLN A 1 335 ? 32.565 21.864 61.599 1.00 13.13 335 GLN N N 1
ATOM 2590 C CA . GLN A 1 335 ? 32.369 23.208 62.128 1.00 14.57 335 GLN N CA 1
ATOM 2591 C C . GLN A 1 335 ? 30.954 23.440 62.670 1.00 13.13 335 GLN N C 1
ATOM 2592 O O . GLN A 1 335 ? 30.691 24.469 63.296 1.00 13.88 335 GLN N O 1
ATOM 2598 N N . MET A 1 336 ? 30.046 22.493 62.445 1.00 13.83 336 MET N N 1
ATOM 2599 C CA . MET A 1 336 ? 28.676 22.658 62.943 1.00 13.40 336 MET N CA 1
ATOM 2600 C C . MET A 1 336 ? 28.582 22.746 64.468 1.00 16.27 336 MET N C 1
ATOM 2601 O O . MET A 1 336 ? 27.746 23.475 65.005 1.00 15.52 336 MET N O 1
ATOM 2606 N N . SER A 1 337 ? 29.434 22.010 65.173 1.00 16.16 337 SER N N 1
ATOM 2607 C CA . SER A 1 337 ? 29.453 22.066 66.630 1.00 15.86 337 SER N CA 1
ATOM 2608 C C . SER A 1 337 ? 29.720 23.490 67.106 1.00 18.54 337 SER N C 1
ATOM 2609 O O . SER A 1 337 ? 29.016 24.012 67.981 1.00 16.79 337 SER N O 1
ATOM 2612 N N . ALA A 1 338 ? 30.751 24.108 66.541 1.00 18.28 338 ALA N N 1
ATOM 2613 C CA . ALA A 1 338 ? 31.134 25.463 66.927 1.00 18.03 338 ALA N CA 1
ATOM 2614 C C . ALA A 1 338 ? 30.033 26.456 66.583 1.00 16.91 338 ALA N C 1
ATOM 2615 O O . ALA A 1 338 ? 29.800 27.412 67.323 1.00 17.30 338 ALA N O 1
ATOM 2617 N N . PHE A 1 339 ? 29.363 26.239 65.456 1.00 13.96 339 PHE N N 1
ATOM 2618 C CA . PHE A 1 339 ? 28.225 27.076 65.086 1.00 13.21 339 PHE N CA 1
ATOM 2619 C C . PHE A 1 339 ? 27.117 26.975 66.131 1.00 11.45 339 PHE N C 1
ATOM 2620 O O . PHE A 1 339 ? 26.618 27.992 66.621 1.00 11.11 339 PHE N O 1
ATOM 2628 N N . TRP A 1 340 ? 26.737 25.757 66.503 1.00 11.23 340 TRP N N 1
ATOM 2629 C CA . TRP A 1 340 ? 25.644 25.612 67.469 1.00 9.54 340 TRP N CA 1
ATOM 2630 C C . TRP A 1 340 ? 25.993 26.186 68.848 1.00 11.38 340 TRP N C 1
ATOM 2631 O O . TRP A 1 340 ? 25.168 26.849 69.476 1.00 11.41 340 TRP N O 1
ATOM 2642 N N . TYR A 1 341 ? 27.199 25.919 69.337 1.00 12.66 341 TYR N N 1
ATOM 2643 C CA . TYR A 1 341 ? 27.597 26.475 70.621 1.00 12.48 341 TYR N CA 1
ATOM 2644 C C . TYR A 1 341 ? 27.568 28.002 70.578 1.00 11.06 341 TYR N C 1
ATOM 2645 O O . TYR A 1 341 ? 27.100 28.651 71.520 1.00 13.57 341 TYR N O 1
ATOM 2654 N N . ALA A 1 342 ? 28.067 28.564 69.481 1.00 12.08 342 ALA N N 1
ATOM 2655 C CA . ALA A 1 342 ? 28.120 30.023 69.349 1.00 12.98 342 ALA N CA 1
ATOM 2656 C C . ALA A 1 342 ? 26.726 30.639 69.365 1.00 12.09 342 ALA N C 1
ATOM 2657 O O . ALA A 1 342 ? 26.481 31.629 70.061 1.00 12.99 342 ALA N O 1
ATOM 2659 N N . VAL A 1 343 ? 25.811 30.062 68.588 1.00 12.29 343 VAL N N 1
ATOM 2660 C CA . VAL A 1 343 ? 24.449 30.593 68.523 1.00 10.46 343 VAL N CA 1
ATOM 2661 C C . VAL A 1 343 ? 23.666 30.358 69.821 1.00 12.51 343 VAL N C 1
ATOM 2662 O O . VAL A 1 343 ? 22.878 31.211 70.234 1.00 11.92 343 VAL N O 1
ATOM 2666 N N . ARG A 1 344 ? 23.900 29.230 70.488 1.00 11.15 344 ARG N N 1
ATOM 2667 C CA . ARG A 1 344 ? 23.252 28.997 71.775 1.00 10.98 344 ARG N CA 1
ATOM 2668 C C . ARG A 1 344 ? 23.569 30.135 72.743 1.00 12.53 344 ARG N C 1
ATOM 2669 O O . ARG A 1 344 ? 22.680 30.683 73.381 1.00 13.11 344 ARG N O 1
ATOM 2677 N N . THR A 1 345 ? 24.849 30.473 72.848 1.00 12.08 345 THR N N 1
ATOM 2678 C CA . THR A 1 345 ? 25.291 31.540 73.740 1.00 12.96 345 THR N CA 1
ATOM 2679 C C . THR A 1 345 ? 24.664 32.870 73.360 1.00 12.92 345 THR N C 1
ATOM 2680 O O . THR A 1 345 ? 24.199 33.611 74.231 1.00 13.91 345 THR N O 1
ATOM 2684 N N . ALA A 1 346 ? 24.641 33.166 72.065 1.00 11.86 346 ALA N N 1
ATOM 2685 C CA . ALA A 1 346 ? 24.080 34.426 71.600 1.00 13.07 346 ALA N CA 1
ATOM 2686 C C . ALA A 1 346 ? 22.610 34.568 71.983 1.00 13.23 346 ALA N C 1
ATOM 2687 O O . ALA A 1 346 ? 22.181 35.619 72.458 1.00 13.59 346 ALA N O 1
ATOM 2689 N N . VAL A 1 347 ? 21.832 33.518 71.766 1.00 12.94 347 VAL N N 1
ATOM 2690 C CA . VAL A 1 347 ? 20.403 33.608 72.035 1.00 13.49 347 VAL N CA 1
ATOM 2691 C C . VAL A 1 347 ? 20.137 33.730 73.536 1.00 14.08 347 VAL N C 1
ATOM 2692 O O . VAL A 1 347 ? 19.307 34.533 73.964 1.00 14.32 347 VAL N O 1
ATOM 2696 N N . ILE A 1 348 ? 20.858 32.955 74.340 1.00 12.63 348 ILE N N 1
ATOM 2697 C CA . ILE A 1 348 ? 20.701 33.025 75.793 1.00 13.67 348 ILE N CA 1
ATOM 2698 C C . ILE A 1 348 ? 21.081 34.414 76.331 1.00 14.99 348 ILE N C 1
ATOM 2699 O O . ILE A 1 348 ? 20.343 35.003 77.129 1.00 15.90 348 ILE N O 1
ATOM 2704 N N . ASN A 1 349 ? 22.198 34.965 75.868 1.00 14.35 349 ASN N N 1
ATOM 2705 C CA . ASN A 1 349 ? 22.639 36.274 76.358 1.00 14.16 349 ASN N CA 1
ATOM 2706 C C . ASN A 1 349 ? 21.746 37.424 75.904 1.00 15.11 349 ASN N C 1
ATOM 2707 O O . ASN A 1 349 ? 21.525 38.375 76.659 1.00 17.25 349 ASN N O 1
ATOM 2712 N N . ALA A 1 350 ? 21.234 37.355 74.679 1.00 15.03 350 ALA N N 1
ATOM 2713 C CA . ALA A 1 350 ? 20.349 38.417 74.199 1.00 13.09 350 ALA N CA 1
ATOM 2714 C C . ALA A 1 350 ? 18.986 38.317 74.877 1.00 15.79 350 ALA N C 1
ATOM 2715 O O . ALA A 1 350 ? 18.413 39.329 75.283 1.00 15.70 350 ALA N O 1
ATOM 2717 N N . ALA A 1 351 ? 18.480 37.095 75.013 1.00 15.05 351 ALA N N 1
ATOM 2718 C CA . ALA A 1 351 ? 17.164 36.883 75.619 1.00 14.53 351 ALA N CA 1
ATOM 2719 C C . ALA A 1 351 ? 17.122 37.281 77.093 1.00 18.15 351 ALA N C 1
ATOM 2720 O O . ALA A 1 351 ? 16.062 37.624 77.612 1.00 16.06 351 ALA N O 1
ATOM 2722 N N . SER A 1 352 ? 18.272 37.227 77.762 1.00 16.37 352 SER N N 1
ATOM 2723 C CA . SER A 1 352 ? 18.358 37.553 79.187 1.00 16.92 352 SER N CA 1
ATOM 2724 C C . SER A 1 352 ? 18.536 39.048 79.424 1.00 19.93 352 SER N C 1
ATOM 2725 O O . SER A 1 352 ? 18.386 39.531 80.552 1.00 20.60 352 SER N O 1
ATOM 2728 N N . GLY A 1 353 ? 18.878 39.779 78.368 1.00 16.52 353 GLY N N 1
ATOM 2729 C CA . GLY A 1 353 ? 19.119 41.208 78.478 1.00 19.84 353 GLY N CA 1
ATOM 2730 C C . GLY A 1 353 ? 20.541 41.567 78.866 1.00 19.99 353 GLY N C 1
ATOM 2731 O O . GLY A 1 353 ? 20.872 42.747 79.006 1.00 20.84 353 GLY N O 1
ATOM 2732 N N . ARG A 1 354 ? 21.386 40.556 79.033 1.00 20.22 354 ARG N N 1
ATOM 2733 C CA . ARG A 1 354 ? 22.775 40.790 79.421 1.00 24.74 354 ARG N CA 1
ATOM 2734 C C . ARG A 1 354 ? 23.626 41.342 78.282 1.00 22.32 354 ARG N C 1
ATOM 2735 O O . ARG A 1 354 ? 24.666 41.954 78.512 1.00 24.39 354 ARG N O 1
ATOM 2743 N N . GLN A 1 355 ? 23.185 41.122 77.051 1.00 18.13 355 GLN N N 1
ATOM 2744 C CA . GLN A 1 355 ? 23.917 41.622 75.900 1.00 16.52 355 GLN N CA 1
ATOM 2745 C C . GLN A 1 355 ? 22.928 42.120 74.855 1.00 14.53 355 GLN N C 1
ATOM 2746 O O . GLN A 1 355 ? 21.815 41.603 74.758 1.00 17.70 355 GLN N O 1
ATOM 2752 N N . THR A 1 356 ? 23.318 43.120 74.070 1.00 14.69 356 THR N N 1
ATOM 2753 C CA . THR A 1 356 ? 22.482 43.528 72.947 1.00 14.70 356 THR N CA 1
ATOM 2754 C C . THR A 1 356 ? 22.446 42.415 71.901 1.00 16.60 356 THR N C 1
ATOM 2755 O O . THR A 1 356 ? 23.363 41.583 71.815 1.00 16.04 356 THR N O 1
ATOM 2759 N N . VAL A 1 357 ? 21.379 42.384 71.112 1.00 14.97 357 VAL N N 1
ATOM 2760 C CA . VAL A 1 357 ? 21.310 41.458 69.997 1.00 13.92 357 VAL N CA 1
ATOM 2761 C C . VAL A 1 357 ? 22.528 41.619 69.092 1.00 15.75 357 VAL N C 1
ATOM 2762 O O . VAL A 1 357 ? 23.160 40.637 68.708 1.00 15.47 357 VAL N O 1
ATOM 2766 N N . ASP A 1 358 ? 22.873 42.858 68.759 1.00 16.03 358 ASP N N 1
ATOM 2767 C CA . ASP A 1 358 ? 23.981 43.090 67.838 1.00 14.16 358 ASP N CA 1
ATOM 2768 C C . ASP A 1 358 ? 25.296 42.578 68.406 1.00 15.86 358 ASP N C 1
ATOM 2769 O O . ASP A 1 358 ? 26.094 41.975 67.689 1.00 17.86 358 ASP N O 1
ATOM 2774 N N . ALA A 1 359 ? 25.534 42.817 69.690 1.00 14.95 359 ALA N N 1
ATOM 2775 C CA . ALA A 1 359 ? 26.782 42.376 70.299 1.00 14.90 359 ALA N CA 1
ATOM 2776 C C . ALA A 1 359 ? 26.832 40.852 70.459 1.00 16.53 359 ALA N C 1
ATOM 2777 O O . ALA A 1 359 ? 27.868 40.233 70.219 1.00 17.02 359 ALA N O 1
ATOM 2779 N N . ALA A 1 360 ? 25.717 40.254 70.861 1.00 14.61 360 ALA N N 1
ATOM 2780 C CA . ALA A 1 360 ? 25.647 38.803 70.995 1.00 13.60 360 ALA N CA 1
ATOM 2781 C C . ALA A 1 360 ? 25.919 38.112 69.657 1.00 14.64 360 ALA N C 1
ATOM 2782 O O . ALA A 1 360 ? 26.699 37.152 69.584 1.00 14.47 360 ALA N O 1
ATOM 2784 N N . LEU A 1 361 ? 25.266 38.580 68.599 1.00 12.16 361 LEU N N 1
ATOM 2785 C CA . LEU A 1 361 ? 25.471 37.967 67.281 1.00 12.22 361 LEU N CA 1
ATOM 2786 C C . LEU A 1 361 ? 26.848 38.255 66.693 1.00 12.86 361 LEU N C 1
ATOM 2787 O O . LEU A 1 361 ? 27.411 37.405 66.005 1.00 14.70 361 LEU N O 1
ATOM 2792 N N . ALA A 1 362 ? 27.399 39.435 66.962 1.00 14.07 362 ALA N N 1
ATOM 2793 C CA . ALA A 1 362 ? 28.753 39.726 66.506 1.00 15.80 362 ALA N CA 1
ATOM 2794 C C . ALA A 1 362 ? 29.745 38.727 67.100 1.00 16.28 362 ALA N C 1
ATOM 2795 O O . ALA A 1 362 ? 30.618 38.211 66.392 1.00 16.32 362 ALA N O 1
ATOM 2797 N N . ALA A 1 363 ? 29.612 38.454 68.396 1.00 15.61 363 ALA N N 1
ATOM 2798 C CA . ALA A 1 363 ? 30.492 37.498 69.058 1.00 15.95 363 ALA N CA 1
ATOM 2799 C C . ALA A 1 363 ? 30.287 36.085 68.509 1.00 14.74 363 ALA N C 1
ATOM 2800 O O . ALA A 1 363 ? 31.246 35.331 68.302 1.00 16.60 363 ALA N O 1
ATOM 2802 N N . ALA A 1 364 ? 29.033 35.720 68.269 1.00 12.99 364 ALA N N 1
ATOM 2803 C CA . ALA A 1 364 ? 28.722 34.391 67.755 1.00 13.04 364 ALA N CA 1
ATOM 2804 C C . ALA A 1 364 ? 29.306 34.179 66.353 1.00 13.22 364 ALA N C 1
ATOM 2805 O O . ALA A 1 364 ? 29.813 33.103 66.030 1.00 15.18 364 ALA N O 1
ATOM 2807 N N . GLN A 1 365 ? 29.202 35.203 65.512 1.00 12.96 365 GLN N N 1
ATOM 2808 C CA . GLN A 1 365 ? 29.774 35.184 64.173 1.00 13.31 365 GLN N CA 1
ATOM 2809 C C . GLN A 1 365 ? 31.273 34.893 64.233 1.00 13.78 365 GLN N C 1
ATOM 2810 O O . GLN A 1 365 ? 31.778 34.017 63.528 1.00 16.09 365 GLN N O 1
ATOM 2816 N N . THR A 1 366 ? 31.968 35.625 65.093 1.00 14.61 366 THR N N 1
ATOM 2817 C CA . THR A 1 366 ? 33.400 35.454 65.244 1.00 15.94 366 THR N CA 1
ATOM 2818 C C . THR A 1 366 ? 33.740 34.040 65.690 1.00 16.23 366 THR N C 1
ATOM 2819 O O . THR A 1 366 ? 34.640 33.401 65.131 1.00 18.01 366 THR N O 1
ATOM 2823 N N . ASN A 1 367 ? 33.001 33.537 66.673 1.00 14.77 367 ASN N N 1
ATOM 2824 C CA . ASN A 1 367 ? 33.248 32.196 67.196 1.00 16.21 367 ASN N CA 1
ATOM 2825 C C . ASN A 1 367 ? 32.958 31.106 66.164 1.00 16.15 367 ASN N C 1
ATOM 2826 O O . ASN A 1 367 ? 33.727 30.157 66.030 1.00 17.76 367 ASN N O 1
ATOM 2831 N N . ALA A 1 368 ? 31.853 31.244 65.436 1.00 14.98 368 ALA N N 1
ATOM 2832 C CA . ALA A 1 368 ? 31.471 30.238 64.445 1.00 13.02 368 ALA N CA 1
ATOM 2833 C C . ALA A 1 368 ? 32.447 30.193 63.275 1.00 12.64 368 ALA N C 1
ATOM 2834 O O . ALA A 1 368 ? 32.684 29.133 62.712 1.00 16.35 368 ALA N O 1
ATOM 2836 N N . ALA A 1 369 ? 33.010 31.342 62.912 1.00 13.39 369 ALA N N 1
ATOM 2837 C CA . ALA A 1 369 ? 33.899 31.408 61.755 1.00 14.31 369 ALA N CA 1
ATOM 2838 C C . ALA A 1 369 ? 35.368 31.219 62.122 1.00 16.96 369 ALA N C 1
ATOM 2839 O O . ALA A 1 369 ? 36.225 31.160 61.240 1.00 19.16 369 ALA N O 1
ATOM 2841 N N . ALA A 1 370 ? 35.652 31.113 63.415 1.00 18.35 370 ALA N N 1
ATOM 2842 C CA . ALA A 1 370 ? 37.032 31.003 63.883 1.00 18.91 370 ALA N CA 1
ATOM 2843 C C . ALA A 1 370 ? 37.719 29.747 63.369 1.00 16.14 370 ALA N C 1
ATOM 2844 O O . ALA A 1 370 ? 37.106 28.689 63.264 1.00 17.43 370 ALA N O 1
ATOM 2846 N N . ALA A 1 371 ? 39.003 29.871 63.041 1.00 19.62 371 ALA N N 1
ATOM 2847 C CA . ALA A 1 371 ? 39.784 28.702 62.642 1.00 20.08 371 ALA N CA 1
ATOM 2848 C C . ALA A 1 371 ? 39.731 27.633 63.731 1.00 16.31 371 ALA N C 1
ATOM 2849 O O . ALA A 1 371 ? 39.793 27.933 64.918 1.00 18.60 371 ALA N O 1
ATOM 2851 N N . SER A 1 372 ? 39.607 26.381 63.317 1.00 19.52 372 SER N N 1
ATOM 2852 C CA . SER A 1 372 ? 39.568 25.286 64.263 1.00 17.90 372 SER N CA 1
ATOM 2853 C C . SER A 1 372 ? 40.941 25.099 64.900 1.00 17.23 372 SER N C 1
ATOM 2854 O O . SER A 1 372 ? 41.968 25.424 64.306 1.00 20.15 372 SER N O 1
ATOM 2857 N N . ALA A 1 373 ? 40.938 24.597 66.125 1.00 18.87 1023 ALA N N 1
ATOM 2858 C CA . ALA A 1 373 ? 42.174 24.282 66.823 1.00 16.88 1023 ALA N CA 1
ATOM 2859 C C . ALA A 1 373 ? 42.076 22.867 67.345 1.00 18.72 1023 ALA N C 1
ATOM 2860 O O . ALA A 1 373 ? 41.003 22.425 67.779 1.00 23.96 1023 ALA N O 1
ATOM 2862 N N . GLN A 1 374 ? 43.185 22.149 67.300 1.00 15.28 1024 GLN N N 1
ATOM 2863 C CA . GLN A 1 374 ? 43.210 20.820 67.875 1.00 15.50 1024 GLN N CA 1
ATOM 2864 C C . GLN A 1 374 ? 43.405 20.938 69.380 1.00 15.67 1024 GLN N C 1
ATOM 2865 O O . GLN A 1 374 ? 44.346 21.580 69.844 1.00 15.41 1024 GLN N O 1
ATOM 2871 N N . ASN A 1 375 ? 42.504 20.330 70.149 1.00 15.10 1025 ASN N N 1
ATOM 2872 C CA . ASN A 1 375 ? 42.637 20.300 71.595 1.00 14.66 1025 ASN N CA 1
ATOM 2873 C C . ASN A 1 375 ? 43.715 19.331 72.030 1.00 15.87 1025 ASN N C 1
ATOM 2874 O O . ASN A 1 375 ? 43.685 18.152 71.684 1.00 20.82 1025 ASN N O 1
ATOM 2879 N N . ILE A 1 376 ? 44.669 19.843 72.797 1.00 13.65 1026 ILE N N 1
ATOM 2880 C CA . ILE A 1 376 ? 45.771 19.060 73.313 1.00 13.77 1026 ILE N CA 1
ATOM 2881 C C . ILE A 1 376 ? 45.718 19.118 74.825 1.00 14.22 1026 ILE N C 1
ATOM 2882 O O . ILE A 1 376 ? 45.478 20.177 75.398 1.00 15.30 1026 ILE N O 1
ATOM 2887 N N . THR A 1 377 ? 45.920 17.979 75.473 1.00 16.09 1027 THR N N 1
ATOM 2888 C CA . THR A 1 377 ? 46.016 17.957 76.925 1.00 16.71 1027 THR N CA 1
ATOM 2889 C C . THR A 1 377 ? 47.348 17.348 77.344 1.00 17.82 1027 THR N C 1
ATOM 2890 O O . THR A 1 377 ? 47.884 16.456 76.676 1.00 19.49 1027 THR N O 1
ATOM 2894 N N . ALA A 1 378 ? 47.893 17.855 78.440 1.00 14.57 1028 ALA N N 1
ATOM 2895 C CA . ALA A 1 378 ? 49.159 17.367 78.945 1.00 13.67 1028 ALA N CA 1
ATOM 2896 C C . ALA A 1 378 ? 49.165 17.436 80.459 1.00 11.21 1028 ALA N C 1
ATOM 2897 O O . ALA A 1 378 ? 48.567 18.339 81.042 1.00 13.79 1028 ALA N O 1
ATOM 2899 N N . ARG A 1 379 ? 49.829 16.476 81.086 1.00 13.78 1029 ARG N N 1
ATOM 2900 C CA . ARG A 1 379 ? 49.919 16.435 82.530 1.00 14.23 1029 ARG N CA 1
ATOM 2901 C C . ARG A 1 379 ? 51.025 17.359 83.026 1.00 15.49 1029 ARG N C 1
ATOM 2902 O O . ARG A 1 379 ? 52.144 17.344 82.504 1.00 15.14 1029 ARG N O 1
ATOM 2910 N N . ILE A 1 380 ? 50.700 18.163 84.033 1.00 12.35 1030 ILE N N 1
ATOM 2911 C CA . ILE A 1 380 ? 51.658 19.072 84.640 1.00 12.01 1030 ILE N CA 1
ATOM 2912 C C . ILE A 1 380 ? 52.937 18.334 85.020 1.00 13.77 1030 ILE N C 1
ATOM 2913 O O . ILE A 1 380 ? 52.895 17.278 85.664 1.00 16.55 1030 ILE N O 1
ATOM 2918 N N . GLY A 1 381 ? 54.071 18.868 84.575 1.00 14.61 1031 GLY N N 1
ATOM 2919 C CA . GLY A 1 381 ? 55.360 18.281 84.881 1.00 14.34 1031 GLY N CA 1
ATOM 2920 C C . GLY A 1 381 ? 55.910 17.368 83.803 1.00 14.45 1031 GLY N C 1
ATOM 2921 O O . GLY A 1 381 ? 57.088 16.990 83.861 1.00 18.24 1031 GLY N O 1
ATOM 2922 N N . GLU A 1 382 ? 55.073 16.995 82.834 1.00 15.08 1032 GLU N N 1
ATOM 2923 C CA . GLU A 1 382 ? 55.476 16.095 81.754 1.00 14.54 1032 GLU N CA 1
ATOM 2924 C C . GLU A 1 382 ? 55.783 16.867 80.473 1.00 14.81 1032 GLU N C 1
ATOM 2925 O O . GLU A 1 382 ? 55.306 17.985 80.282 1.00 13.74 1032 GLU N O 1
ATOM 2931 N N . PRO A 1 383 ? 56.583 16.274 79.581 1.00 13.31 1033 PRO N N 1
ATOM 2932 C CA . PRO A 1 383 ? 56.899 16.967 78.328 1.00 14.12 1033 PRO N CA 1
ATOM 2933 C C . PRO A 1 383 ? 55.719 16.971 77.368 1.00 12.98 1033 PRO N C 1
ATOM 2934 O O . PRO A 1 383 ? 54.824 16.135 77.456 1.00 15.96 1033 PRO N O 1
ATOM 2938 N N . LEU A 1 384 ? 55.736 17.915 76.434 1.00 12.66 1034 LEU N N 1
ATOM 2939 C CA . LEU A 1 384 ? 54.735 17.990 75.390 1.00 11.55 1034 LEU N CA 1
ATOM 2940 C C . LEU A 1 384 ? 55.425 18.323 74.068 1.00 13.01 1034 LEU N C 1
ATOM 2941 O O . LEU A 1 384 ? 56.265 19.229 74.014 1.00 12.83 1034 LEU N O 1
ATOM 2946 N N . VAL A 1 385 ? 55.063 17.599 73.011 1.00 11.36 1035 VAL N N 1
ATOM 2947 C CA . VAL A 1 385 ? 55.590 17.824 71.668 1.00 11.29 1035 VAL N CA 1
ATOM 2948 C C . VAL A 1 385 ? 54.443 18.210 70.745 1.00 12.57 1035 VAL N C 1
ATOM 2949 O O . VAL A 1 385 ? 53.409 17.532 70.704 1.00 14.55 1035 VAL N O 1
ATOM 2953 N N . LEU A 1 386 ? 54.603 19.318 70.023 1.00 10.05 1036 LEU N N 1
ATOM 2954 C CA . LEU A 1 386 ? 53.589 19.758 69.074 1.00 11.82 1036 LEU N CA 1
ATOM 2955 C C . LEU A 1 386 ? 54.166 19.766 67.669 1.00 12.23 1036 LEU N C 1
ATOM 2956 O O . LEU A 1 386 ? 55.186 20.401 67.404 1.00 11.16 1036 LEU N O 1
ATOM 2961 N N . LYS A 1 387 ? 53.513 19.056 66.756 1.00 13.39 1037 LYS N N 1
ATOM 2962 C CA . LYS A 1 387 ? 54.000 18.922 65.385 1.00 13.69 1037 LYS N CA 1
ATOM 2963 C C . LYS A 1 387 ? 53.829 20.217 64.577 1.00 13.47 1037 LYS N C 1
ATOM 2964 O O . LYS A 1 387 ? 52.798 20.888 64.679 1.00 12.83 1037 LYS N O 1
ATOM 2970 N N . CYS A 1 388 ? 54.838 20.574 63.782 1.00 12.69 1038 CYS N N 1
ATOM 2971 C CA . CYS A 1 388 ? 54.655 21.635 62.789 1.00 14.71 1038 CYS N CA 1
ATOM 2972 C C . CYS A 1 388 ? 54.360 20.972 61.440 1.00 15.89 1038 CYS N C 1
ATOM 2973 O O . CYS A 1 388 ? 55.277 20.610 60.694 1.00 17.18 1038 CYS N O 1
ATOM 2976 N N . LYS A 1 389 ? 53.080 20.779 61.146 1.00 14.07 1039 LYS N N 1
ATOM 2977 C CA . LYS A 1 389 ? 52.687 20.087 59.924 1.00 13.98 1039 LYS N CA 1
ATOM 2978 C C . LYS A 1 389 ? 53.203 20.836 58.692 1.00 16.38 1039 LYS N C 1
ATOM 2979 O O . LYS A 1 389 ? 53.132 22.065 58.617 1.00 16.49 1039 LYS N O 1
ATOM 2985 N N . GLY A 1 390 ? 53.745 20.096 57.736 1.00 17.24 1040 GLY N N 1
ATOM 2986 C CA . GLY A 1 390 ? 54.296 20.710 56.540 1.00 15.88 1040 GLY N CA 1
ATOM 2987 C C . GLY A 1 390 ? 55.793 20.987 56.542 1.00 13.35 1040 GLY N C 1
ATOM 2988 O O . GLY A 1 390 ? 56.391 21.149 55.479 1.00 18.70 1040 GLY N O 1
ATOM 2989 N N . ALA A 1 391 ? 56.414 21.035 57.714 1.00 15.03 1041 ALA N N 1
ATOM 2990 C CA . ALA A 1 391 ? 57.847 21.309 57.797 1.00 15.91 1041 ALA N CA 1
ATOM 2991 C C . ALA A 1 391 ? 58.657 20.132 57.272 1.00 19.04 1041 ALA N C 1
ATOM 2992 O O . ALA A 1 391 ? 58.316 18.982 57.541 1.00 18.14 1041 ALA N O 1
ATOM 2994 N N . PRO A 1 392 ? 59.746 20.416 56.541 1.00 16.60 1042 PRO N N 1
ATOM 2995 C CA . PRO A 1 392 ? 60.700 19.366 56.167 1.00 17.48 1042 PRO N CA 1
ATOM 2996 C C . PRO A 1 392 ? 61.239 18.694 57.416 1.00 17.48 1042 PRO N C 1
ATOM 2997 O O . PRO A 1 392 ? 61.222 19.296 58.491 1.00 17.95 1042 PRO N O 1
ATOM 3001 N N . LYS A 1 393 ? 61.753 17.477 57.274 1.00 18.08 1043 LYS N N 1
ATOM 3002 C CA . LYS A 1 393 ? 62.176 16.696 58.433 1.00 19.64 1043 LYS N CA 1
ATOM 3003 C C . LYS A 1 393 ? 63.463 17.200 59.085 1.00 22.60 1043 LYS N C 1
ATOM 3004 O O . LYS A 1 393 ? 63.731 16.899 60.251 1.00 21.55 1043 LYS N O 1
ATOM 3010 N N . LYS A 1 394 ? 64.255 17.959 58.330 1.00 18.60 1044 LYS N N 1
ATOM 3011 C CA . LYS A 1 394 ? 65.468 18.577 58.846 1.00 18.42 1044 LYS N CA 1
ATOM 3012 C C . LYS A 1 394 ? 65.624 19.984 58.285 1.00 15.64 1044 LYS N C 1
ATOM 3013 O O . LYS A 1 394 ? 65.026 20.315 57.267 1.00 18.62 1044 LYS N O 1
ATOM 3019 N N . PRO A 1 395 ? 66.446 20.816 58.942 1.00 19.72 1045 PRO N N 1
ATOM 3020 C CA . PRO A 1 395 ? 66.724 22.155 58.417 1.00 20.80 1045 PRO N CA 1
ATOM 3021 C C . PRO A 1 395 ? 67.413 22.045 57.062 1.00 20.18 1045 PRO N C 1
ATOM 3022 O O . PRO A 1 395 ? 68.043 21.020 56.790 1.00 21.79 1045 PRO N O 1
ATOM 3026 N N . PRO A 1 396 ? 67.293 23.075 56.217 1.00 20.10 1046 PRO N N 1
ATOM 3027 C CA . PRO A 1 396 ? 66.593 24.335 56.493 1.00 19.78 1046 PRO N CA 1
ATOM 3028 C C . PRO A 1 396 ? 65.077 24.225 56.380 1.00 18.09 1046 PRO N C 1
ATOM 3029 O O . PRO A 1 396 ? 64.552 23.567 55.475 1.00 18.86 1046 PRO N O 1
ATOM 3033 N N . GLN A 1 397 ? 64.387 24.888 57.302 1.00 18.59 1047 GLN N N 1
ATOM 3034 C CA . GLN A 1 397 ? 62.935 24.947 57.296 1.00 16.66 1047 GLN N CA 1
ATOM 3035 C C . GLN A 1 397 ? 62.489 26.396 57.410 1.00 18.30 1047 GLN N C 1
ATOM 3036 O O . GLN A 1 397 ? 63.059 27.163 58.196 1.00 22.99 1047 GLN N O 1
ATOM 3042 N N . ARG A 1 398 ? 61.498 26.772 56.610 1.00 14.21 1048 ARG N N 1
ATOM 3043 C CA . ARG A 1 398 ? 60.869 28.076 56.745 1.00 12.79 1048 ARG N CA 1
ATOM 3044 C C . ARG A 1 398 ? 59.605 27.889 57.572 1.00 12.35 1048 ARG N C 1
ATOM 3045 O O . ARG A 1 398 ? 58.564 27.475 57.058 1.00 15.59 1048 ARG N O 1
ATOM 3053 N N . LEU A 1 399 ? 59.713 28.163 58.866 1.00 10.86 1049 LEU N N 1
ATOM 3054 C CA . LEU A 1 399 ? 58.595 27.974 59.774 1.00 11.47 1049 LEU N CA 1
ATOM 3055 C C . LEU A 1 399 ? 58.620 29.032 60.858 1.00 12.54 1049 LEU N C 1
ATOM 3056 O O . LEU A 1 399 ? 59.666 29.632 61.141 1.00 14.80 1049 LEU N O 1
ATOM 3061 N N . GLU A 1 400 ? 57.462 29.262 61.457 1.00 11.16 1050 GLU N N 1
ATOM 3062 C CA . GLU A 1 400 ? 57.374 30.191 62.568 1.00 12.04 1050 GLU N CA 1
ATOM 3063 C C . GLU A 1 400 ? 56.406 29.637 63.589 1.00 13.32 1050 GLU N C 1
ATOM 3064 O O . GLU A 1 400 ? 55.271 29.305 63.249 1.00 14.07 1050 GLU N O 1
ATOM 3070 N N . TRP A 1 401 ? 56.872 29.546 64.830 1.00 10.08 1051 TRP N N 1
ATOM 3071 C CA . TRP A 1 401 ? 56.033 29.203 65.971 1.00 9.43 1051 TRP N CA 1
ATOM 3072 C C . TRP A 1 401 ? 55.682 30.458 66.733 1.00 11.08 1051 TRP N C 1
ATOM 3073 O O . TRP A 1 401 ? 56.543 31.313 66.972 1.00 12.26 1051 TRP N O 1
ATOM 3084 N N . LYS A 1 402 ? 54.422 30.566 67.126 1.00 10.81 1052 LYS N N 1
ATOM 3085 C CA . LYS A 1 402 ? 54.039 31.611 68.063 1.00 12.11 1052 LYS N CA 1
ATOM 3086 C C . LYS A 1 402 ? 53.060 31.057 69.079 1.00 13.20 1052 LYS N C 1
ATOM 3087 O O . LYS A 1 402 ? 52.421 30.015 68.851 1.00 12.16 1052 LYS N O 1
ATOM 3093 N N . LEU A 1 403 ? 52.959 31.734 70.215 1.00 10.27 1053 LEU N N 1
ATOM 3094 C CA . LEU A 1 403 ? 52.096 31.244 71.269 1.00 9.34 1053 LEU N CA 1
ATOM 3095 C C . LEU A 1 403 ? 51.515 32.379 72.081 1.00 10.86 1053 LEU N C 1
ATOM 3096 O O . LEU A 1 403 ? 52.046 33.489 72.090 1.00 11.94 1053 LEU N O 1
ATOM 3101 N N . ASN A 1 404 ? 50.403 32.094 72.738 1.00 10.15 1054 ASN N N 1
ATOM 3102 C CA . ASN A 1 404 ? 49.736 33.074 73.569 1.00 11.60 1054 ASN N CA 1
ATOM 3103 C C . ASN A 1 404 ? 49.257 32.301 74.792 1.00 12.78 1054 ASN N C 1
ATOM 3104 O O . ASN A 1 404 ? 48.292 31.533 74.712 1.00 11.86 1054 ASN N O 1
ATOM 3109 N N . THR A 1 405 ? 49.972 32.457 75.907 1.00 10.61 1055 THR N N 1
ATOM 3110 C CA . THR A 1 405 ? 49.729 31.643 77.097 1.00 11.19 1055 THR N CA 1
ATOM 3111 C C . THR A 1 405 ? 49.843 32.496 78.341 1.00 12.42 1055 THR N C 1
ATOM 3112 O O . THR A 1 405 ? 50.021 33.711 78.252 1.00 14.52 1055 THR N O 1
ATOM 3116 N N . GLY A 1 406 ? 49.763 31.864 79.504 1.00 12.67 1056 GLY N N 1
ATOM 3117 C CA . GLY A 1 406 ? 49.959 32.583 80.749 1.00 13.97 1056 GLY N CA 1
ATOM 3118 C C . GLY A 1 406 ? 51.352 33.165 80.921 1.00 18.50 1056 GLY N C 1
ATOM 3119 O O . GLY A 1 406 ? 51.551 34.042 81.763 1.00 21.94 1056 GLY N O 1
ATOM 3120 N N . ARG A 1 407 ? 52.317 32.696 80.131 1.00 14.30 1057 ARG N N 1
ATOM 3121 C CA . ARG A 1 407 ? 53.687 33.204 80.209 1.00 14.30 1057 ARG N CA 1
ATOM 3122 C C . ARG A 1 407 ? 53.898 34.441 79.349 1.00 20.37 1057 ARG N C 1
ATOM 3123 O O . ARG A 1 407 ? 54.947 35.083 79.434 1.00 22.16 1057 ARG N O 1
ATOM 3131 N N . THR A 1 408 ? 52.924 34.760 78.501 1.00 17.78 1058 THR N N 1
ATOM 3132 C CA . THR A 1 408 ? 53.062 35.863 77.554 1.00 18.15 1058 THR N CA 1
ATOM 3133 C C . THR A 1 408 ? 51.957 36.902 77.804 1.00 16.42 1058 THR N C 1
ATOM 3134 O O . THR A 1 408 ? 50.886 36.575 78.301 1.00 23.76 1058 THR N O 1
ATOM 3138 N N . GLU A 1 409 ? 52.211 38.156 77.455 1.00 36.57 1059 GLU N N 1
ATOM 3139 C CA . GLU A 1 409 ? 51.156 39.158 77.567 1.00 50.54 1059 GLU N CA 1
ATOM 3140 C C . GLU A 1 409 ? 50.111 38.915 76.479 1.00 43.34 1059 GLU N C 1
ATOM 3141 O O . GLU A 1 409 ? 48.910 38.813 76.765 1.00 42.20 1059 GLU N O 1
ATOM 3147 N N . ALA A 1 410 ? 50.584 38.829 75.237 1.00 25.10 1060 ALA N N 1
ATOM 3148 C CA . ALA A 1 410 ? 49.761 38.480 74.087 1.00 25.92 1060 ALA N CA 1
ATOM 3149 C C . ALA A 1 410 ? 50.549 37.466 73.258 1.00 19.80 1060 ALA N C 1
ATOM 3150 O O . ALA A 1 410 ? 51.019 36.465 73.791 1.00 17.43 1060 ALA N O 1
ATOM 3152 N N . TRP A 1 411 ? 50.728 37.725 71.972 1.00 17.49 1061 TRP N N 1
ATOM 3153 C CA . TRP A 1 411 ? 51.436 36.776 71.112 1.00 18.21 1061 TRP N CA 1
ATOM 3154 C C . TRP A 1 411 ? 52.952 36.908 71.205 1.00 23.04 1061 TRP N C 1
ATOM 3155 O O . TRP A 1 411 ? 53.502 38.009 71.124 1.00 24.09 1061 TRP N O 1
ATOM 3166 N N . LYS A 1 412 ? 53.613 35.775 71.407 1.00 15.16 1062 LYS N N 1
ATOM 3167 C CA . LYS A 1 412 ? 55.065 35.695 71.445 1.00 16.36 1062 LYS N CA 1
ATOM 3168 C C . LYS A 1 412 ? 55.506 34.850 70.259 1.00 18.36 1062 LYS N C 1
ATOM 3169 O O . LYS A 1 412 ? 55.044 33.726 70.089 1.00 15.17 1062 LYS N O 1
ATOM 3175 N N . VAL A 1 413 ? 56.394 35.389 69.432 1.00 15.30 1063 VAL N N 1
ATOM 3176 C CA . VAL A 1 413 ? 56.979 34.621 68.339 1.00 13.46 1063 VAL N CA 1
ATOM 3177 C C . VAL A 1 413 ? 58.299 34.033 68.808 1.00 17.66 1063 VAL N C 1
ATOM 3178 O O . VAL A 1 413 ? 59.157 34.755 69.324 1.00 19.12 1063 VAL N O 1
ATOM 3182 N N . LEU A 1 414 ? 58.472 32.727 68.640 1.00 14.35 1064 LEU N N 1
ATOM 3183 C CA . LEU A 1 414 ? 59.718 32.086 69.069 1.00 16.46 1064 LEU N CA 1
ATOM 3184 C C . LEU A 1 414 ? 60.839 32.202 68.032 1.00 18.22 1064 LEU N C 1
ATOM 3185 O O . LEU A 1 414 ? 60.587 32.488 66.861 1.00 19.35 1064 LEU N O 1
ATOM 3190 N N . SER A 1 415 ? 62.076 31.984 68.486 1.00 28.33 1065 SER N N 1
ATOM 3191 C CA . SER A 1 415 ? 63.260 31.992 67.625 1.00 29.51 1065 SER N CA 1
ATOM 3192 C C . SER A 1 415 ? 63.983 30.648 67.737 1.00 33.66 1065 SER N C 1
ATOM 3193 O O . SER A 1 415 ? 63.681 29.853 68.635 1.00 32.71 1065 SER N O 1
ATOM 3196 N N . PRO A 1 416 ? 64.943 30.383 66.832 1.00 29.95 1066 PRO N N 1
ATOM 3197 C CA . PRO A 1 416 ? 65.738 29.153 66.955 1.00 28.37 1066 PRO N CA 1
ATOM 3198 C C . PRO A 1 416 ? 66.514 29.160 68.267 1.00 26.01 1066 PRO N C 1
ATOM 3199 O O . PRO A 1 416 ? 66.781 30.227 68.797 1.00 28.63 1066 PRO N O 1
ATOM 3203 N N . GLN A 1 417 ? 66.852 27.989 68.796 1.00 29.11 1067 GLN N N 1
ATOM 3204 C CA . GLN A 1 417 ? 67.550 27.914 70.079 1.00 25.67 1067 GLN N CA 1
ATOM 3205 C C . GLN A 1 417 ? 68.816 28.769 70.093 1.00 23.20 1067 GLN N C 1
ATOM 3206 O O . GLN A 1 417 ? 69.610 28.719 69.157 1.00 26.92 1067 GLN N O 1
ATOM 3212 N N . GLY A 1 418 ? 69.000 29.549 71.158 1.00 26.49 1068 GLY N N 1
ATOM 3213 C CA . GLY A 1 418 ? 70.147 30.440 71.270 1.00 25.17 1068 GLY N CA 1
ATOM 3214 C C . GLY A 1 418 ? 70.681 30.633 72.684 1.00 30.89 1068 GLY N C 1
ATOM 3215 O O . GLY A 1 418 ? 71.549 31.477 72.924 1.00 30.62 1068 GLY N O 1
ATOM 3216 N N . GLY A 1 419 ? 70.174 29.850 73.628 1.00 23.73 1069 GLY N N 1
ATOM 3217 C CA . GLY A 1 419 ? 70.644 29.935 74.997 1.00 22.96 1069 GLY N CA 1
ATOM 3218 C C . GLY A 1 419 ? 69.807 30.848 75.874 1.00 29.44 1069 GLY N C 1
ATOM 3219 O O . GLY A 1 419 ? 70.082 30.981 77.068 1.00 27.47 1069 GLY N O 1
ATOM 3220 N N . GLY A 1 420 ? 68.789 31.474 75.288 1.00 21.74 1070 GLY N N 1
ATOM 3221 C CA . GLY A 1 420 ? 67.901 32.354 76.035 1.00 20.17 1070 GLY N CA 1
ATOM 3222 C C . GLY A 1 420 ? 66.990 31.543 76.932 1.00 22.35 1070 GLY N C 1
ATOM 3223 O O . GLY A 1 420 ? 66.898 30.323 76.781 1.00 20.77 1070 GLY N O 1
ATOM 3224 N N . PRO A 1 421 ? 66.313 32.208 77.880 1.00 15.75 1071 PRO N N 1
ATOM 3225 C CA . PRO A 1 421 ? 65.518 31.454 78.853 1.00 14.39 1071 PRO N CA 1
ATOM 3226 C C . PRO A 1 421 ? 64.324 30.741 78.225 1.00 15.71 1071 PRO N C 1
ATOM 3227 O O . PRO A 1 421 ? 63.874 29.743 78.785 1.00 17.79 1071 PRO N O 1
ATOM 3231 N N . TRP A 1 422 ? 63.815 31.224 77.098 1.00 14.57 1072 TRP N N 1
ATOM 3232 C CA . TRP A 1 422 ? 62.687 30.522 76.492 1.00 13.29 1072 TRP N CA 1
ATOM 3233 C C . TRP A 1 422 ? 63.058 29.111 76.061 1.00 19.37 1072 TRP N C 1
ATOM 3234 O O . TRP A 1 422 ? 62.195 28.243 76.006 1.00 17.74 1072 TRP N O 1
ATOM 3245 N N . ASP A 1 423 ? 64.335 28.870 75.778 1.00 15.78 1073 ASP N N 1
ATOM 3246 C CA . ASP A 1 423 ? 64.750 27.554 75.288 1.00 17.79 1073 ASP N CA 1
ATOM 3247 C C . ASP A 1 423 ? 64.498 26.439 76.287 1.00 19.56 1073 ASP N C 1
ATOM 3248 O O . ASP A 1 423 ? 64.387 25.267 75.904 1.00 20.19 1073 ASP N O 1
ATOM 3253 N N . SER A 1 424 ? 64.417 26.789 77.564 1.00 19.39 1074 SER N N 1
ATOM 3254 C CA . SER A 1 424 ? 64.176 25.791 78.594 1.00 20.46 1074 SER N CA 1
ATOM 3255 C C . SER A 1 424 ? 62.689 25.541 78.813 1.00 19.13 1074 SER N C 1
ATOM 3256 O O . SER A 1 424 ? 62.311 24.631 79.545 1.00 19.94 1074 SER N O 1
ATOM 3259 N N . VAL A 1 425 ? 61.854 26.349 78.162 1.00 15.37 1075 VAL N N 1
ATOM 3260 C CA . VAL A 1 425 ? 60.403 26.268 78.301 1.00 14.58 1075 VAL N CA 1
ATOM 3261 C C . VAL A 1 425 ? 59.740 25.721 77.036 1.00 13.87 1075 VAL N C 1
ATOM 3262 O O . VAL A 1 425 ? 58.878 24.838 77.111 1.00 14.78 1075 VAL N O 1
ATOM 3266 N N . ALA A 1 426 ? 60.132 26.248 75.880 1.00 12.28 1076 ALA N N 1
ATOM 3267 C CA . ALA A 1 426 ? 59.586 25.797 74.609 1.00 11.00 1076 ALA N CA 1
ATOM 3268 C C . ALA A 1 426 ? 60.643 26.022 73.553 1.00 11.28 1076 ALA N C 1
ATOM 3269 O O . ALA A 1 426 ? 61.062 27.157 73.335 1.00 15.22 1076 ALA N O 1
ATOM 3271 N N . ARG A 1 427 ? 61.095 24.946 72.915 1.00 11.54 1077 ARG N N 1
ATOM 3272 C CA . ARG A 1 427 ? 62.131 25.056 71.895 1.00 11.23 1077 ARG N CA 1
ATOM 3273 C C . ARG A 1 427 ? 61.823 24.234 70.648 1.00 12.65 1077 ARG N C 1
ATOM 3274 O O . ARG A 1 427 ? 61.120 23.225 70.705 1.00 12.92 1077 ARG N O 1
ATOM 3282 N N . VAL A 1 428 ? 62.364 24.666 69.515 1.00 12.05 1078 VAL N N 1
ATOM 3283 C CA . VAL A 1 428 ? 62.072 24.014 68.249 1.00 13.91 1078 VAL N CA 1
ATOM 3284 C C . VAL A 1 428 ? 63.062 22.887 67.988 1.00 14.12 1078 VAL N C 1
ATOM 3285 O O . VAL A 1 428 ? 64.275 23.086 68.081 1.00 16.83 1078 VAL N O 1
ATOM 3289 N N . LEU A 1 429 ? 62.525 21.709 67.669 1.00 13.32 1079 LEU N N 1
ATOM 3290 C CA . LEU A 1 429 ? 63.329 20.504 67.436 1.00 14.08 1079 LEU N CA 1
ATOM 3291 C C . LEU A 1 429 ? 63.826 20.399 65.992 1.00 15.79 1079 LEU N C 1
ATOM 3292 O O . LEU A 1 429 ? 63.414 21.178 65.132 1.00 15.72 1079 LEU N O 1
ATOM 3297 N N . PRO A 1 430 ? 64.718 19.429 65.717 1.00 14.63 1080 PRO N N 1
ATOM 3298 C CA . PRO A 1 430 ? 65.219 19.257 64.353 1.00 17.02 1080 PRO N CA 1
ATOM 3299 C C . PRO A 1 430 ? 64.115 19.071 63.313 1.00 17.49 1080 PRO N C 1
ATOM 3300 O O . PRO A 1 430 ? 64.243 19.594 62.205 1.00 17.21 1080 PRO N O 1
ATOM 3304 N N . ASN A 1 431 ? 63.051 18.349 63.655 1.00 13.47 1081 ASN N N 1
ATOM 3305 C CA . ASN A 1 431 ? 61.976 18.118 62.698 1.00 13.45 1081 ASN N CA 1
ATOM 3306 C C . ASN A 1 431 ? 60.929 19.242 62.682 1.00 14.26 1081 ASN N C 1
ATOM 3307 O O . ASN A 1 431 ? 59.884 19.127 62.044 1.00 14.50 1081 ASN N O 1
ATOM 3312 N N . GLY A 1 432 ? 61.214 20.325 63.398 1.00 13.37 1082 GLY N N 1
ATOM 3313 C CA . GLY A 1 432 ? 60.329 21.482 63.384 1.00 13.51 1082 GLY N CA 1
ATOM 3314 C C . GLY A 1 432 ? 59.277 21.498 64.478 1.00 12.78 1082 GLY N C 1
ATOM 3315 O O . GLY A 1 432 ? 58.588 22.507 64.661 1.00 12.70 1082 GLY N O 1
ATOM 3316 N N . SER A 1 433 ? 59.125 20.392 65.202 1.00 12.38 1083 SER N N 1
ATOM 3317 C CA . SER A 1 433 ? 58.156 20.342 66.287 1.00 10.38 1083 SER N CA 1
ATOM 3318 C C . SER A 1 433 ? 58.555 21.260 67.432 1.00 10.38 1083 SER N C 1
ATOM 3319 O O . SER A 1 433 ? 59.734 21.533 67.643 1.00 12.15 1083 SER N O 1
ATOM 3322 N N . LEU A 1 434 ? 57.570 21.722 68.193 1.00 9.63 1084 LEU N N 1
ATOM 3323 C CA . LEU A 1 434 ? 57.863 22.493 69.396 1.00 10.35 1084 LEU N CA 1
ATOM 3324 C C . LEU A 1 434 ? 57.880 21.550 70.578 1.00 11.24 1084 LEU N C 1
ATOM 3325 O O . LEU A 1 434 ? 56.966 20.752 70.745 1.00 12.56 1084 LEU N O 1
ATOM 3330 N N . PHE A 1 435 ? 58.906 21.672 71.413 1.00 10.69 1085 PHE N N 1
ATOM 3331 C CA . PHE A 1 435 ? 59.092 20.801 72.568 1.00 12.27 1085 PHE N CA 1
ATOM 3332 C C . PHE A 1 435 ? 59.039 21.613 73.850 1.00 10.99 1085 PHE N C 1
ATOM 3333 O O . PHE A 1 435 ? 59.822 22.558 74.018 1.00 11.61 1085 PHE N O 1
ATOM 3341 N N . LEU A 1 436 ? 58.109 21.262 74.737 1.00 10.83 1086 LEU N N 1
ATOM 3342 C CA . LEU A 1 436 ? 58.047 21.844 76.077 1.00 10.20 1086 LEU N CA 1
ATOM 3343 C C . LEU A 1 436 ? 58.517 20.769 77.049 1.00 11.39 1086 LEU N C 1
ATOM 3344 O O . LEU A 1 436 ? 57.838 19.758 77.211 1.00 12.11 1086 LEU N O 1
ATOM 3349 N N . PRO A 1 437 ? 59.681 20.964 77.687 1.00 11.57 1087 PRO N N 1
ATOM 3350 C CA . PRO A 1 437 ? 60.234 19.907 78.548 1.00 13.72 1087 PRO N CA 1
ATOM 3351 C C . PRO A 1 437 ? 59.357 19.534 79.746 1.00 13.45 1087 PRO N C 1
ATOM 3352 O O . PRO A 1 437 ? 59.384 18.374 80.167 1.00 16.36 1087 PRO N O 1
ATOM 3356 N N . ALA A 1 438 ? 58.623 20.484 80.319 1.00 12.98 1088 ALA N N 1
ATOM 3357 C CA . ALA A 1 438 ? 57.818 20.192 81.514 1.00 14.60 1088 ALA N CA 1
ATOM 3358 C C . ALA A 1 438 ? 56.682 21.190 81.634 1.00 14.20 1088 ALA N C 1
ATOM 3359 O O . ALA A 1 438 ? 56.862 22.285 82.172 1.00 16.06 1088 ALA N O 1
ATOM 3361 N N . VAL A 1 439 ? 55.504 20.818 81.149 1.00 14.07 1089 VAL N N 1
ATOM 3362 C CA . VAL A 1 439 ? 54.420 21.796 81.084 1.00 13.37 1089 VAL N CA 1
ATOM 3363 C C . VAL A 1 439 ? 53.920 22.184 82.474 1.00 13.78 1089 VAL N C 1
ATOM 3364 O O . VAL A 1 439 ? 54.012 21.410 83.432 1.00 14.60 1089 VAL N O 1
ATOM 3368 N N . GLY A 1 440 ? 53.416 23.405 82.575 1.00 14.64 1090 GLY N N 1
ATOM 3369 C CA . GLY A 1 440 ? 52.764 23.876 83.782 1.00 13.40 1090 GLY N CA 1
ATOM 3370 C C . GLY A 1 440 ? 51.502 24.648 83.450 1.00 12.70 1090 GLY N C 1
ATOM 3371 O O . GLY A 1 440 ? 51.151 24.835 82.285 1.00 12.35 1090 GLY N O 1
ATOM 3372 N N . ILE A 1 441 ? 50.804 25.088 84.492 1.00 14.31 1091 ILE N N 1
ATOM 3373 C CA . ILE A 1 441 ? 49.553 25.808 84.326 1.00 13.84 1091 ILE N CA 1
ATOM 3374 C C . ILE A 1 441 ? 49.710 27.029 83.420 1.00 12.30 1091 ILE N C 1
ATOM 3375 O O . ILE A 1 441 ? 48.818 27.355 82.634 1.00 13.08 1091 ILE N O 1
ATOM 3380 N N . GLN A 1 442 ? 50.849 27.704 83.516 1.00 12.49 1092 GLN N N 1
ATOM 3381 C CA . GLN A 1 442 ? 51.029 28.922 82.723 1.00 11.79 1092 GLN N CA 1
ATOM 3382 C C . GLN A 1 442 ? 51.249 28.664 81.232 1.00 12.36 1092 GLN N C 1
ATOM 3383 O O . GLN A 1 442 ? 51.280 29.604 80.444 1.00 13.29 1092 GLN N O 1
ATOM 3389 N N . ASP A 1 443 ? 51.395 27.398 80.836 1.00 10.68 1093 ASP N N 1
ATOM 3390 C CA . ASP A 1 443 ? 51.504 27.060 79.422 1.00 10.72 1093 ASP N CA 1
ATOM 3391 C C . ASP A 1 443 ? 50.154 26.865 78.733 1.00 9.99 1093 ASP N C 1
ATOM 3392 O O . ASP A 1 443 ? 50.103 26.665 77.523 1.00 13.47 1093 ASP N O 1
ATOM 3397 N N . GLU A 1 444 ? 49.072 26.900 79.496 1.00 12.01 1094 GLU N N 1
ATOM 3398 C CA . GLU A 1 444 ? 47.755 26.815 78.875 1.00 11.11 1094 GLU N CA 1
ATOM 3399 C C . GLU A 1 444 ? 47.532 27.998 77.956 1.00 10.79 1094 GLU N C 1
ATOM 3400 O O . GLU A 1 444 ? 47.826 29.143 78.307 1.00 13.07 1094 GLU N O 1
ATOM 3406 N N . GLY A 1 445 ? 47.012 27.714 76.773 1.00 10.68 1095 GLY N N 1
ATOM 3407 C CA . GLY A 1 445 ? 46.787 28.752 75.785 1.00 10.83 1095 GLY N CA 1
ATOM 3408 C C . GLY A 1 445 ? 46.814 28.220 74.368 1.00 10.58 1095 GLY N C 1
ATOM 3409 O O . GLY A 1 445 ? 46.473 27.068 74.124 1.00 13.67 1095 GLY N O 1
ATOM 3410 N N . ILE A 1 446 ? 47.219 29.072 73.431 1.00 10.52 1096 ILE N N 1
ATOM 3411 C CA . ILE A 1 446 ? 47.202 28.726 72.023 1.00 9.97 1096 ILE N CA 1
ATOM 3412 C C . ILE A 1 446 ? 48.624 28.690 71.475 1.00 10.19 1096 ILE N C 1
ATOM 3413 O O . ILE A 1 446 ? 49.435 29.574 71.763 1.00 10.86 1096 ILE N O 1
ATOM 3418 N N . PHE A 1 447 ? 48.913 27.658 70.686 1.00 11.13 1097 PHE N N 1
ATOM 3419 C CA . PHE A 1 447 ? 50.214 27.476 70.047 1.00 9.58 1097 PHE N CA 1
ATOM 3420 C C . PHE A 1 447 ? 49.964 27.310 68.557 1.00 10.64 1097 PHE N C 1
ATOM 3421 O O . PHE A 1 447 ? 49.144 26.486 68.162 1.00 12.78 1097 PHE N O 1
ATOM 3429 N N . ARG A 1 448 ? 50.681 28.065 67.723 1.00 9.12 1098 ARG N N 1
ATOM 3430 C CA . ARG A 1 448 ? 50.478 28.020 66.277 1.00 9.30 1098 ARG N CA 1
ATOM 3431 C C . ARG A 1 448 ? 51.786 27.911 65.524 1.00 10.64 1098 ARG N C 1
ATOM 3432 O O . ARG A 1 448 ? 52.759 28.578 65.871 1.00 12.12 1098 ARG N O 1
ATOM 3440 N N . CYS A 1 449 ? 51.809 27.080 64.485 1.00 10.80 1099 CYS N N 1
ATOM 3441 C CA . CYS A 1 449 ? 52.943 27.035 63.572 1.00 10.67 1099 CYS N CA 1
ATOM 3442 C C . CYS A 1 449 ? 52.476 27.335 62.159 1.00 12.05 1099 CYS N C 1
ATOM 3443 O O . CYS A 1 449 ? 51.371 26.970 61.757 1.00 13.27 1099 CYS N O 1
ATOM 3446 N N . GLN A 1 450 ? 53.322 28.026 61.407 1.00 11.80 1100 GLN N N 1
ATOM 3447 C CA . GLN A 1 450 ? 53.108 28.192 59.980 1.00 11.51 1100 GLN N CA 1
ATOM 3448 C C . GLN A 1 450 ? 54.353 27.661 59.273 1.00 12.90 1100 GLN N C 1
ATOM 3449 O O . GLN A 1 450 ? 55.459 28.102 59.571 1.00 13.92 1100 GLN N O 1
ATOM 3455 N N . ALA A 1 451 ? 54.179 26.702 58.368 1.00 12.25 1101 ALA N N 1
ATOM 3456 C CA . ALA A 1 451 ? 55.288 26.134 57.604 1.00 12.06 1101 ALA N CA 1
ATOM 3457 C C . ALA A 1 451 ? 55.135 26.486 56.134 1.00 12.94 1101 ALA N C 1
ATOM 3458 O O . ALA A 1 451 ? 54.055 26.329 55.562 1.00 14.52 1101 ALA N O 1
ATOM 3460 N N . MET A 1 452 ? 56.215 26.960 55.524 1.00 12.27 1102 MET N N 1
ATOM 3461 C CA . MET A 1 452 ? 56.188 27.388 54.122 1.00 14.67 1102 MET N CA 1
ATOM 3462 C C . MET A 1 452 ? 57.150 26.537 53.310 1.00 16.31 1102 MET N C 1
ATOM 3463 O O . MET A 1 452 ? 58.315 26.397 53.678 1.00 17.86 1102 MET N O 1
ATOM 3468 N N . ASN A 1 453 ? 56.666 25.964 52.207 1.00 14.03 1103 ASN N N 1
ATOM 3469 C CA . ASN A 1 453 ? 57.506 25.121 51.360 1.00 14.45 1103 ASN N CA 1
ATOM 3470 C C . ASN A 1 453 ? 58.021 25.883 50.149 1.00 14.36 1103 ASN N C 1
ATOM 3471 O O . ASN A 1 453 ? 57.474 26.936 49.774 1.00 15.02 1103 ASN N O 1
ATOM 3476 N N . ARG A 1 454 ? 59.067 25.349 49.529 1.00 14.24 1104 ARG N N 1
ATOM 3477 C CA . ARG A 1 454 ? 59.728 26.020 48.410 1.00 13.10 1104 ARG N CA 1
ATOM 3478 C C . ARG A 1 454 ? 58.821 26.169 47.187 1.00 16.34 1104 ARG N C 1
ATOM 3479 O O . ARG A 1 454 ? 59.048 27.036 46.334 1.00 16.75 1104 ARG N O 1
ATOM 3487 N N . ASN A 1 455 ? 57.803 25.318 47.093 1.00 15.26 1105 ASN N N 1
ATOM 3488 C CA . ASN A 1 455 ? 56.859 25.385 45.981 1.00 16.30 1105 ASN N CA 1
ATOM 3489 C C . ASN A 1 455 ? 55.708 26.351 46.256 1.00 16.60 1105 ASN N C 1
ATOM 3490 O O . ASN A 1 455 ? 54.800 26.485 45.441 1.00 17.73 1105 ASN N O 1
ATOM 3495 N N . GLY A 1 456 ? 55.769 27.029 47.399 1.00 15.22 1106 GLY N N 1
ATOM 3496 C CA . GLY A 1 456 ? 54.771 28.015 47.779 1.00 14.79 1106 GLY N CA 1
ATOM 3497 C C . GLY A 1 456 ? 53.709 27.530 48.746 1.00 18.91 1106 GLY N C 1
ATOM 3498 O O . GLY A 1 456 ? 52.903 28.319 49.225 1.00 18.89 1106 GLY N O 1
ATOM 3499 N N . LYS A 1 457 ? 53.692 26.233 49.030 1.00 14.48 1107 LYS N N 1
ATOM 3500 C CA . LYS A 1 457 ? 52.665 25.683 49.919 1.00 13.45 1107 LYS N CA 1
ATOM 3501 C C . LYS A 1 457 ? 52.798 26.252 51.320 1.00 15.31 1107 LYS N C 1
ATOM 3502 O O . LYS A 1 457 ? 53.911 26.423 51.831 1.00 17.92 1107 LYS N O 1
ATOM 3508 N N . GLU A 1 458 ? 51.657 26.561 51.933 1.00 13.29 1108 GLU N N 1
ATOM 3509 C CA . GLU A 1 458 ? 51.608 26.999 53.321 1.00 13.75 1108 GLU N CA 1
ATOM 3510 C C . GLU A 1 458 ? 50.764 26.004 54.116 1.00 14.63 1108 GLU N C 1
ATOM 3511 O O . GLU A 1 458 ? 49.712 25.568 53.646 1.00 15.77 1108 GLU N O 1
ATOM 3517 N N . THR A 1 459 ? 51.230 25.632 55.307 1.00 12.16 1109 THR N N 1
ATOM 3518 C CA . THR A 1 459 ? 50.449 24.780 56.201 1.00 11.62 1109 THR N CA 1
ATOM 3519 C C . THR A 1 459 ? 50.416 25.399 57.589 1.00 12.41 1109 THR N C 1
ATOM 3520 O O . THR A 1 459 ? 51.452 25.797 58.116 1.00 13.32 1109 THR N O 1
ATOM 3524 N N . LYS A 1 460 ? 49.223 25.482 58.174 1.00 13.02 1110 LYS N N 1
ATOM 3525 C CA . LYS A 1 460 ? 49.072 26.027 59.514 1.00 12.86 1110 LYS N CA 1
ATOM 3526 C C . LYS A 1 460 ? 48.694 24.928 60.495 1.00 14.69 1110 LYS N C 1
ATOM 3527 O O . LYS A 1 460 ? 47.880 24.060 60.184 1.00 17.39 1110 LYS N O 1
ATOM 3533 N N . SER A 1 461 ? 49.327 24.960 61.665 1.00 11.45 1111 SER N N 1
ATOM 3534 C CA . SER A 1 461 ? 48.979 24.078 62.769 1.00 13.05 1111 SER N CA 1
ATOM 3535 C C . SER A 1 461 ? 48.474 24.959 63.913 1.00 14.89 1111 SER N C 1
ATOM 3536 O O . SER A 1 461 ? 49.059 26.005 64.213 1.00 15.58 1111 SER N O 1
ATOM 3539 N N . ASN A 1 462 ? 47.375 24.562 64.539 1.00 12.92 1112 ASN N N 1
ATOM 3540 C CA . ASN A 1 462 ? 46.730 25.398 65.541 1.00 11.48 1112 ASN N CA 1
ATOM 3541 C C . ASN A 1 462 ? 46.310 24.529 66.714 1.00 11.84 1112 ASN N C 1
ATOM 3542 O O . ASN A 1 462 ? 45.468 23.640 66.547 1.00 15.50 1112 ASN N O 1
ATOM 3547 N N . TYR A 1 463 ? 46.914 24.765 67.880 1.00 10.26 1113 TYR N N 1
ATOM 3548 C CA . TYR A 1 463 ? 46.696 23.920 69.050 1.00 12.15 1113 TYR N CA 1
ATOM 3549 C C . TYR A 1 463 ? 46.142 24.703 70.219 1.00 13.03 1113 TYR N C 1
ATOM 3550 O O . TYR A 1 463 ? 46.637 25.783 70.534 1.00 13.21 1113 TYR N O 1
ATOM 3559 N N . ARG A 1 464 ? 45.122 24.149 70.868 1.00 11.32 1114 ARG N N 1
ATOM 3560 C CA . ARG A 1 464 ? 44.601 24.717 72.102 1.00 12.78 1114 ARG N CA 1
ATOM 3561 C C . ARG A 1 464 ? 45.054 23.797 73.222 1.00 12.72 1114 ARG N C 1
ATOM 3562 O O . ARG A 1 464 ? 44.604 22.656 73.310 1.00 13.17 1114 ARG N O 1
ATOM 3570 N N . VAL A 1 465 ? 45.984 24.277 74.045 1.00 11.06 1115 VAL N N 1
ATOM 3571 C CA . VAL A 1 465 ? 46.616 23.444 75.060 1.00 11.46 1115 VAL N CA 1
ATOM 3572 C C . VAL A 1 465 ? 46.037 23.680 76.453 1.00 10.75 1115 VAL N C 1
ATOM 3573 O O . VAL A 1 465 ? 45.926 24.820 76.912 1.00 11.58 1115 VAL N O 1
ATOM 3577 N N . ARG A 1 466 ? 45.657 22.590 77.112 1.00 11.75 1116 ARG N N 1
ATOM 3578 C CA . ARG A 1 466 ? 45.220 22.632 78.500 1.00 12.04 1116 ARG N CA 1
ATOM 3579 C C . ARG A 1 466 ? 46.020 21.601 79.267 1.00 12.73 1116 ARG N C 1
ATOM 3580 O O . ARG A 1 466 ? 46.473 20.610 78.693 1.00 13.97 1116 ARG N O 1
ATOM 3588 N N . VAL A 1 467 ? 46.213 21.838 80.559 1.00 13.57 1117 VAL N N 1
ATOM 3589 C CA . VAL A 1 467 ? 46.973 20.905 81.383 1.00 13.28 1117 VAL N CA 1
ATOM 3590 C C . VAL A 1 467 ? 46.147 20.393 82.555 1.00 15.14 1117 VAL N C 1
ATOM 3591 O O . VAL A 1 467 ? 45.094 20.937 82.883 1.00 14.43 1117 VAL N O 1
ATOM 3595 N N . TYR A 1 468 ? 46.628 19.333 83.184 1.00 13.59 1118 TYR N N 1
ATOM 3596 C CA . TYR A 1 468 ? 45.914 18.747 84.315 1.00 12.14 1118 TYR N CA 1
ATOM 3597 C C . TYR A 1 468 ? 46.886 18.106 85.289 1.00 15.34 1118 TYR N C 1
ATOM 3598 O O . TYR A 1 468 ? 48.019 17.787 84.927 1.00 14.97 1118 TYR N O 1
ATOM 3607 N N . GLN A 1 469 ? 46.446 17.933 86.526 1.00 15.34 1119 GLN N N 1
ATOM 3608 C CA . GLN A 1 469 ? 47.177 17.109 87.472 1.00 13.72 1119 GLN N CA 1
ATOM 3609 C C . GLN A 1 469 ? 46.172 16.221 88.179 1.00 15.62 1119 GLN N C 1
ATOM 3610 O O . GLN A 1 469 ? 45.035 16.634 88.447 1.00 16.12 1119 GLN N O 1
ATOM 3616 N N . ILE A 1 470 ? 46.607 14.998 88.456 1.00 16.16 1120 ILE N N 1
ATOM 3617 C CA . ILE A 1 470 ? 45.802 14.007 89.149 1.00 16.43 1120 ILE N CA 1
ATOM 3618 C C . ILE A 1 470 ? 46.075 14.125 90.643 1.00 15.35 1120 ILE N C 1
ATOM 3619 O O . ILE A 1 470 ? 47.232 14.122 91.064 1.00 19.43 1120 ILE N O 1
ATOM 3624 N N . PRO A 1 471 ? 45.014 14.245 91.459 1.00 16.14 1121 PRO N N 1
ATOM 3625 C CA . PRO A 1 471 ? 45.250 14.356 92.899 1.00 15.91 1121 PRO N CA 1
ATOM 3626 C C . PRO A 1 471 ? 45.675 13.011 93.474 1.00 14.83 1121 PRO N C 1
ATOM 3627 O O . PRO A 1 471 ? 45.566 11.987 92.794 1.00 19.52 1121 PRO N O 1
ATOM 3631 N N . GLY A 1 472 ? 46.167 13.020 94.707 1.00 17.79 1122 GLY N N 1
ATOM 3632 C CA . GLY A 1 472 ? 46.380 11.773 95.417 1.00 20.67 1122 GLY N CA 1
ATOM 3633 C C . GLY A 1 472 ? 45.048 11.072 95.622 1.00 20.58 1122 GLY N C 1
ATOM 3634 O O . GLY A 1 472 ? 43.988 11.701 95.559 1.00 18.94 1122 GLY N O 1
ATOM 3635 N N . LYS A 1 473 ? 45.088 9.764 95.858 1.00 20.94 1123 LYS N N 1
ATOM 3636 C CA . LYS A 1 473 ? 43.872 9.015 96.154 1.00 20.48 1123 LYS N CA 1
ATOM 3637 C C . LYS A 1 473 ? 43.088 9.713 97.271 1.00 19.62 1123 LYS N C 1
ATOM 3638 O O . LYS A 1 473 ? 43.667 10.149 98.267 1.00 21.63 1123 LYS N O 1
ATOM 3644 N N . PRO A 1 474 ? 41.761 9.840 97.100 1.00 15.50 1124 PRO N N 1
ATOM 3645 C CA . PRO A 1 474 ? 41.002 10.551 98.134 1.00 15.45 1124 PRO N CA 1
ATOM 3646 C C . PRO A 1 474 ? 40.924 9.727 99.415 1.00 16.35 1124 PRO N C 1
ATOM 3647 O O . PRO A 1 474 ? 41.078 8.502 99.375 1.00 19.50 1124 PRO N O 1
ATOM 3651 N N . GLU A 1 475 ? 40.704 10.398 100.540 1.00 15.68 1125 GLU N N 1
ATOM 3652 C CA . GLU A 1 475 ? 40.593 9.724 101.829 1.00 16.30 1125 GLU N CA 1
ATOM 3653 C C . GLU A 1 475 ? 39.386 10.240 102.589 1.00 17.38 1125 GLU N C 1
ATOM 3654 O O . GLU A 1 475 ? 39.018 11.408 102.465 1.00 17.65 1125 GLU N O 1
ATOM 3660 N N . ILE A 1 476 ? 38.778 9.376 103.395 1.00 16.69 1126 ILE N N 1
ATOM 3661 C CA . ILE A 1 476 ? 37.721 9.815 104.299 1.00 17.78 1126 ILE N CA 1
ATOM 3662 C C . ILE A 1 476 ? 38.309 9.974 105.691 1.00 20.73 1126 ILE N C 1
ATOM 3663 O O . ILE A 1 476 ?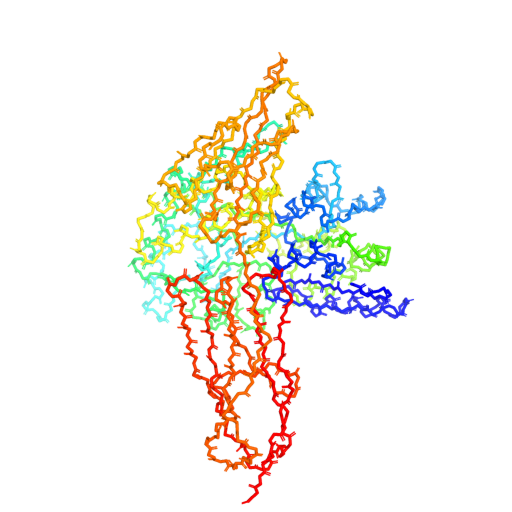 38.930 9.046 106.222 1.00 20.25 1126 ILE N O 1
ATOM 3668 N N . VAL A 1 477 ? 38.129 11.155 106.269 1.00 18.85 1127 VAL N N 1
ATOM 3669 C CA . VAL A 1 477 ? 38.619 11.443 107.613 1.00 19.82 1127 VAL N CA 1
ATOM 3670 C C . VAL A 1 477 ? 37.476 11.837 108.552 1.00 17.25 1127 VAL N C 1
ATOM 3671 O O . VAL A 1 477 ? 36.361 12.105 108.105 1.00 17.75 1127 VAL N O 1
ATOM 3675 N N . ASP A 1 478 ? 37.753 11.873 109.855 1.00 20.37 1128 ASP N N 1
ATOM 3676 C CA . ASP A 1 478 ? 36.778 12.360 110.832 1.00 19.24 1128 ASP N CA 1
ATOM 3677 C C . ASP A 1 478 ? 35.441 11.614 110.724 1.00 16.24 1128 ASP N C 1
ATOM 3678 O O . ASP A 1 478 ? 34.367 12.225 110.742 1.00 19.67 1128 ASP N O 1
ATOM 3683 N N . SER A 1 479 ? 35.524 10.296 110.606 1.00 17.65 1129 SER N N 1
ATOM 3684 C CA . SER A 1 479 ? 34.340 9.478 110.372 1.00 18.80 1129 SER N CA 1
ATOM 3685 C C . SER A 1 479 ? 33.775 8.873 111.654 1.00 20.47 1129 SER N C 1
ATOM 3686 O O . SER A 1 479 ? 34.509 8.572 112.588 1.00 19.00 1129 SER N O 1
ATOM 3689 N N . ALA A 1 480 ? 32.458 8.699 111.683 1.00 16.74 1130 ALA N N 1
ATOM 3690 C CA . ALA A 1 480 ? 31.773 8.113 112.831 1.00 16.13 1130 ALA N CA 1
ATOM 3691 C C . ALA A 1 480 ? 31.333 6.689 112.505 1.00 19.68 1130 ALA N C 1
ATOM 3692 O O . ALA A 1 480 ? 30.574 6.471 111.561 1.00 21.31 1130 ALA N O 1
ATOM 3694 N N . SER A 1 481 ? 31.812 5.725 113.287 1.00 15.34 1131 SER N N 1
ATOM 3695 C CA . SER A 1 481 ? 31.541 4.309 113.026 1.00 15.28 1131 SER N CA 1
ATOM 3696 C C . SER A 1 481 ? 30.180 3.838 113.535 1.00 14.20 1131 SER N C 1
ATOM 3697 O O . SER A 1 481 ? 29.687 2.792 113.102 1.00 16.92 1131 SER N O 1
ATOM 3700 N N . GLU A 1 482 ? 29.584 4.589 114.457 1.00 13.78 1132 GLU N N 1
ATOM 3701 C CA . GLU A 1 482 ? 28.255 4.271 114.950 1.00 13.29 1132 GLU N CA 1
ATOM 3702 C C . GLU A 1 482 ? 27.291 5.363 114.505 1.00 16.62 1132 GLU N C 1
ATOM 3703 O O . GLU A 1 482 ? 27.572 6.548 114.681 1.00 19.02 1132 GLU N O 1
ATOM 3709 N N . LEU A 1 483 ? 26.167 4.960 113.921 1.00 13.15 1133 LEU N N 1
ATOM 3710 C CA . LEU A 1 483 ? 25.151 5.914 113.473 1.00 14.73 1133 LEU N CA 1
ATOM 3711 C C . LEU A 1 483 ? 23.886 5.748 114.302 1.00 14.01 1133 LEU N C 1
ATOM 3712 O O . LEU A 1 483 ? 23.560 4.649 114.742 1.00 15.24 1133 LEU N O 1
ATOM 3717 N N . THR A 1 484 ? 23.168 6.850 114.503 1.00 12.88 1134 THR N N 1
ATOM 3718 C CA . THR A 1 484 ? 21.931 6.838 115.265 1.00 12.38 1134 THR N CA 1
ATOM 3719 C C . THR A 1 484 ? 20.784 7.239 114.350 1.00 14.29 1134 THR N C 1
ATOM 3720 O O . THR A 1 484 ? 20.830 8.296 113.726 1.00 13.59 1134 THR N O 1
ATOM 3724 N N . ALA A 1 485 ? 19.754 6.405 114.274 1.00 14.26 1135 ALA N N 1
A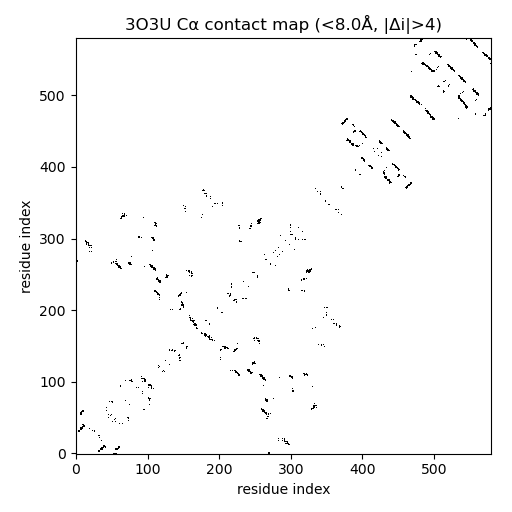TOM 3725 C CA . ALA A 1 485 ? 18.620 6.696 113.399 1.00 12.94 1135 ALA N CA 1
ATOM 3726 C C . ALA A 1 485 ? 17.868 7.931 113.884 1.00 14.35 1135 ALA N C 1
ATOM 3727 O O . ALA A 1 485 ? 17.802 8.203 115.089 1.00 15.71 1135 ALA N O 1
ATOM 3729 N N . GLY A 1 486 ? 17.318 8.685 112.935 1.00 15.38 1136 GLY N N 1
ATOM 3730 C CA . GLY A 1 486 ? 16.391 9.755 113.273 1.00 15.37 1136 GLY N CA 1
ATOM 3731 C C . GLY A 1 486 ? 17.013 11.122 113.488 1.00 16.66 1136 GLY N C 1
ATOM 3732 O O . GLY A 1 486 ? 16.288 12.100 113.630 1.00 15.22 1136 GLY N O 1
ATOM 3733 N N . VAL A 1 487 ? 18.344 11.186 113.530 1.00 13.80 1137 VAL N N 1
ATOM 3734 C CA . VAL A 1 487 ? 19.075 12.444 113.673 1.00 13.69 1137 VAL N CA 1
ATOM 3735 C C . VAL A 1 487 ? 20.192 12.468 112.643 1.00 13.26 1137 VAL N C 1
ATOM 3736 O O . VAL A 1 487 ? 20.578 11.421 112.127 1.00 14.56 1137 VAL N O 1
ATOM 3740 N N . PRO A 1 488 ? 20.688 13.663 112.306 1.00 14.18 1138 PRO N N 1
ATOM 3741 C CA . PRO A 1 488 ? 21.805 13.732 111.357 1.00 14.06 1138 PRO N CA 1
ATOM 3742 C C . PRO A 1 488 ? 23.080 13.172 111.973 1.00 13.25 1138 PRO N C 1
ATOM 3743 O O . PRO A 1 488 ? 23.343 13.394 113.157 1.00 15.64 1138 PRO N O 1
ATOM 3747 N N . ASN A 1 489 ? 23.853 12.443 111.165 1.00 14.70 1139 ASN N N 1
ATOM 3748 C CA . ASN A 1 489 ? 25.124 11.870 111.583 1.00 12.40 1139 ASN N CA 1
ATOM 3749 C C . ASN A 1 489 ? 26.197 12.262 110.590 1.00 12.75 1139 ASN N C 1
ATOM 3750 O O . ASN A 1 489 ? 25.999 12.128 109.383 1.00 13.09 1139 ASN N O 1
ATOM 3755 N N . LYS A 1 490 ? 27.349 12.691 111.090 1.00 13.26 1140 LYS N N 1
ATOM 3756 C CA . LYS A 1 490 ? 28.479 12.969 110.207 1.00 14.16 1140 LYS N CA 1
ATOM 3757 C C . LYS A 1 490 ? 29.188 11.664 109.847 1.00 15.11 1140 LYS N C 1
ATOM 3758 O O . LYS A 1 490 ? 29.905 11.082 110.666 1.00 17.57 1140 LYS N O 1
ATOM 3764 N N . VAL A 1 491 ? 28.959 11.188 108.627 1.00 13.27 1141 VAL N N 1
ATOM 3765 C CA . VAL A 1 491 ? 29.605 9.979 108.137 1.00 14.52 1141 VAL N CA 1
ATOM 3766 C C . VAL A 1 491 ? 31.113 10.185 108.064 1.00 16.16 1141 VAL N C 1
ATOM 3767 O O . VAL A 1 491 ? 31.893 9.298 108.419 1.00 17.74 1141 VAL N O 1
ATOM 3771 N N . GLY A 1 492 ? 31.530 11.359 107.609 1.00 14.35 1142 GLY N N 1
ATOM 3772 C CA . GLY A 1 492 ? 32.943 11.647 107.457 1.00 14.66 1142 GLY N CA 1
ATOM 3773 C C . GLY A 1 492 ? 33.146 12.772 106.472 1.00 14.84 1142 GLY N C 1
ATOM 3774 O O . GLY A 1 492 ? 32.183 13.290 105.908 1.00 16.26 1142 GLY N O 1
ATOM 3775 N N . THR A 1 493 ? 34.401 13.147 106.272 1.00 14.34 1143 THR N N 1
ATOM 3776 C CA . THR A 1 493 ? 34.746 14.178 105.310 1.00 13.95 1143 THR N CA 1
ATOM 3777 C C . THR A 1 493 ? 35.718 13.593 104.306 1.00 15.02 1143 THR N C 1
ATOM 3778 O O . THR A 1 493 ? 36.773 13.078 104.679 1.00 17.15 1143 THR N O 1
ATOM 3782 N N . CYS A 1 494 ? 35.348 13.651 103.032 1.00 13.17 1144 CYS N N 1
ATOM 3783 C CA . CYS A 1 494 ? 36.227 13.189 101.971 1.00 14.77 1144 CYS N CA 1
ATOM 3784 C C . CYS A 1 494 ? 37.166 14.323 101.617 1.00 18.16 1144 CYS N C 1
ATOM 3785 O O . CYS A 1 494 ? 36.734 15.471 101.507 1.00 16.65 1144 CYS N O 1
ATOM 3788 N N . VAL A 1 495 ? 38.444 14.002 101.454 1.00 14.72 1145 VAL N N 1
ATOM 3789 C CA . VAL A 1 495 ? 39.450 15.007 101.136 1.00 14.34 1145 VAL N CA 1
ATOM 3790 C C . VAL A 1 495 ? 40.301 14.545 99.961 1.00 15.93 1145 VAL N C 1
ATOM 3791 O O . VAL A 1 495 ? 40.761 13.400 99.927 1.00 15.93 1145 VAL N O 1
ATOM 3795 N N . SER A 1 496 ? 40.490 15.443 98.997 1.00 15.55 1146 SER N N 1
ATOM 3796 C CA . SER A 1 496 ? 41.333 15.190 97.832 1.00 14.39 1146 SER N CA 1
ATOM 3797 C C . SER A 1 496 ? 42.323 16.335 97.700 1.00 17.31 1146 SER N C 1
ATOM 3798 O O . SER A 1 496 ? 41.937 17.505 97.743 1.00 18.40 1146 SER N O 1
ATOM 3801 N N . GLU A 1 497 ? 43.600 16.009 97.546 1.00 15.60 1147 GLU N N 1
ATOM 3802 C CA . GLU A 1 497 ? 44.617 17.055 97.456 1.00 17.49 1147 GLU N CA 1
ATOM 3803 C C . GLU A 1 497 ? 45.449 16.926 96.186 1.00 17.19 1147 GLU N C 1
ATOM 3804 O O . GLU A 1 497 ? 45.893 15.830 95.831 1.00 18.85 1147 GLU N O 1
ATOM 3810 N N . GLY A 1 498 ? 45.637 18.048 95.490 1.00 17.15 1148 GLY N N 1
ATOM 3811 C CA . GLY A 1 498 ? 46.599 18.107 94.407 1.00 17.93 1148 GLY N CA 1
ATOM 3812 C C . GLY A 1 498 ? 46.062 18.068 92.988 1.00 15.93 1148 GLY N C 1
ATOM 3813 O O . GLY A 1 498 ? 46.804 17.750 92.057 1.00 17.76 1148 GLY N O 1
ATOM 3814 N N . SER A 1 499 ? 44.787 18.397 92.798 1.00 14.27 1149 SER N N 1
ATOM 3815 C CA . SER A 1 499 ? 44.219 18.371 91.446 1.00 14.66 1149 SER N CA 1
ATOM 3816 C C . SER A 1 499 ? 44.375 19.677 90.658 1.00 12.46 1149 SER N C 1
ATOM 3817 O O . SER A 1 499 ? 44.473 20.761 91.225 1.00 14.52 1149 SER N O 1
ATOM 3820 N N . TYR A 1 500 ? 44.397 19.552 89.336 1.00 13.48 1150 TYR N N 1
ATOM 3821 C CA . TYR A 1 500 ? 44.162 20.682 88.440 1.00 14.68 1150 TYR N CA 1
ATOM 3822 C C . TYR A 1 500 ? 43.473 20.165 87.181 1.00 15.08 1150 TYR N C 1
ATOM 3823 O O . TYR A 1 500 ? 43.895 19.155 86.624 1.00 15.45 1150 TYR N O 1
ATOM 3832 N N . PRO A 1 501 ? 42.380 20.819 86.747 1.00 13.71 1151 PRO N N 1
ATOM 3833 C CA . PRO A 1 501 ? 41.608 21.836 87.471 1.00 14.80 1151 PRO N CA 1
ATOM 3834 C C . PRO A 1 501 ? 41.006 21.231 88.741 1.00 15.35 1151 PRO N C 1
ATOM 3835 O O . PRO A 1 501 ? 41.377 20.118 89.127 1.00 17.08 1151 PRO N O 1
ATOM 3839 N N . ALA A 1 502 ? 40.086 21.938 89.383 1.00 16.26 1152 ALA N N 1
ATOM 3840 C CA . ALA A 1 502 ? 39.617 21.509 90.702 1.00 17.04 1152 ALA N CA 1
ATOM 3841 C C . ALA A 1 502 ? 39.049 20.090 90.714 1.00 15.19 1152 ALA N C 1
ATOM 3842 O O . ALA A 1 502 ? 39.438 19.264 91.552 1.00 15.13 1152 ALA N O 1
ATOM 3844 N N . GLY A 1 503 ? 38.134 19.804 89.788 1.00 17.54 1153 GLY N N 1
ATOM 3845 C CA . GLY A 1 503 ? 37.402 18.550 89.827 1.00 16.88 1153 GLY N CA 1
ATOM 3846 C C . GLY A 1 503 ? 36.312 18.592 90.887 1.00 17.22 1153 GLY N C 1
ATOM 3847 O O . GLY A 1 503 ? 36.048 19.641 91.472 1.00 18.33 1153 GLY N O 1
ATOM 3848 N N . THR A 1 504 ? 35.689 17.448 91.146 1.00 16.04 1154 THR N N 1
ATOM 3849 C CA . THR A 1 504 ? 34.618 17.369 92.133 1.00 16.34 1154 THR N CA 1
ATOM 3850 C C . THR A 1 504 ? 34.672 16.058 92.897 1.00 18.26 1154 THR N C 1
ATOM 3851 O O . THR A 1 504 ? 35.189 15.060 92.394 1.00 18.04 1154 THR N O 1
ATOM 3855 N N . LEU A 1 505 ? 34.099 16.070 94.100 1.00 17.55 1155 LEU N N 1
ATOM 3856 C CA . LEU A 1 505 ? 33.958 14.860 94.915 1.00 16.70 1155 LEU N CA 1
ATOM 3857 C C . LEU A 1 505 ? 32.499 14.426 94.937 1.00 19.17 1155 LEU N C 1
ATOM 3858 O O . LEU A 1 505 ? 31.600 15.269 95.007 1.00 20.45 1155 LEU N O 1
ATOM 3863 N N . SER A 1 506 ? 32.269 13.117 94.878 1.00 18.35 1156 SER N N 1
ATOM 3864 C CA . SER A 1 506 ? 30.915 12.571 94.943 1.00 19.66 1156 SER N CA 1
ATOM 3865 C C . SER A 1 506 ? 30.861 11.438 95.954 1.00 19.81 1156 SER N C 1
ATOM 3866 O O . SER A 1 506 ? 31.808 10.662 96.074 1.00 21.13 1156 SER N O 1
ATOM 3869 N N . TRP A 1 507 ? 29.747 11.341 96.673 1.00 17.63 1157 TRP N N 1
ATOM 3870 C CA . TRP A 1 507 ? 29.536 10.257 97.628 1.00 17.28 1157 TRP N CA 1
ATOM 3871 C C . TRP A 1 507 ? 28.661 9.166 97.036 1.00 18.70 1157 TRP N C 1
ATOM 3872 O O . TRP A 1 507 ? 27.825 9.423 96.177 1.00 20.34 1157 TRP N O 1
ATOM 3883 N N . HIS A 1 508 ? 28.853 7.945 97.516 1.00 17.50 1158 HIS N N 1
ATOM 3884 C CA . HIS A 1 508 ? 28.094 6.805 97.032 1.00 20.37 1158 HIS N CA 1
ATOM 3885 C C . HIS A 1 508 ? 27.625 5.969 98.211 1.00 16.63 1158 HIS N C 1
ATOM 3886 O O . HIS A 1 508 ? 28.307 5.870 99.231 1.00 16.30 1158 HIS N O 1
ATOM 3893 N N . LEU A 1 509 ? 26.444 5.380 98.074 1.00 16.52 1159 LEU N N 1
ATOM 3894 C CA . LEU A 1 509 ? 25.923 4.464 99.073 1.00 17.64 1159 LEU N CA 1
ATOM 3895 C C . LEU A 1 509 ? 25.572 3.162 98.373 1.00 22.44 1159 LEU N C 1
ATOM 3896 O O . LEU A 1 509 ? 24.805 3.161 97.410 1.00 21.10 1159 LEU N O 1
ATOM 3901 N N . ASP A 1 510 ? 26.142 2.060 98.852 1.00 23.29 1160 ASP N N 1
ATOM 3902 C CA . ASP A 1 510 ? 25.857 0.736 98.300 1.00 26.05 1160 ASP N CA 1
ATOM 3903 C C . ASP A 1 510 ? 26.071 0.723 96.789 1.00 31.86 1160 ASP N C 1
ATOM 3904 O O . ASP A 1 510 ? 25.249 0.194 96.040 1.00 36.83 1160 ASP N O 1
ATOM 3909 N N . GLY A 1 511 ? 27.173 1.324 96.355 1.00 34.38 1161 GLY N N 1
ATOM 3910 C CA . GLY A 1 511 ? 27.568 1.288 94.958 1.00 43.62 1161 GLY N CA 1
ATOM 3911 C C . GLY A 1 511 ? 26.706 2.097 94.007 1.00 45.77 1161 GLY N C 1
ATOM 3912 O O . GLY A 1 511 ? 26.756 1.894 92.799 1.00 48.14 1161 GLY N O 1
ATOM 3913 N N . LYS A 1 512 ? 25.916 3.017 94.548 1.00 33.78 1162 LYS N N 1
ATOM 3914 C CA . LYS A 1 512 ? 25.142 3.939 93.726 1.00 35.10 1162 LYS N CA 1
ATOM 3915 C C . LYS A 1 512 ? 25.399 5.362 94.183 1.00 34.23 1162 LYS N C 1
ATOM 3916 O O . LYS A 1 512 ? 25.657 5.599 95.357 1.00 29.06 1162 LYS N O 1
ATOM 3922 N N . PRO A 1 513 ? 25.343 6.323 93.254 1.00 35.29 1163 PRO N N 1
ATOM 3923 C CA . PRO A 1 513 ? 25.579 7.702 93.684 1.00 29.90 1163 PRO N CA 1
ATOM 3924 C C . PRO A 1 513 ? 24.601 8.088 94.785 1.00 34.10 1163 PRO N C 1
ATOM 3925 O O . PRO A 1 513 ? 23.495 7.554 94.835 1.00 39.53 1163 PRO N O 1
ATOM 3929 N N . LEU A 1 514 ? 25.030 8.987 95.663 1.00 30.90 1164 LEU N N 1
ATOM 3930 C CA . LEU A 1 514 ? 24.238 9.444 96.792 1.00 26.81 1164 LEU N CA 1
ATOM 3931 C C . LEU A 1 514 ? 23.868 10.915 96.597 1.00 38.55 1164 LEU N C 1
ATOM 3932 O O . LEU A 1 514 ? 24.739 11.786 96.591 1.00 43.44 1164 LEU N O 1
ATOM 3937 N N . VAL A 1 515 ? 22.574 11.186 96.436 1.00 39.40 1165 VAL N N 1
ATOM 3938 C CA . VAL A 1 515 ? 22.098 12.509 96.031 1.00 42.58 1165 VAL N CA 1
ATOM 3939 C C . VAL A 1 515 ? 21.761 13.426 97.202 1.00 37.97 1165 VAL N C 1
ATOM 3940 O O . VAL A 1 515 ? 20.875 13.120 97.996 1.00 39.61 1165 VAL N O 1
ATOM 3944 N N . PRO A 1 516 ? 22.456 14.568 97.300 1.00 31.78 1166 PRO N N 1
ATOM 3945 C CA . PRO A 1 516 ? 22.235 15.509 98.403 1.00 34.15 1166 PRO N CA 1
ATOM 3946 C C . PRO A 1 516 ? 20.816 16.061 98.443 1.00 41.72 1166 PRO N C 1
ATOM 3947 O O . PRO A 1 516 ? 20.148 16.145 97.410 1.00 38.27 1166 PRO N O 1
ATOM 3951 N N . ASN A 1 517 ? 20.376 16.428 99.644 1.00 38.41 1167 ASN N N 1
ATOM 3952 C CA . ASN A 1 517 ? 19.093 17.096 99.866 1.00 45.02 1167 ASN N CA 1
ATOM 3953 C C . ASN A 1 517 ? 17.881 16.201 99.641 1.00 42.20 1167 ASN N C 1
ATOM 3954 O O . ASN A 1 517 ? 16.737 16.648 99.709 1.00 46.39 1167 ASN N O 1
ATOM 3959 N N . GLU A 1 518 ? 18.144 14.928 99.379 1.00 33.20 1168 GLU N N 1
ATOM 3960 C CA . GLU A 1 518 ? 17.087 13.933 99.279 1.00 33.12 1168 GLU N CA 1
ATOM 3961 C C . GLU A 1 518 ? 17.289 12.843 100.326 1.00 39.62 1168 GLU N C 1
ATOM 3962 O O . GLU A 1 518 ? 18.418 12.477 100.633 1.00 33.59 1168 GLU N O 1
ATOM 3968 N N . LYS A 1 519 ? 16.184 12.335 100.865 1.00 32.72 1169 LYS N N 1
ATOM 3969 C CA . LYS A 1 519 ? 16.190 11.264 101.864 1.00 39.02 1169 LYS N CA 1
ATOM 3970 C C . LYS A 1 519 ? 17.151 11.493 103.039 1.00 33.30 1169 LYS N C 1
ATOM 3971 O O . LYS A 1 519 ? 17.809 10.554 103.501 1.00 31.42 1169 LYS N O 1
ATOM 3977 N N . GLY A 1 520 ? 17.221 12.735 103.519 1.00 35.60 1170 GLY N N 1
ATOM 3978 C CA . GLY A 1 520 ? 17.959 13.045 104.733 1.00 33.08 1170 GLY N CA 1
ATOM 3979 C C . GLY A 1 520 ? 19.461 13.159 104.556 1.00 31.26 1170 GLY N C 1
ATOM 3980 O O . GLY A 1 520 ? 20.220 13.051 105.520 1.00 29.45 1170 GLY N O 1
ATOM 3981 N N . VAL A 1 521 ? 19.888 13.373 103.317 1.00 22.39 1171 VAL N N 1
ATOM 3982 C CA . VAL A 1 521 ? 21.304 13.489 102.986 1.00 19.92 1171 VAL N CA 1
ATOM 3983 C C . VAL A 1 521 ? 21.680 14.948 102.761 1.00 24.82 1171 VAL N C 1
ATOM 3984 O O . VAL A 1 521 ? 20.976 15.667 102.053 1.00 26.95 1171 VAL N O 1
ATOM 3988 N N . SER A 1 522 ? 22.777 15.393 103.361 1.00 20.41 1172 SER N N 1
ATOM 3989 C CA . SER A 1 522 ? 23.306 16.717 103.053 1.00 20.67 1172 SER N CA 1
ATOM 3990 C C . SER A 1 522 ? 24.827 16.691 102.950 1.00 19.69 1172 SER N C 1
ATOM 3991 O O . SER A 1 522 ? 25.490 15.866 103.585 1.00 18.51 1172 SER N O 1
ATOM 3994 N N . VAL A 1 523 ? 25.368 17.593 102.139 1.00 22.88 1173 VAL N N 1
ATOM 3995 C CA . VAL A 1 523 ? 26.806 17.674 101.918 1.00 19.34 1173 VAL N CA 1
ATOM 3996 C C . VAL A 1 523 ? 27.278 19.115 102.062 1.00 21.85 1173 VAL N C 1
ATOM 3997 O O . VAL A 1 523 ? 26.615 20.041 101.596 1.00 26.93 1173 VAL N O 1
ATOM 4001 N N . LYS A 1 524 ? 28.413 19.297 102.728 1.00 19.36 1174 LYS N N 1
ATOM 4002 C CA . LYS A 1 524 ? 29.067 20.597 102.813 1.00 21.34 1174 LYS N CA 1
ATOM 4003 C C . LYS A 1 524 ? 30.399 20.493 102.086 1.00 22.65 1174 LYS N C 1
ATOM 4004 O O . LYS A 1 524 ? 31.230 19.662 102.435 1.00 21.92 1174 LYS N O 1
ATOM 4010 N N . GLU A 1 525 ? 30.610 21.339 101.081 1.00 20.11 1175 GLU N N 1
ATOM 4011 C CA . GLU A 1 525 ? 31.796 21.229 100.235 1.00 20.74 1175 GLU N CA 1
ATOM 4012 C C . GLU A 1 525 ? 32.643 22.483 100.301 1.00 23.04 1175 GLU N C 1
ATOM 4013 O O . GLU A 1 525 ? 32.130 23.585 100.495 1.00 24.41 1175 GLU N O 1
ATOM 4019 N N . GLN A 1 526 ? 33.948 22.322 100.132 1.00 19.29 1176 GLN N N 1
ATOM 4020 C CA . GLN A 1 526 ? 34.808 23.482 99.956 1.00 20.12 1176 GLN N CA 1
ATOM 4021 C C . GLN A 1 526 ? 35.979 23.174 99.037 1.00 22.96 1176 GLN N C 1
ATOM 4022 O O . GLN A 1 526 ? 36.392 22.021 98.899 1.00 21.48 1176 GLN N O 1
ATOM 4028 N N . THR A 1 527 ? 36.492 24.229 98.409 1.00 20.20 1177 THR N N 1
ATOM 4029 C CA . THR A 1 527 ? 37.639 24.162 97.516 1.00 21.27 1177 THR N CA 1
ATOM 4030 C C . THR A 1 527 ? 38.688 25.159 97.996 1.00 21.24 1177 THR N C 1
ATOM 4031 O O . THR A 1 527 ? 38.363 26.309 98.302 1.00 28.69 1177 THR N O 1
ATOM 4035 N N . ARG A 1 528 ? 39.939 24.719 98.087 1.00 19.86 1178 ARG N N 1
ATOM 4036 C CA . ARG A 1 528 ? 41.047 25.629 98.367 1.00 20.10 1178 ARG N CA 1
ATOM 4037 C C . ARG A 1 528 ? 42.114 25.505 97.286 1.00 21.81 1178 ARG N C 1
ATOM 4038 O O . ARG A 1 528 ? 42.367 24.414 96.768 1.00 20.80 1178 ARG N O 1
ATOM 4046 N N . ARG A 1 529 ? 42.736 26.628 96.952 1.00 22.65 1179 ARG N N 1
ATOM 4047 C CA . ARG A 1 529 ? 43.771 26.655 95.931 1.00 20.92 1179 ARG N CA 1
ATOM 4048 C C . ARG A 1 529 ? 45.105 27.018 96.572 1.00 22.58 1179 ARG N C 1
ATOM 4049 O O . ARG A 1 529 ? 45.197 28.000 97.309 1.00 26.79 1179 ARG N O 1
ATOM 4057 N N . HIS A 1 530 ? 46.138 26.227 96.303 1.00 20.34 1180 HIS N N 1
ATOM 4058 C CA . HIS A 1 530 ? 47.449 26.520 96.861 1.00 21.79 1180 HIS N CA 1
ATOM 4059 C C . HIS A 1 530 ? 48.018 27.743 96.150 1.00 24.93 1180 HIS N C 1
ATOM 4060 O O . HIS A 1 530 ? 48.050 27.780 94.925 1.00 22.52 1180 HIS N O 1
ATOM 4067 N N . PRO A 1 531 ? 48.483 28.741 96.921 1.00 27.44 1181 PRO N N 1
ATOM 4068 C CA . PRO A 1 531 ? 48.939 30.022 96.365 1.00 32.98 1181 PRO N CA 1
ATOM 4069 C C . PRO A 1 531 ? 50.150 29.905 95.440 1.00 30.75 1181 PRO N C 1
ATOM 4070 O O . PRO A 1 531 ? 50.304 30.728 94.541 1.00 31.44 1181 PRO N O 1
ATOM 4074 N N . GLU A 1 532 ? 51.000 28.907 95.655 1.00 26.20 1182 GLU N N 1
ATOM 4075 C CA . GLU A 1 532 ? 52.224 28.789 94.861 1.00 26.98 1182 GLU N CA 1
ATOM 4076 C C . GLU A 1 532 ? 52.051 27.846 93.673 1.00 29.75 1182 GLU N C 1
ATOM 4077 O O . GLU A 1 532 ? 52.441 28.166 92.553 1.00 29.48 1182 GLU N O 1
ATOM 4083 N N . THR A 1 533 ? 51.461 26.682 93.920 1.00 24.88 1183 THR N N 1
ATOM 4084 C CA . THR A 1 533 ? 51.379 25.644 92.894 1.00 23.92 1183 THR N CA 1
ATOM 4085 C C . THR A 1 533 ? 50.116 25.732 92.051 1.00 19.95 1183 THR N C 1
ATOM 4086 O O . THR A 1 533 ? 50.067 25.197 90.950 1.00 19.44 1183 THR N O 1
ATOM 4090 N N . GLY A 1 534 ? 49.094 26.392 92.576 1.00 18.78 1184 GLY N N 1
ATOM 4091 C CA . GLY A 1 534 ? 47.826 26.494 91.877 1.00 19.97 1184 GLY N CA 1
ATOM 4092 C C . GLY A 1 534 ? 47.009 25.209 91.900 1.00 19.96 1184 GLY N C 1
ATOM 4093 O O . GLY A 1 534 ? 45.971 25.124 91.246 1.00 17.66 1184 GLY N O 1
ATOM 4094 N N . LEU A 1 535 ? 47.473 24.204 92.640 1.00 16.89 1185 LEU N N 1
ATOM 4095 C CA . LEU A 1 535 ? 46.728 22.947 92.749 1.00 16.60 1185 LEU N CA 1
ATOM 4096 C C . LEU A 1 535 ? 45.620 23.035 93.798 1.00 17.39 1185 LEU N C 1
ATOM 4097 O O . LEU A 1 535 ? 45.713 23.804 94.762 1.00 18.26 1185 LEU N O 1
ATOM 4102 N N . PHE A 1 536 ? 44.580 22.226 93.619 1.00 17.02 1186 PHE N N 1
ATOM 4103 C CA . PHE A 1 536 ? 43.378 22.322 94.448 1.00 15.84 1186 PHE N CA 1
ATOM 4104 C C . PHE A 1 536 ? 43.240 21.227 95.499 1.00 14.96 1186 PHE N C 1
ATOM 4105 O O . PHE A 1 536 ? 43.613 20.078 95.262 1.00 17.00 1186 PHE N O 1
ATOM 4113 N N . THR A 1 537 ? 42.704 21.604 96.660 1.00 15.41 1187 THR N N 1
ATOM 4114 C CA . THR A 1 537 ? 42.313 20.652 97.700 1.00 15.01 1187 THR N CA 1
ATOM 4115 C C . THR A 1 537 ? 40.804 20.761 97.896 1.00 18.35 1187 THR N C 1
ATOM 4116 O O . THR A 1 537 ? 40.275 21.854 98.103 1.00 19.85 1187 THR N O 1
ATOM 4120 N N . LEU A 1 538 ? 40.107 19.632 97.794 1.00 15.91 1188 LEU N N 1
ATOM 4121 C CA . LEU A 1 538 ? 38.657 19.607 97.937 1.00 16.35 1188 LEU N CA 1
ATOM 4122 C C . LEU A 1 538 ? 38.271 18.874 99.208 1.00 17.64 1188 LEU N C 1
ATOM 4123 O O . LEU A 1 538 ? 38.937 17.913 99.611 1.00 15.61 1188 LEU N O 1
ATOM 4128 N N . GLN A 1 539 ? 37.195 19.335 99.838 1.00 15.13 1189 GLN N N 1
ATOM 4129 C CA . GLN A 1 539 ? 36.584 18.618 100.952 1.00 16.50 1189 GLN N CA 1
ATOM 4130 C C . GLN A 1 539 ? 35.087 18.445 100.728 1.00 16.19 1189 GLN N C 1
ATOM 4131 O O . GLN A 1 539 ? 34.421 19.316 100.182 1.00 17.50 1189 GLN N O 1
ATOM 4137 N N . SER A 1 540 ? 34.563 17.300 101.149 1.00 14.94 1190 SER N N 1
ATOM 4138 C CA . SER A 1 540 ? 33.130 17.060 101.105 1.00 14.82 1190 SER N CA 1
ATOM 4139 C C . SER A 1 540 ? 32.700 16.313 102.363 1.00 14.75 1190 SER N C 1
ATOM 4140 O O . SER A 1 540 ? 33.022 15.131 102.545 1.00 15.74 1190 SER N O 1
ATOM 4143 N N . GLU A 1 541 ? 31.976 17.012 103.227 1.00 16.49 1191 GLU N N 1
ATOM 4144 C CA . GLU A 1 541 ? 31.480 16.444 104.480 1.00 17.13 1191 GLU N CA 1
ATOM 4145 C C . GLU A 1 541 ? 30.070 15.915 104.285 1.00 16.70 1191 GLU N C 1
ATOM 4146 O O . GLU A 1 541 ? 29.174 16.664 103.889 1.00 17.18 1191 GLU N O 1
ATOM 4152 N N . LEU A 1 542 ? 29.870 14.627 104.562 1.00 13.89 1192 LEU N N 1
ATOM 4153 C CA . LEU A 1 542 ? 28.580 13.978 104.359 1.00 12.82 1192 LEU N CA 1
ATOM 4154 C C . LEU A 1 542 ? 27.820 13.791 105.670 1.00 16.00 1192 LEU N C 1
ATOM 4155 O O . LEU A 1 542 ? 28.363 13.240 106.635 1.00 14.81 1192 LEU N O 1
ATOM 4160 N N . MET A 1 543 ? 26.565 14.244 105.688 1.00 14.49 1193 MET N N 1
ATOM 4161 C CA . MET A 1 543 ? 25.640 13.982 106.784 1.00 15.15 1193 MET N CA 1
ATOM 4162 C C . MET A 1 543 ? 24.501 13.113 106.291 1.00 14.60 1193 MET N C 1
ATOM 4163 O O . MET A 1 543 ? 23.961 13.344 105.208 1.00 15.87 1193 MET N O 1
ATOM 4168 N N . VAL A 1 544 ? 24.132 12.115 107.088 1.00 13.42 1194 VAL N N 1
ATOM 4169 C CA . VAL A 1 544 ? 22.949 11.324 106.799 1.00 14.43 1194 VAL N CA 1
ATOM 4170 C C . VAL A 1 544 ? 22.077 11.160 108.032 1.00 15.29 1194 VAL N C 1
ATOM 4171 O O . VAL A 1 544 ? 22.567 11.102 109.164 1.00 16.15 1194 VAL N O 1
ATOM 4175 N N . THR A 1 545 ? 20.772 11.105 107.792 1.00 16.58 1195 THR N N 1
ATOM 4176 C CA . THR A 1 545 ? 19.795 10.815 108.828 1.00 16.46 1195 THR N CA 1
ATOM 4177 C C . THR A 1 545 ? 19.162 9.468 108.507 1.00 17.73 1195 THR N C 1
ATOM 4178 O O . THR A 1 545 ? 18.245 9.379 107.685 1.00 18.96 1195 THR N O 1
ATOM 4182 N N . PRO A 1 546 ? 19.672 8.400 109.129 1.00 16.06 1196 PRO N N 1
ATOM 4183 C CA . PRO A 1 546 ? 19.136 7.073 108.820 1.00 18.91 1196 PRO N CA 1
ATOM 4184 C C . PRO A 1 546 ? 17.681 6.961 109.251 1.00 17.98 1196 PRO N C 1
ATOM 4185 O O . PRO A 1 546 ? 17.316 7.467 110.310 1.00 16.98 1196 PRO N O 1
ATOM 4189 N N . ALA A 1 547 ? 16.862 6.310 108.433 1.00 21.68 1197 ALA N N 1
ATOM 4190 C CA . ALA A 1 547 ? 15.469 6.078 108.775 1.00 22.62 1197 ALA N CA 1
ATOM 4191 C C . ALA A 1 547 ? 15.381 4.866 109.685 1.00 20.06 1197 ALA N C 1
ATOM 4192 O O . ALA A 1 547 ?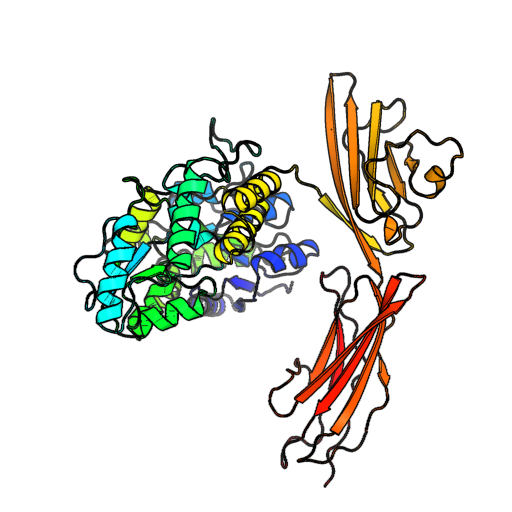 16.004 3.842 109.419 1.00 26.20 1197 ALA N O 1
ATOM 4194 N N . ARG A 1 548 ? 14.609 4.969 110.760 1.00 28.65 1198 ARG N N 1
ATOM 4195 C CA . ARG A 1 548 ? 14.474 3.844 111.675 1.00 31.85 1198 ARG N CA 1
ATOM 4196 C C . ARG A 1 548 ? 13.879 2.645 110.944 1.00 29.43 1198 ARG N C 1
ATOM 4197 O O . ARG A 1 548 ? 12.908 2.777 110.199 1.00 32.19 1198 ARG N O 1
ATOM 4205 N N . GLY A 1 549 ? 14.478 1.478 111.151 1.00 33.14 1199 GLY N N 1
ATOM 4206 C CA . GLY A 1 549 ? 14.035 0.267 110.487 1.00 36.60 1199 GLY N CA 1
ATOM 4207 C C . GLY A 1 549 ? 14.673 0.080 109.124 1.00 37.82 1199 GLY N C 1
ATOM 4208 O O . GLY A 1 549 ? 14.449 -0.931 108.459 1.00 37.39 1199 GLY N O 1
ATOM 4209 N N . GLY A 1 550 ? 15.469 1.061 108.707 1.00 31.89 1200 GLY N N 1
ATOM 4210 C CA . GLY A 1 550 ? 16.194 0.972 107.453 1.00 26.52 1200 GLY N CA 1
ATOM 4211 C C . GLY A 1 550 ? 17.328 -0.031 107.547 1.00 25.08 1200 GLY N C 1
ATOM 4212 O O . GLY A 1 550 ? 17.508 -0.680 108.577 1.00 27.67 1200 GLY N O 1
ATOM 4213 N N . ASP A 1 551 ? 18.097 -0.156 106.471 1.00 26.74 1201 ASP N N 1
ATOM 4214 C CA . ASP A 1 551 ? 19.258 -1.041 106.446 1.00 27.44 1201 ASP N CA 1
ATOM 4215 C C . ASP A 1 551 ? 20.323 -0.510 107.404 1.00 22.01 1201 ASP N C 1
ATOM 4216 O O . ASP A 1 551 ? 20.816 0.605 107.228 1.00 25.46 1201 ASP N O 1
ATOM 4221 N N . PRO A 1 552 ? 20.670 -1.302 108.431 1.00 19.38 1202 PRO N N 1
ATOM 4222 C CA . PRO A 1 552 ? 21.600 -0.822 109.458 1.00 19.92 1202 PRO N CA 1
ATOM 4223 C C . PRO A 1 552 ? 23.065 -0.991 109.076 1.00 20.38 1202 PRO N C 1
ATOM 4224 O O . PRO A 1 552 ? 23.935 -0.664 109.890 1.00 19.36 1202 PRO N O 1
ATOM 4228 N N . ARG A 1 553 ? 23.334 -1.484 107.866 1.00 19.24 1203 ARG N N 1
ATOM 4229 C CA . ARG A 1 553 ? 24.704 -1.757 107.448 1.00 19.21 1203 ARG N CA 1
ATOM 4230 C C . ARG A 1 553 ? 25.064 -1.107 106.108 1.00 18.92 1203 ARG N C 1
ATOM 4231 O O . ARG A 1 553 ? 25.411 -1.791 105.149 1.00 21.88 1203 ARG N O 1
ATOM 4239 N N . PRO A 1 554 ? 25.000 0.230 106.043 1.00 16.07 1204 PRO N N 1
ATOM 4240 C CA . PRO A 1 554 ? 25.329 0.930 104.795 1.00 15.40 1204 PRO N CA 1
ATOM 4241 C C . PRO A 1 554 ? 26.810 0.822 104.459 1.00 15.30 1204 PRO N C 1
ATOM 4242 O O . PRO A 1 554 ? 27.648 0.682 105.361 1.00 17.43 1204 PRO N O 1
ATOM 4246 N N . THR A 1 555 ? 27.126 0.891 103.172 1.00 14.26 1205 THR N N 1
ATOM 4247 C CA . THR A 1 555 ? 28.505 1.005 102.717 1.00 14.16 1205 THR N CA 1
ATOM 4248 C C . THR A 1 555 ? 28.655 2.312 101.948 1.00 16.73 1205 THR N C 1
ATOM 4249 O O . THR A 1 555 ? 28.000 2.517 100.928 1.00 18.55 1205 THR N O 1
ATOM 4253 N N . PHE A 1 556 ? 29.500 3.202 102.455 1.00 14.71 1206 PHE N N 1
ATOM 4254 C CA . PHE A 1 556 ? 29.740 4.493 101.808 1.00 14.78 1206 PHE N CA 1
ATOM 4255 C C . PHE A 1 556 ? 31.121 4.537 101.167 1.00 15.68 1206 PHE N C 1
ATOM 4256 O O . PHE A 1 556 ? 32.062 3.888 101.636 1.00 17.06 1206 PHE N O 1
ATOM 4264 N N . SER A 1 557 ? 31.239 5.323 100.108 1.00 15.32 1207 SER N N 1
ATOM 4265 C CA . SER A 1 557 ? 32.540 5.624 99.538 1.00 14.99 1207 SER N CA 1
ATOM 4266 C C . SER A 1 557 ? 32.471 6.989 98.877 1.00 15.69 1207 SER N C 1
ATOM 4267 O O . SER A 1 557 ? 31.380 7.525 98.650 1.00 16.61 1207 SER N O 1
ATOM 4270 N N . CYS A 1 558 ? 33.636 7.552 98.574 1.00 15.15 1208 CYS N N 1
ATOM 4271 C CA . CYS A 1 558 ? 33.726 8.853 97.942 1.00 16.97 1208 CYS N CA 1
ATOM 4272 C C . CYS A 1 558 ? 34.625 8.707 96.721 1.00 16.04 1208 CYS N C 1
ATOM 4273 O O . CYS A 1 558 ? 35.564 7.911 96.726 1.00 18.23 1208 CYS N O 1
ATOM 4276 N N . SER A 1 559 ? 34.329 9.450 95.662 1.00 17.83 1209 SER N N 1
ATOM 4277 C CA . SER A 1 559 ? 35.182 9.409 94.488 1.00 18.10 1209 SER N CA 1
ATOM 4278 C C . SER A 1 559 ? 35.494 10.812 94.013 1.00 17.05 1209 SER N C 1
ATOM 4279 O O . SER A 1 559 ? 34.703 11.739 94.198 1.00 17.73 1209 SER N O 1
ATOM 4282 N N . PHE A 1 560 ? 36.673 10.953 93.423 1.00 13.44 1210 PHE N N 1
ATOM 4283 C CA . PHE A 1 560 ? 37.068 12.183 92.752 1.00 14.26 1210 PHE N CA 1
ATOM 4284 C C . PHE A 1 560 ? 36.935 12.003 91.254 1.00 15.53 1210 PHE N C 1
ATOM 4285 O O . PHE A 1 560 ? 37.421 11.015 90.703 1.00 17.80 1210 PHE N O 1
ATOM 4293 N N . SER A 1 561 ? 36.289 12.961 90.595 1.00 16.10 1211 SER N N 1
ATOM 4294 C CA . SER A 1 561 ? 36.246 12.983 89.133 1.00 18.91 1211 SER N CA 1
ATOM 4295 C C . SER A 1 561 ? 36.714 14.317 88.558 1.00 17.73 1211 SER N C 1
ATOM 4296 O O . SER A 1 561 ? 36.339 15.381 89.054 1.00 19.25 1211 SER N O 1
ATOM 4299 N N . PRO A 1 562 ? 37.532 14.264 87.500 1.00 20.68 1212 PRO N N 1
ATOM 4300 C CA . PRO A 1 562 ? 37.845 15.490 86.758 1.00 20.22 1212 PRO N CA 1
ATOM 4301 C C . PRO A 1 562 ? 36.648 15.908 85.895 1.00 21.69 1212 PRO N C 1
ATOM 4302 O O . PRO A 1 562 ? 35.827 15.059 85.543 1.00 23.32 1212 PRO N O 1
ATOM 4306 N N . GLY A 1 563 ? 36.540 17.197 85.570 1.00 21.14 1213 GLY N N 1
ATOM 4307 C CA . GLY A 1 563 ? 35.447 17.698 84.748 1.00 22.98 1213 GLY N CA 1
ATOM 4308 C C . GLY A 1 563 ? 35.436 17.082 83.361 1.00 28.40 1213 GLY N C 1
ATOM 4309 O O . GLY A 1 563 ? 34.380 16.707 82.841 1.00 29.43 1213 GLY N O 1
ATOM 4310 N N . LEU A 1 564 ? 36.618 17.006 82.750 1.00 23.70 1214 LEU N N 1
ATOM 4311 C CA . LEU A 1 564 ? 36.813 16.264 81.506 1.00 25.06 1214 LEU N CA 1
ATOM 4312 C C . LEU A 1 564 ? 37.650 15.019 81.795 1.00 25.98 1214 LEU N C 1
ATOM 4313 O O . LEU A 1 564 ? 38.495 15.033 82.693 1.00 23.08 1214 LEU N O 1
ATOM 4318 N N . PRO A 1 565 ? 37.411 13.932 81.045 1.00 23.85 1215 PRO N N 1
ATOM 4319 C CA . PRO A 1 565 ? 38.047 12.641 81.335 1.00 26.48 1215 PRO N CA 1
ATOM 4320 C C . PRO A 1 565 ? 39.519 12.553 80.940 1.00 28.96 1215 PRO N C 1
ATOM 4321 O O . PRO A 1 565 ? 39.882 11.688 80.143 1.00 30.10 1215 PRO N O 1
ATOM 4325 N N . ARG A 1 566 ? 40.355 13.421 81.505 1.00 23.40 1216 ARG N N 1
ATOM 4326 C CA . ARG A 1 566 ? 41.796 13.343 81.273 1.00 22.94 1216 ARG N CA 1
ATOM 4327 C C . ARG A 1 566 ? 42.391 12.119 81.967 1.00 25.09 1216 ARG N C 1
ATOM 4328 O O . ARG A 1 566 ? 43.461 11.631 81.588 1.00 25.10 1216 ARG N O 1
ATOM 4336 N N . HIS A 1 567 ? 41.690 11.635 82.988 1.00 20.80 1217 HIS N N 1
ATOM 4337 C CA . HIS A 1 567 ? 42.081 10.435 83.721 1.00 24.20 1217 HIS N CA 1
ATOM 4338 C C . HIS A 1 567 ? 40.842 9.818 84.347 1.00 23.32 1217 HIS N C 1
ATOM 4339 O O . HIS A 1 567 ? 39.780 10.437 84.362 1.00 23.06 1217 HIS N O 1
ATOM 4346 N N . ARG A 1 568 ? 40.973 8.602 84.866 1.00 24.26 1218 ARG N N 1
ATOM 4347 C CA . ARG A 1 568 ? 39.834 7.916 85.472 1.00 23.32 1218 ARG N CA 1
ATOM 4348 C C . ARG A 1 568 ? 39.518 8.484 86.860 1.00 26.27 1218 ARG N C 1
ATOM 4349 O O . ARG A 1 568 ? 40.352 9.146 87.477 1.00 25.16 1218 ARG N O 1
ATOM 4357 N N . ALA A 1 569 ? 38.302 8.234 87.338 1.00 23.68 1219 ALA N N 1
ATOM 4358 C CA . ALA A 1 569 ? 37.935 8.607 88.703 1.00 23.13 1219 ALA N CA 1
ATOM 4359 C C . ALA A 1 569 ? 38.823 7.904 89.723 1.00 27.17 1219 ALA N C 1
ATOM 4360 O O . ALA A 1 569 ? 39.333 6.810 89.476 1.00 25.42 1219 ALA N O 1
ATOM 4362 N N . LEU A 1 570 ? 39.022 8.550 90.866 1.00 20.00 1220 LEU N N 1
ATOM 4363 C CA . LEU A 1 570 ? 39.738 7.930 91.973 1.00 17.68 1220 LEU N CA 1
ATOM 4364 C C . LEU A 1 570 ? 38.741 7.700 93.107 1.00 18.06 1220 LEU N C 1
ATOM 4365 O O . LEU A 1 570 ? 37.884 8.540 93.352 1.00 21.36 1220 LEU N O 1
ATOM 4370 N N . ARG A 1 571 ? 38.844 6.565 93.788 1.00 19.15 1221 ARG N N 1
ATOM 4371 C CA . ARG A 1 571 ? 37.854 6.201 94.805 1.00 17.85 1221 ARG N CA 1
ATOM 4372 C C . ARG A 1 571 ? 38.511 5.907 96.149 1.00 21.37 1221 ARG N C 1
ATOM 4373 O O . ARG A 1 571 ? 39.646 5.446 96.209 1.00 21.72 1221 ARG N O 1
ATOM 4381 N N . THR A 1 572 ? 37.787 6.163 97.235 1.00 18.30 1222 THR N N 1
ATOM 4382 C CA . THR A 1 572 ? 38.278 5.802 98.556 1.00 18.27 1222 THR N CA 1
ATOM 4383 C C . THR A 1 572 ? 37.997 4.330 98.804 1.00 17.80 1222 THR N C 1
ATOM 4384 O O . THR A 1 572 ? 37.193 3.722 98.100 1.00 19.93 1222 THR N O 1
ATOM 4388 N N . ALA A 1 573 ? 38.649 3.754 99.808 1.00 20.28 1223 ALA N N 1
ATOM 4389 C CA . ALA A 1 573 ? 38.199 2.472 100.317 1.00 22.66 1223 ALA N CA 1
ATOM 4390 C C . ALA A 1 573 ? 36.796 2.707 100.869 1.00 21.75 1223 ALA N C 1
ATOM 4391 O O . ALA A 1 573 ? 36.476 3.815 101.300 1.00 20.89 1223 ALA N O 1
ATOM 4393 N N . PRO A 1 574 ? 35.947 1.677 100.836 1.00 21.50 1224 PRO N N 1
ATOM 4394 C CA . PRO A 1 574 ? 34.605 1.851 101.397 1.00 19.17 1224 PRO N CA 1
ATOM 4395 C C . PRO A 1 574 ? 34.660 1.910 102.921 1.00 24.24 1224 PRO N C 1
ATOM 4396 O O . PRO A 1 574 ? 35.587 1.378 103.536 1.00 22.49 1224 PRO N O 1
ATOM 4400 N N . ILE A 1 575 ? 33.686 2.577 103.528 1.00 16.79 1225 ILE N N 1
ATOM 4401 C CA . ILE A 1 575 ? 33.516 2.495 104.975 1.00 16.44 1225 ILE N CA 1
ATOM 4402 C C . ILE A 1 575 ? 32.148 1.921 105.297 1.00 17.09 1225 ILE N C 1
ATOM 4403 O O . ILE A 1 575 ? 31.191 2.107 104.542 1.00 17.83 1225 ILE N O 1
ATOM 4408 N N . GLN A 1 576 ? 32.068 1.215 106.417 1.00 15.02 1226 GLN N N 1
ATOM 4409 C CA . GLN A 1 576 ? 30.850 0.505 106.782 1.00 15.59 1226 GLN N CA 1
ATOM 4410 C C . GLN A 1 576 ? 30.439 0.789 108.221 1.00 16.23 1226 GLN N C 1
ATOM 4411 O O . GLN A 1 576 ? 30.499 -0.089 109.085 1.00 18.16 1226 GLN N O 1
ATOM 4417 N N . PRO A 1 577 ? 30.016 2.029 108.489 1.00 13.92 1227 PRO N N 1
ATOM 4418 C CA . PRO A 1 577 ? 29.488 2.346 109.818 1.00 12.83 1227 PRO N CA 1
ATOM 4419 C C . PRO A 1 577 ? 28.191 1.575 110.036 1.00 15.07 1227 PRO N C 1
ATOM 4420 O O . PRO A 1 577 ? 27.546 1.138 109.068 1.00 17.37 1227 PRO N O 1
ATOM 4424 N N . ARG A 1 578 ? 27.805 1.413 111.293 1.00 14.62 1228 ARG N N 1
ATOM 4425 C CA . ARG A 1 578 ? 26.620 0.644 111.624 1.00 13.59 1228 ARG N CA 1
ATOM 4426 C C . ARG A 1 578 ? 25.603 1.466 112.392 1.00 14.68 1228 ARG N C 1
ATOM 4427 O O . ARG A 1 578 ? 25.954 2.250 113.264 1.00 13.82 1228 ARG N O 1
ATOM 4435 N N . VAL A 1 579 ? 24.330 1.269 112.064 1.00 16.10 1229 VAL N N 1
ATOM 4436 C CA . VAL A 1 579 ? 23.253 1.895 112.810 1.00 16.67 1229 VAL N CA 1
ATOM 4437 C C . VAL A 1 579 ? 22.949 1.056 114.046 1.00 14.83 1229 VAL N C 1
ATOM 4438 O O . VAL A 1 579 ? 22.608 -0.124 113.941 1.00 18.58 1229 VAL N O 1
ATOM 4442 N N . TRP A 1 580 ? 23.124 1.650 115.219 1.00 13.14 1230 TRP N N 1
ATOM 4443 C CA . TRP A 1 580 ? 22.838 0.980 116.483 1.00 12.85 1230 TRP N CA 1
ATOM 4444 C C . TRP A 1 580 ? 21.675 1.674 117.166 1.00 16.98 1230 TRP N C 1
ATOM 4445 O O . TRP A 1 580 ? 21.606 2.907 117.166 1.00 17.42 1230 TRP N O 1
ATOM 4456 N N . GLU A 1 581 ? 20.761 0.901 117.748 1.00 17.40 1231 GLU N N 1
ATOM 4457 C CA . GLU A 1 581 ? 19.767 1.482 118.641 1.00 17.69 1231 GLU N CA 1
ATOM 4458 C C . GLU A 1 581 ? 20.451 1.990 119.905 1.00 21.95 1231 GLU N C 1
ATOM 4459 O O . GLU A 1 581 ? 19.974 2.928 120.544 1.00 28.63 1231 GLU N O 1
#

B-factor: mean 22.29, std 11.06, range [8.39, 79.63]

Radius of gyration: 27.43 Å; Cα contacts (8 Å, |Δi|>4): 1327; chains: 1; bounding box: 81×58×74 Å

Nearest PDB structures (foldseek):
  3o3u-assembly1_N  TM=1.002E+00  e=0.000E+00  Escherichia coli
  3ses-assembly2_A  TM=1.000E+00  e=2.223E-77  Escherichia coli K-12
  7wr3-assembly2_B  TM=9.994E-01  e=4.823E-77  Bolitoglossa
  5wq6-assembly3_C  TM=1.001E+00  e=1.251E-76  Homo sapiens
  3d4g-assembly7_G  TM=7.996E-01  e=2.703E-79  Escherichia coli K-12